Protein AF-A0AAI8V9Q9-F1 (afdb_monomer)

Mean predicted aligned error: 18.14 Å

Solvent-accessible surface area (backbone atoms only — not comparable to full-atom values): 32748 Å² total; per-residue (Å²): 109,67,73,60,38,55,76,54,50,47,62,75,68,55,73,70,56,52,53,48,53,50,51,51,47,56,62,60,46,77,50,98,56,92,76,84,88,85,71,54,75,56,72,39,58,85,81,51,96,76,71,51,88,60,67,86,38,76,94,47,50,88,40,43,49,71,67,70,98,77,80,84,91,67,97,61,94,73,89,74,77,54,67,50,55,51,52,73,67,37,94,36,67,72,51,29,24,51,54,44,38,54,53,48,46,50,49,48,16,64,76,68,73,42,65,53,91,78,63,57,55,79,45,33,44,33,51,67,28,47,44,78,68,55,27,47,50,52,26,54,49,44,26,70,51,58,69,38,85,54,59,46,64,47,51,64,56,54,36,21,46,48,56,53,28,44,58,41,41,70,80,60,87,69,84,81,84,76,82,88,78,84,86,82,91,81,88,90,82,88,84,89,88,79,90,84,87,83,90,87,83,86,82,88,87,90,85,88,84,85,83,90,84,90,83,86,88,87,83,87,90,80,91,74,80,86,70,74,80,74,73,77,74,75,81,73,48,79,47,75,45,62,40,31,73,50,45,34,55,53,52,56,56,44,74,77,39,99,68,54,66,88,50,50,54,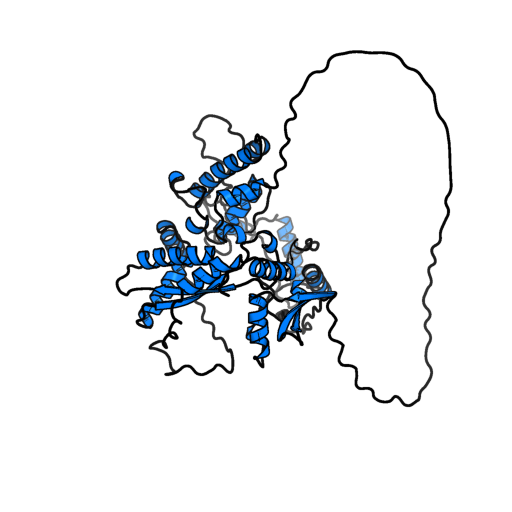76,68,77,60,82,77,87,78,94,74,56,62,71,59,50,52,52,50,52,49,51,58,43,62,59,37,54,40,75,22,50,45,77,48,68,39,90,88,78,69,43,51,28,35,26,35,38,86,64,69,89,81,72,79,69,81,87,54,94,87,59,83,60,62,69,51,66,82,35,84,73,46,56,76,83,90,72,82,86,71,93,64,80,60,73,79,54,57,94,31,47,51,64,55,52,17,54,46,53,53,50,39,51,76,71,50,73,43,52,68,25,51,50,51,51,49,71,72,46,83,59,86,80,78,80,81,76,77,54,84,86,50,94,62,96,70,92,72,86,78,88,68,87,84,81,84,88,84,88,83,85,79,55,68,70,56,52,55,50,48,47,51,54,17,40,78,63,48,27,20,58,64,38,47,53,51,30,49,51,50,54,50,51,27,67,62,60,75,41,43,75,42,80,46,77,42,80,43,71,69,38,74,55,73,68,46,62,73,38,58,46,69,50,50,40,70,40,77,42,78,44,79,50,58,96,84,59,52,68,69,55,47,32,51,50,44,46,60,53,46,56,54,49,70,72,46,48,80,73,127

InterPro domains:
  IPR001242 Condensation domain [PF00668] (349-508)
  IPR006162 Phosphopantetheine attachment site [PS00012] (127-142)
  IPR009081 Phosphopantetheine binding ACP domain [PF00550] (108-165)
  IPR009081 Phosphopantetheine binding ACP domain [PS50075] (95-172)
  IPR020806 Polyketide synthase-like, phosphopantetheine-binding domain [SM00823] (101-172)
  IPR023213 Chloramphenicol acetyltransferase-like domain superfamily [G3DSA:3.30.559.10] (239-347)
  IPR036736 ACP-like superfamily [G3DSA:1.10.1200.10] (98-177)
  IPR036736 ACP-like superfamily [SSF47336] (98-192)
  IPR050091 Polyketide and Nonribosomal Peptide Biosynthesis Enzymes [PTHR43775] (5-210)

Organism: NCBI:txid933095

Nearest PDB structures (foldseek):
  6p4u-assembly1_A  TM=7.625E-01  e=1.085E-08  Eleftheria terrae
  8rz6-assembly1_B  TM=7.380E-01  e=2.230E-08  Streptomyces regensis
  8rz6-assembly1_A  TM=7.233E-01  e=6.047E-08  Streptomyces regensis
  8qnf-assembly1_A  TM=7.150E-01  e=9.958E-08  Streptomyces regensis
  5u89-assembly1_A  TM=5.703E-01  e=1.281E-08  Geobacillus sp. Y4.1MC1

Secondary structure (DSSP, 8-state):
-HHHHHHTT---S-HHHHHHHHHHHHHHTTSSS------PPPPB-TT-SS--TTTT-GGGGGGB----S-S----SSS-PPPHHHHHHT-SSHHHHHHHHHHHHHHHHHHHHT--GGG--TTSBGGGGT--HHHHHHHHHHHHHHHS----HHHHHTT-BHHHHHHHHHHTPPP----------------------------------------------------PPPPPPPPPPPSEEEEPPHHHHHHHHHHHT-S--GGG-----B---S---HHHHHHHHHHHHTT-GGGGEEEEE-TTT--EEEEE-SS----PPP--TT--SB-----SSS--------SSSPPPPPSS-HHHHHHHHHHHHHTTTTHHHHHHHHHH-SSPPPPPPPPTT-S-SSPPPPS------------HHHHHHHHHHHHHTT--HHHHHHHHHHHHHHHHHT-SEEEEEEEE----SGGGTT--S---EEEEEEEE--TT--HHHHHHHHHHHHHHHHHH----

Foldseek 3Di:
DVVVCVVQQQAPDDPVVVVVLVVVQVVVVVDPDDDDRHHDGAQAEPPDPDTHPCCPPPVCVVSHCPDDPPDDPDPDDDDDDDLLVCLQPALDLVRNLVSQLVVLLVVLCVVLVHDSVVADQQFFLQLLQDDLVNLVVSQVVLCVRLVDGDFSLLSVLRDGNSRVSSVSSVPDDDDDDDDDDDDDDDDDDDDDDDDDYDYDDDDDDDDDDDDDDDDDDDDDDDDDDDDPPPPPPDFAFPDKAAAAPQRQVLVVVCVPAPDSCVQWDWDWDQDDDDDPVVVVQVLVLQQCQLAQQQQWDWDQDPPPRGIMIGGGNDGPWDFDDDDPPDSIRGTRGSPGNWDDDDPSDPDRHDHRQLDHSRNVRVVNVVCVVVCVQVVLQVLVCVQPVDDDDPQADFPPDPDRDDDDDNDDDDDDDDDDDDPVVVVVLSVVQSVLSHYSVLLVVLVVQVVSCVRRVDFKDWDWDKDPQCNDVSCSPYGHPRIDIDTFIGGHDPPDDSSRSSNSSVVRVVSCSVSDDDD

pLDDT: mean 70.72, std 21.48, range [21.53, 96.69]

Structure (mmCIF, N/CA/C/O backbone):
data_AF-A0AAI8V9Q9-F1
#
_entry.id   AF-A0AAI8V9Q9-F1
#
loop_
_atom_site.group_PDB
_atom_site.id
_atom_site.type_symbol
_atom_site.label_atom_id
_atom_site.label_alt_id
_atom_site.label_comp_id
_atom_site.label_asym_id
_atom_site.label_entity_id
_atom_site.label_seq_id
_atom_site.pdbx_PDB_ins_code
_atom_site.Cartn_x
_atom_site.Cartn_y
_atom_site.Cartn_z
_atom_site.occupancy
_atom_site.B_iso_or_equiv
_atom_site.auth_seq_id
_atom_site.auth_comp_id
_atom_site.auth_asym_id
_atom_site.auth_atom_id
_atom_site.pdbx_PDB_model_num
ATOM 1 N N . MET A 1 1 ? -46.979 21.326 -8.705 1.00 52.22 1 MET A N 1
ATOM 2 C CA . MET A 1 1 ? -45.651 20.685 -8.848 1.00 52.22 1 MET A CA 1
ATOM 3 C C . MET A 1 1 ? -44.920 20.644 -7.510 1.00 52.22 1 MET A C 1
ATOM 5 O O . MET A 1 1 ? -44.588 19.552 -7.065 1.00 52.22 1 MET A O 1
ATOM 9 N N . GLU A 1 2 ? -44.783 21.777 -6.812 1.00 51.56 2 GLU A N 1
ATOM 10 C CA . GLU A 1 2 ? -44.183 21.854 -5.468 1.00 51.56 2 GLU A CA 1
ATOM 11 C C . GLU A 1 2 ? -44.752 20.831 -4.473 1.00 51.56 2 GLU A C 1
ATOM 13 O O . GLU A 1 2 ? -44.003 20.071 -3.867 1.00 51.56 2 GLU A O 1
ATOM 18 N N . THR A 1 3 ? -46.079 20.731 -4.357 1.00 56.41 3 THR A N 1
ATOM 19 C CA . THR A 1 3 ? -46.737 19.782 -3.442 1.00 56.41 3 THR A CA 1
ATOM 20 C C . THR A 1 3 ? -46.379 18.321 -3.741 1.00 56.41 3 THR A C 1
ATOM 22 O O . THR A 1 3 ? -46.355 17.495 -2.835 1.00 56.41 3 THR A O 1
ATOM 25 N N . SER A 1 4 ? -46.083 17.987 -5.002 1.00 58.16 4 SER A N 1
ATOM 26 C CA . SER A 1 4 ? -45.668 16.638 -5.410 1.00 58.16 4 SER A CA 1
ATOM 27 C C . SER A 1 4 ? -44.207 16.367 -5.052 1.00 58.16 4 SER A C 1
ATOM 29 O O . SER A 1 4 ? -43.885 15.288 -4.568 1.00 58.16 4 SER A O 1
ATOM 31 N N . LEU A 1 5 ? -43.336 17.362 -5.236 1.00 59.59 5 LEU A N 1
ATOM 32 C CA . LEU A 1 5 ? -41.912 17.274 -4.909 1.00 59.59 5 LEU A CA 1
ATOM 33 C C . LEU A 1 5 ? -41.673 17.250 -3.392 1.00 59.59 5 LEU A C 1
ATOM 35 O O . LEU A 1 5 ? -40.843 16.478 -2.917 1.00 59.59 5 LEU A O 1
ATOM 39 N N . ARG A 1 6 ? -42.462 18.005 -2.613 1.00 62.66 6 ARG A N 1
ATOM 40 C CA . ARG A 1 6 ? -42.467 17.926 -1.141 1.00 62.66 6 ARG A CA 1
ATOM 41 C C . ARG A 1 6 ? -42.929 16.559 -0.642 1.00 62.66 6 ARG A C 1
ATOM 43 O O . ARG A 1 6 ? -42.303 16.007 0.250 1.00 62.66 6 ARG A O 1
ATOM 50 N N . LYS A 1 7 ? -43.966 15.969 -1.250 1.00 63.06 7 LYS A N 1
ATOM 51 C CA . LYS A 1 7 ? -44.417 14.602 -0.915 1.00 63.06 7 LYS A CA 1
ATOM 52 C C . LYS A 1 7 ? -43.353 13.529 -1.173 1.00 63.06 7 LYS A C 1
ATOM 54 O O . LYS A 1 7 ? -43.424 12.464 -0.574 1.00 63.06 7 LYS A O 1
ATOM 59 N N . GLN A 1 8 ? -42.399 13.797 -2.060 1.00 60.41 8 GLN A N 1
ATOM 60 C CA . GLN A 1 8 ? -41.300 12.892 -2.397 1.00 60.41 8 GLN A CA 1
ATOM 61 C C . GLN A 1 8 ? -39.969 13.282 -1.722 1.00 60.41 8 GLN A C 1
ATOM 63 O O . GLN A 1 8 ? -38.943 12.672 -2.011 1.00 60.41 8 GLN A O 1
ATOM 68 N N . ASN A 1 9 ? -39.986 14.255 -0.795 1.00 60.69 9 ASN A N 1
ATOM 69 C CA . ASN A 1 9 ? -38.819 14.751 -0.049 1.00 60.69 9 ASN A CA 1
ATOM 70 C C . ASN A 1 9 ? -37.660 15.246 -0.941 1.00 60.69 9 ASN A C 1
ATOM 72 O O . ASN A 1 9 ? -36.488 15.045 -0.624 1.00 60.69 9 ASN A O 1
ATOM 76 N N . TYR A 1 10 ? -37.987 15.906 -2.058 1.00 58.91 10 TYR A N 1
ATOM 77 C CA . TYR A 1 10 ? -37.018 16.430 -3.033 1.00 58.91 10 TYR A CA 1
ATOM 78 C C . TYR A 1 10 ? -36.739 17.941 -2.917 1.00 58.91 10 TYR A C 1
ATOM 80 O O . TYR A 1 10 ? -36.185 18.526 -3.844 1.00 58.91 10 TYR A O 1
ATOM 88 N N . MET A 1 11 ? -37.134 18.622 -1.834 1.00 62.50 11 MET A N 1
ATOM 89 C CA . MET A 1 11 ? -36.912 20.073 -1.727 1.00 62.50 11 MET A CA 1
ATOM 90 C C . MET A 1 11 ? -36.453 20.554 -0.344 1.00 62.50 11 MET A C 1
ATOM 92 O O . MET A 1 11 ? -37.274 20.640 0.568 1.00 62.50 11 MET A O 1
ATOM 96 N N . PRO A 1 12 ? -35.179 20.973 -0.227 1.00 59.44 12 PRO A N 1
ATOM 97 C CA . PRO A 1 12 ? -34.653 21.762 0.883 1.00 59.44 12 PRO A CA 1
ATOM 98 C C . PRO A 1 12 ? -34.489 23.258 0.531 1.00 59.44 12 PRO A C 1
ATOM 100 O O . PRO A 1 12 ? -33.753 23.962 1.213 1.00 59.44 12 PRO A O 1
ATOM 103 N N . ILE A 1 13 ? -35.127 23.754 -0.539 1.00 61.53 13 ILE A N 1
ATOM 104 C CA . ILE A 1 13 ? -35.028 25.158 -0.988 1.00 61.53 13 ILE A CA 1
ATOM 105 C C . ILE A 1 13 ? -36.369 25.888 -0.850 1.00 61.53 13 ILE A C 1
ATOM 107 O O . ILE A 1 13 ? -37.430 25.257 -0.868 1.00 61.53 13 ILE A O 1
ATOM 111 N N . SER A 1 14 ? -36.333 27.215 -0.688 1.00 66.50 14 SER A N 1
ATOM 112 C CA . SER A 1 14 ? -37.552 28.022 -0.566 1.00 66.50 14 SER A CA 1
ATOM 113 C C . SER A 1 14 ? -38.296 28.118 -1.906 1.00 66.50 14 SER A C 1
ATOM 115 O O . SER A 1 14 ? -37.691 28.019 -2.974 1.00 66.50 14 SER A O 1
ATOM 117 N N . GLU A 1 15 ? -39.613 28.345 -1.868 1.00 62.38 15 GLU A N 1
ATOM 118 C CA . GLU A 1 15 ? -40.440 28.531 -3.076 1.00 62.38 15 GLU A CA 1
ATOM 119 C C . GLU A 1 15 ? -39.893 29.657 -3.971 1.00 62.38 15 GLU A C 1
ATOM 121 O O . GLU A 1 15 ? -39.862 29.543 -5.197 1.00 62.38 15 GLU A O 1
ATOM 126 N N . ARG A 1 16 ? -39.372 30.722 -3.348 1.00 71.44 16 ARG A N 1
ATOM 127 C CA . ARG A 1 16 ? -38.745 31.851 -4.041 1.00 71.44 16 ARG A CA 1
ATOM 128 C C . ARG A 1 16 ? -37.512 31.425 -4.840 1.00 71.44 16 ARG A C 1
ATOM 130 O O . ARG A 1 16 ? -37.358 31.869 -5.976 1.00 71.44 16 ARG A O 1
ATOM 137 N N . ASP A 1 17 ? -36.664 30.575 -4.268 1.00 65.75 17 ASP A N 1
ATOM 138 C CA . ASP A 1 17 ? -35.427 30.116 -4.912 1.00 65.75 17 ASP A CA 1
ATOM 139 C C . ASP A 1 17 ? -35.724 29.106 -6.025 1.00 65.75 17 ASP A C 1
ATOM 141 O O . ASP A 1 17 ? -35.092 29.144 -7.078 1.00 65.75 17 ASP A O 1
ATOM 145 N N . LEU A 1 18 ? -36.755 28.269 -5.853 1.00 69.69 18 LEU A N 1
ATOM 146 C CA . LEU A 1 18 ? -37.253 27.392 -6.915 1.00 69.69 18 LEU A CA 1
ATOM 147 C C . LEU A 1 18 ? -37.773 28.199 -8.113 1.00 69.69 18 LEU A C 1
ATOM 149 O O . LEU A 1 18 ? -37.457 27.876 -9.258 1.00 69.69 18 LEU A O 1
ATOM 153 N N . HIS A 1 19 ? -38.553 29.256 -7.867 1.00 69.25 19 HIS A N 1
ATOM 154 C CA . HIS A 1 19 ? -39.030 30.141 -8.931 1.00 69.25 19 HIS A CA 1
ATOM 155 C C . HIS A 1 19 ? -37.880 30.873 -9.633 1.00 69.25 19 HIS A C 1
ATOM 157 O O . HIS A 1 19 ? -37.940 31.053 -10.849 1.00 69.25 19 HIS A O 1
ATOM 163 N N . HIS A 1 20 ? -36.818 31.236 -8.907 1.00 72.88 20 HIS A N 1
ATOM 164 C CA . HIS A 1 20 ? -35.614 31.815 -9.505 1.00 72.88 20 HIS A CA 1
ATOM 165 C C . HIS A 1 20 ? -34.880 30.813 -10.407 1.00 72.88 20 HIS A C 1
ATOM 167 O O . HIS A 1 20 ? -34.596 31.134 -11.557 1.00 72.88 20 HIS A O 1
ATOM 173 N N . LEU A 1 21 ? -34.665 29.580 -9.936 1.00 68.50 21 LEU A N 1
ATOM 174 C CA . LEU A 1 21 ? -34.033 28.513 -10.723 1.00 68.50 21 LEU A CA 1
ATOM 175 C C . LEU A 1 21 ? -34.832 28.173 -11.988 1.00 68.50 21 LEU A C 1
ATOM 177 O O . LEU A 1 21 ? -34.254 27.955 -13.049 1.00 68.50 21 LEU A O 1
ATOM 181 N N . LEU A 1 22 ? -36.164 28.163 -11.902 1.00 70.81 22 LEU A N 1
ATOM 182 C CA . LEU A 1 22 ? -37.035 27.960 -13.061 1.00 70.81 22 LEU A CA 1
ATOM 183 C C . LEU A 1 22 ? -36.972 29.132 -14.044 1.00 70.81 22 LEU A C 1
ATOM 185 O O . LEU A 1 22 ? -36.937 28.902 -15.249 1.00 70.81 22 LEU A O 1
ATOM 189 N N . ALA A 1 23 ? -36.933 30.374 -13.558 1.00 74.94 23 ALA A N 1
ATOM 190 C CA . ALA A 1 23 ? -36.776 31.543 -14.418 1.00 74.94 23 ALA A CA 1
ATOM 191 C C . ALA A 1 23 ? -35.423 31.521 -15.150 1.00 74.94 23 ALA A C 1
ATOM 193 O O . ALA A 1 23 ? -35.379 31.745 -16.359 1.00 74.94 23 ALA A O 1
ATOM 194 N N . GLU A 1 24 ? -34.340 31.172 -14.453 1.00 71.44 24 GLU A N 1
ATOM 195 C CA . GLU A 1 24 ? -33.012 30.998 -15.049 1.00 71.44 24 GLU A CA 1
ATOM 196 C C . GLU A 1 24 ? -32.980 29.849 -16.063 1.00 71.44 24 GLU A C 1
ATOM 198 O O . GLU A 1 24 ? -32.418 30.009 -17.145 1.00 71.44 24 GLU A O 1
ATOM 203 N N . ALA A 1 25 ? -33.644 28.727 -15.774 1.00 69.12 25 ALA A N 1
ATOM 204 C CA . ALA A 1 25 ? -33.756 27.605 -16.702 1.00 69.12 25 ALA A CA 1
ATOM 205 C C . ALA A 1 25 ? -34.585 27.945 -17.950 1.00 69.12 25 ALA A C 1
ATOM 207 O O . ALA A 1 25 ? -34.231 27.522 -19.047 1.00 69.12 25 ALA A O 1
ATOM 208 N N . ILE A 1 26 ? -35.653 28.741 -17.816 1.00 72.56 26 ILE A N 1
ATOM 209 C CA . ILE A 1 26 ? -36.447 29.235 -18.951 1.00 72.56 26 ILE A CA 1
ATOM 210 C C . ILE A 1 26 ? -35.612 30.180 -19.817 1.00 72.56 26 ILE A C 1
ATOM 212 O O . ILE A 1 26 ? -35.672 30.086 -21.038 1.00 72.56 26 ILE A O 1
ATOM 216 N N . VAL A 1 27 ? -34.820 31.068 -19.209 1.00 71.06 27 VAL A N 1
ATOM 217 C CA . VAL A 1 27 ? -33.913 31.970 -19.938 1.00 71.06 27 VAL A CA 1
ATOM 218 C C . VAL A 1 27 ? -32.798 31.181 -20.633 1.00 71.06 27 VAL A C 1
ATOM 220 O O . VAL A 1 27 ? -32.508 31.433 -21.800 1.00 71.06 27 VAL A O 1
ATOM 223 N N . ALA A 1 28 ? -32.207 30.193 -19.958 1.00 64.50 28 ALA A N 1
ATOM 224 C CA . ALA A 1 28 ? -31.157 29.340 -20.514 1.00 64.50 28 ALA A CA 1
ATOM 225 C C . ALA A 1 28 ? -31.676 28.380 -21.604 1.00 64.50 28 ALA A C 1
ATOM 227 O O . ALA A 1 28 ? -30.957 28.084 -22.555 1.00 64.50 28 ALA A O 1
ATOM 228 N N . GLY A 1 29 ? -32.931 27.934 -21.501 1.00 65.38 29 GLY A N 1
ATOM 229 C CA . GLY A 1 29 ? -33.593 27.028 -22.444 1.00 65.38 29 GLY A CA 1
ATOM 230 C C . GLY A 1 29 ? -34.097 27.684 -23.735 1.00 65.38 29 GLY A C 1
ATOM 231 O O . GLY A 1 29 ? -34.735 27.014 -24.539 1.00 65.38 29 GLY A O 1
ATOM 232 N N . GLN A 1 30 ? -33.832 28.978 -23.960 1.00 69.25 30 GLN A N 1
ATOM 233 C CA . GLN A 1 30 ? -34.126 29.650 -25.239 1.00 69.25 30 GLN A CA 1
ATOM 234 C C . GLN A 1 30 ? -33.116 29.303 -26.354 1.00 69.25 30 GLN A C 1
ATOM 236 O O . GLN A 1 30 ? -33.296 29.725 -27.496 1.00 69.25 30 GLN A O 1
ATOM 241 N N . GLY A 1 31 ? -32.062 28.538 -26.041 1.00 64.31 31 GLY A N 1
ATOM 242 C CA . GLY A 1 31 ? -31.150 27.918 -27.010 1.00 64.31 31 GLY A CA 1
ATOM 243 C C . GLY A 1 31 ? -31.451 26.430 -27.253 1.00 64.31 31 GLY A C 1
ATOM 244 O O . GLY A 1 31 ? -32.280 25.836 -26.576 1.00 64.31 31 GLY A O 1
ATOM 245 N N . ASN A 1 32 ? -30.743 25.799 -28.198 1.00 56.72 32 ASN A N 1
ATOM 246 C CA . ASN A 1 32 ? -30.881 24.362 -28.518 1.00 56.72 32 ASN A CA 1
ATOM 247 C C . ASN A 1 32 ? -30.231 23.409 -27.483 1.00 56.72 32 ASN A C 1
ATOM 249 O O . ASN A 1 32 ? -30.116 22.212 -27.749 1.00 56.72 32 ASN A O 1
ATOM 253 N N . ASP A 1 33 ? -29.790 23.911 -26.328 1.00 55.78 33 ASP A N 1
ATOM 254 C CA . ASP A 1 33 ? -29.113 23.113 -25.304 1.00 55.78 33 ASP A CA 1
ATOM 255 C C . ASP A 1 33 ? -30.110 22.506 -24.305 1.00 55.78 33 ASP A C 1
ATOM 257 O O . ASP A 1 33 ? -31.053 23.156 -23.853 1.00 55.78 33 ASP A O 1
ATOM 261 N N . SER A 1 34 ? -29.883 21.248 -23.915 1.00 52.47 34 SER A N 1
ATOM 262 C CA . SER A 1 34 ? -30.640 20.602 -22.841 1.00 52.47 34 SER A CA 1
ATOM 263 C C . SER A 1 34 ? -30.220 21.179 -21.487 1.00 52.47 34 SER A C 1
ATOM 265 O O . SER A 1 34 ? -29.084 20.968 -21.054 1.00 52.47 34 SER A O 1
ATOM 267 N N . VAL A 1 35 ? -31.127 21.879 -20.809 1.00 55.06 35 VAL A N 1
ATOM 268 C CA . VAL A 1 35 ? -30.883 22.440 -19.473 1.00 55.06 35 VAL A CA 1
ATOM 269 C C . VAL A 1 35 ? -31.524 21.541 -18.417 1.00 55.06 35 VAL A C 1
ATOM 271 O O . VAL A 1 35 ? -32.701 21.198 -18.521 1.00 55.06 35 VAL A O 1
ATOM 274 N N . GLU A 1 36 ? -30.754 21.162 -17.397 1.00 53.75 36 GLU A N 1
ATOM 275 C CA . GLU A 1 36 ? -31.226 20.379 -16.251 1.00 53.75 36 GLU A CA 1
ATOM 276 C C . GLU A 1 36 ? -31.301 21.266 -15.001 1.00 53.75 36 GLU A C 1
ATOM 278 O O . GLU A 1 36 ? -30.411 22.080 -14.749 1.00 53.75 36 GLU A O 1
ATOM 283 N N . ILE A 1 37 ? -32.374 21.111 -14.222 1.00 53.28 37 ILE A N 1
ATOM 284 C CA . ILE A 1 37 ? -32.555 21.780 -12.930 1.00 53.28 37 ILE A CA 1
ATOM 285 C C . ILE A 1 37 ? -32.322 20.741 -11.837 1.00 53.28 37 ILE A C 1
ATOM 287 O O . ILE A 1 37 ? -33.079 19.776 -11.736 1.00 53.28 37 ILE A O 1
ATOM 291 N N . SER A 1 38 ? -31.322 20.966 -10.989 1.00 52.62 38 SER A N 1
ATOM 292 C CA . SER A 1 38 ? -31.009 20.083 -9.861 1.00 52.62 38 SER A CA 1
ATOM 293 C C . SER A 1 38 ? -31.443 20.713 -8.539 1.00 52.62 38 SER A C 1
ATOM 295 O O . SER A 1 38 ? -31.156 21.880 -8.277 1.00 52.62 38 SER A O 1
ATOM 297 N N . THR A 1 39 ? -32.110 19.935 -7.684 1.00 59.56 39 THR A N 1
ATOM 298 C CA . THR A 1 39 ? -32.432 20.306 -6.296 1.00 59.56 39 THR A CA 1
ATOM 299 C C . THR A 1 39 ? -31.611 19.448 -5.328 1.00 59.56 39 THR A C 1
ATOM 301 O O . THR A 1 39 ? -31.148 18.362 -5.681 1.00 59.56 39 THR A O 1
ATOM 304 N N . GLY A 1 40 ? -31.401 19.936 -4.103 1.00 57.88 40 GLY A N 1
ATOM 305 C CA . GLY A 1 40 ? -30.750 19.154 -3.048 1.00 57.88 40 GLY A CA 1
ATOM 306 C C . GLY A 1 40 ? -31.661 18.061 -2.476 1.00 57.88 40 GLY A C 1
ATOM 307 O O . GLY A 1 40 ? -32.885 18.147 -2.559 1.00 57.88 40 GLY A O 1
ATOM 308 N N . LEU A 1 41 ? -31.065 17.049 -1.849 1.00 63.56 41 LEU A N 1
ATOM 309 C CA . LEU A 1 41 ? -31.771 16.057 -1.033 1.00 63.56 41 LEU A CA 1
ATOM 310 C C . LEU A 1 41 ? -31.682 16.473 0.444 1.00 63.56 41 LEU A C 1
ATOM 312 O O . LEU A 1 41 ? -30.650 16.980 0.877 1.00 63.56 41 LEU A O 1
ATOM 316 N N . GLN A 1 42 ? -32.760 16.293 1.208 1.00 63.53 42 GLN A N 1
ATOM 317 C CA . GLN A 1 42 ? -32.758 16.552 2.653 1.00 63.53 42 GLN A CA 1
ATOM 318 C C . GLN A 1 42 ? -32.055 15.409 3.395 1.00 63.53 42 GLN A C 1
ATOM 320 O O . GLN A 1 42 ? -32.157 14.273 2.956 1.00 63.53 42 GLN A O 1
ATOM 325 N N . GLU A 1 43 ? -31.394 15.659 4.524 1.00 65.81 43 GLU A N 1
ATOM 326 C CA . GLU A 1 43 ? -30.938 14.550 5.368 1.00 65.81 43 GLU A CA 1
ATOM 327 C C . GLU A 1 43 ? -32.121 13.749 5.947 1.00 65.81 43 GLU A C 1
ATOM 329 O O . GLU A 1 43 ? -33.175 14.309 6.266 1.00 65.81 43 GLU A O 1
ATOM 334 N N . ALA A 1 44 ? -31.966 12.430 6.068 1.00 72.19 44 ALA A N 1
ATOM 335 C CA . ALA A 1 44 ? -33.018 11.528 6.522 1.00 72.19 44 ALA A CA 1
ATOM 336 C C . ALA A 1 44 ? -32.699 10.891 7.875 1.00 72.19 44 ALA A C 1
ATOM 338 O O . ALA A 1 44 ? -31.688 10.208 8.030 1.00 72.19 44 ALA A O 1
ATOM 339 N N . ASP A 1 45 ? -33.626 11.032 8.821 1.00 74.75 45 ASP A N 1
ATOM 340 C CA . ASP A 1 45 ? -33.575 10.348 10.111 1.00 74.75 45 ASP A CA 1
ATOM 341 C C . ASP A 1 45 ? -33.968 8.859 9.949 1.00 74.75 45 ASP A C 1
ATOM 343 O O . ASP A 1 45 ? -35.070 8.556 9.468 1.00 74.75 45 ASP A O 1
ATOM 347 N N . PRO A 1 46 ? -33.112 7.902 10.364 1.00 76.44 46 PRO A N 1
ATOM 348 C CA . PRO A 1 46 ? -33.411 6.472 10.326 1.00 76.44 46 PRO A CA 1
ATOM 349 C C . PRO A 1 46 ? -34.680 6.056 11.078 1.00 76.44 46 PRO A C 1
ATOM 351 O O . PRO A 1 46 ? -35.259 5.010 10.750 1.00 76.44 46 PRO A O 1
ATOM 354 N N . SER A 1 47 ? -35.074 6.843 12.083 1.00 73.19 47 SER A N 1
ATOM 355 C CA . SER A 1 47 ? -36.192 6.597 12.994 1.00 73.19 47 SER A CA 1
ATOM 356 C C . SER A 1 47 ? -37.519 7.219 12.540 1.00 73.19 47 SER A C 1
ATOM 358 O O . SER A 1 47 ? -38.565 6.914 13.117 1.00 73.19 47 SER A O 1
ATOM 360 N N . ALA A 1 48 ? -37.515 8.031 11.476 1.00 74.31 48 ALA A N 1
ATOM 361 C CA . ALA A 1 48 ? -38.727 8.649 10.951 1.00 74.31 48 ALA A CA 1
ATOM 362 C C . ALA A 1 48 ? -39.734 7.603 10.431 1.00 74.31 48 ALA A C 1
ATOM 364 O O . ALA A 1 48 ? -39.376 6.631 9.758 1.00 74.31 48 ALA A O 1
ATOM 365 N N . SER A 1 49 ? -41.022 7.838 10.701 1.00 70.56 49 SER A N 1
ATOM 366 C CA . SER A 1 49 ? -42.130 6.964 10.282 1.00 70.56 49 SER A CA 1
ATOM 367 C C . SER A 1 49 ? -42.332 6.923 8.765 1.00 70.56 49 SER A C 1
ATOM 369 O O . SER A 1 49 ? -42.828 5.929 8.235 1.00 70.56 49 SER A O 1
ATOM 371 N N . VAL A 1 50 ? -41.919 7.977 8.055 1.00 68.50 50 VAL A N 1
ATOM 372 C CA . VAL A 1 50 ? -41.967 8.071 6.594 1.00 68.50 50 VAL A CA 1
ATOM 373 C C . VAL A 1 50 ? -40.566 8.369 6.080 1.00 68.50 50 VAL A C 1
ATOM 375 O O . VAL A 1 50 ? -40.015 9.440 6.324 1.00 68.50 50 VAL A O 1
ATOM 378 N N . LYS A 1 51 ? -39.992 7.404 5.361 1.00 74.69 51 LYS A N 1
ATOM 379 C CA . LYS A 1 51 ? -38.637 7.492 4.811 1.00 74.69 51 LYS A CA 1
ATOM 380 C C . LYS A 1 51 ? -38.678 8.019 3.376 1.00 74.69 51 LYS A C 1
ATOM 382 O O . LYS A 1 51 ? -39.580 7.637 2.626 1.00 74.69 51 LYS A O 1
ATOM 387 N N . PRO A 1 52 ? -37.725 8.874 2.966 1.00 72.44 52 PRO A N 1
ATOM 388 C CA . PRO A 1 52 ? -37.650 9.320 1.582 1.00 72.44 52 PRO A CA 1
ATOM 389 C C . PRO A 1 52 ? -37.400 8.142 0.635 1.00 72.44 52 PRO A C 1
ATOM 391 O O . PRO A 1 52 ? -36.777 7.147 0.999 1.00 72.44 52 PRO A O 1
ATOM 394 N N . ILE A 1 53 ? -37.845 8.261 -0.614 1.00 68.06 53 ILE A N 1
ATOM 395 C CA . ILE A 1 53 ? -37.751 7.164 -1.592 1.00 68.06 53 ILE A CA 1
ATOM 396 C C . ILE A 1 53 ? -36.308 6.784 -1.951 1.00 68.06 53 ILE A C 1
ATOM 398 O O . ILE A 1 53 ? -36.045 5.662 -2.376 1.00 68.06 53 ILE A O 1
ATOM 402 N N . TRP A 1 54 ? -35.362 7.695 -1.730 1.00 74.50 54 TRP A N 1
ATOM 403 C CA . TRP A 1 54 ? -33.933 7.464 -1.908 1.00 74.50 54 TRP A CA 1
ATOM 404 C C . TRP A 1 54 ? -33.240 6.895 -0.652 1.00 74.50 54 TRP A C 1
ATOM 406 O O . TRP A 1 54 ? -32.060 6.575 -0.732 1.00 74.50 54 TRP A O 1
ATOM 416 N N . PHE A 1 55 ? -33.945 6.702 0.474 1.00 77.44 55 PHE A N 1
ATOM 417 C CA . PHE A 1 55 ? -33.368 6.288 1.768 1.00 77.44 55 PHE A CA 1
ATOM 418 C C . PHE A 1 55 ? -32.560 4.982 1.702 1.00 77.44 55 PHE A C 1
ATOM 420 O O . PHE A 1 55 ? -31.530 4.855 2.349 1.00 77.44 55 PHE A O 1
ATOM 427 N N . ASN A 1 56 ? -32.998 4.002 0.907 1.00 72.94 56 ASN A N 1
ATOM 428 C CA . ASN A 1 56 ? -32.299 2.716 0.772 1.00 72.94 56 ASN A CA 1
ATOM 429 C C . ASN A 1 56 ? -31.246 2.708 -0.353 1.00 72.94 56 ASN A C 1
ATOM 431 O O . ASN A 1 56 ? -30.682 1.658 -0.652 1.00 72.94 56 ASN A O 1
ATOM 435 N N . ASN A 1 57 ? -31.001 3.840 -1.022 1.00 69.00 57 ASN A N 1
ATOM 436 C CA . ASN A 1 57 ? -30.034 3.925 -2.111 1.00 69.00 57 ASN A CA 1
ATOM 437 C C . ASN A 1 57 ? -28.621 4.163 -1.539 1.00 69.00 57 ASN A C 1
ATOM 439 O O . ASN A 1 57 ? -28.378 5.226 -0.964 1.00 69.00 57 ASN A O 1
ATOM 443 N N . PRO A 1 58 ? -27.663 3.235 -1.739 1.00 58.94 58 PRO A N 1
ATOM 444 C CA . PRO A 1 58 ? -26.328 3.325 -1.144 1.00 58.94 58 PRO A CA 1
ATOM 445 C C . PRO A 1 58 ? -25.554 4.590 -1.530 1.00 58.94 58 PRO A C 1
ATOM 447 O O . PRO A 1 58 ? -24.719 5.051 -0.762 1.00 58.94 58 PRO A O 1
ATOM 450 N N . ARG A 1 59 ? -25.848 5.189 -2.694 1.00 53.72 59 ARG A N 1
ATOM 451 C CA . ARG A 1 59 ? -25.213 6.444 -3.137 1.00 53.72 59 ARG A CA 1
ATOM 452 C C . ARG A 1 59 ? -25.501 7.622 -2.204 1.00 53.72 59 ARG A C 1
ATOM 454 O O . ARG A 1 59 ? -24.711 8.558 -2.159 1.00 53.72 59 ARG A O 1
ATOM 461 N N . PHE A 1 60 ? -26.598 7.563 -1.452 1.00 71.44 60 PHE A N 1
ATOM 462 C CA . PHE A 1 60 ? -27.049 8.624 -0.553 1.00 71.44 60 PHE A CA 1
ATOM 463 C C . PHE A 1 60 ? -26.961 8.221 0.924 1.00 71.44 60 PHE A C 1
ATOM 465 O O . PHE A 1 60 ? -27.560 8.877 1.769 1.00 71.44 60 PHE A O 1
ATOM 472 N N . SER A 1 61 ? -26.197 7.173 1.265 1.00 68.31 61 SER A N 1
ATOM 473 C CA . SER A 1 61 ? -26.046 6.727 2.659 1.00 68.31 61 SER A CA 1
ATOM 474 C C . SER A 1 61 ? -25.446 7.801 3.572 1.00 68.31 61 SER A C 1
ATOM 476 O O . SER A 1 61 ? -25.744 7.831 4.756 1.00 68.31 61 SER A O 1
ATOM 478 N N . HIS A 1 62 ? -24.639 8.708 3.015 1.00 62.59 62 HIS A N 1
ATOM 479 C CA . HIS A 1 62 ? -24.045 9.848 3.719 1.00 62.59 62 HIS A CA 1
ATOM 480 C C . HIS A 1 62 ? -25.054 10.953 4.082 1.00 62.59 62 HIS A C 1
ATOM 482 O O . HIS A 1 62 ? -24.728 11.819 4.881 1.00 62.59 62 HIS A O 1
ATOM 488 N N . LEU A 1 63 ? -26.260 10.930 3.502 1.00 65.62 63 LEU A N 1
ATOM 489 C CA . LEU A 1 63 ? -27.363 11.842 3.833 1.00 65.62 63 LEU A CA 1
ATOM 490 C C . LEU A 1 63 ? -28.331 11.230 4.851 1.00 65.62 63 LEU A C 1
ATOM 492 O O . LEU A 1 63 ? -29.366 11.816 5.153 1.00 65.62 63 LEU A O 1
ATOM 496 N N . ILE A 1 64 ? -28.047 10.033 5.361 1.00 78.81 64 ILE A N 1
ATOM 497 C CA . ILE A 1 64 ? -28.804 9.446 6.462 1.00 78.81 64 ILE A CA 1
ATOM 498 C C . ILE A 1 64 ? -28.145 9.945 7.745 1.00 78.81 64 ILE A C 1
ATOM 500 O O . ILE A 1 64 ? -27.007 9.571 8.032 1.00 78.81 64 ILE A O 1
ATOM 504 N N . SER A 1 65 ? -28.842 10.789 8.510 1.00 63.91 65 SER A N 1
ATOM 505 C CA . SER A 1 65 ? -28.347 11.276 9.796 1.00 63.91 65 SER A CA 1
ATOM 506 C C . SER A 1 65 ? -28.334 10.099 10.767 1.00 63.91 65 SER A C 1
ATOM 508 O O . SER A 1 65 ? -29.306 9.817 11.468 1.00 63.91 65 SER A O 1
ATOM 510 N N . HIS A 1 66 ? -27.230 9.361 10.799 1.00 60.69 66 HIS A N 1
ATOM 511 C CA . HIS A 1 66 ? -26.911 8.509 11.929 1.00 60.69 66 HIS A CA 1
ATOM 512 C C . HIS A 1 66 ? -26.758 9.468 13.093 1.00 60.69 66 HIS A C 1
ATOM 514 O O . HIS A 1 66 ? -25.783 10.217 13.128 1.00 60.69 66 HIS A O 1
ATOM 520 N N . GLY A 1 67 ? -27.795 9.549 13.934 1.00 41.16 67 GLY A N 1
ATOM 521 C CA . GLY A 1 67 ? -27.834 10.481 15.048 1.00 41.16 67 GLY A CA 1
ATOM 522 C C . GLY A 1 67 ? -26.461 10.526 15.694 1.00 41.16 67 GLY A C 1
ATOM 523 O O . GLY A 1 67 ? -25.880 9.468 15.952 1.00 41.16 67 GLY A O 1
ATOM 524 N N . SER A 1 68 ? -25.934 11.742 15.865 1.00 32.50 68 SER A N 1
ATOM 525 C CA . SER A 1 68 ? -24.778 11.984 16.718 1.00 32.50 68 SER A CA 1
ATOM 526 C C . SER A 1 68 ? -24.884 11.023 17.893 1.00 32.50 68 SER A C 1
ATOM 528 O O . SER A 1 68 ? -25.924 10.992 18.562 1.00 32.50 68 SER A O 1
ATOM 530 N N . VAL A 1 69 ? -23.866 10.190 18.108 1.00 35.97 69 VAL A N 1
ATOM 531 C CA . VAL A 1 69 ? -23.764 9.337 19.296 1.00 35.97 69 VAL A CA 1
ATOM 532 C C . VAL A 1 69 ? -23.450 10.255 20.485 1.00 35.97 69 VAL A C 1
ATOM 534 O O . VAL A 1 69 ? -22.416 10.185 21.127 1.00 35.97 69 VAL A O 1
ATOM 537 N N . MET A 1 70 ? -24.351 11.199 20.725 1.00 39.25 70 MET A N 1
ATOM 538 C CA . MET A 1 70 ? -24.446 12.120 21.834 1.00 39.25 70 MET A CA 1
ATOM 539 C C . MET A 1 70 ? -25.933 12.367 22.059 1.00 39.25 70 MET A C 1
ATOM 541 O O . MET A 1 70 ? -26.465 13.429 21.759 1.00 39.25 70 MET A O 1
ATOM 545 N N . GLN A 1 71 ? -26.620 11.338 22.548 1.00 37.25 71 GLN A N 1
ATOM 546 C CA . GLN A 1 71 ? -27.460 11.405 23.744 1.00 37.25 71 GLN A CA 1
ATOM 547 C C . GLN A 1 71 ? -28.207 10.080 23.930 1.00 37.25 71 GLN A C 1
ATOM 549 O O . GLN A 1 71 ? -28.764 9.510 22.997 1.00 37.25 71 GLN A O 1
ATOM 554 N N . SER A 1 72 ? -28.272 9.655 25.192 1.00 32.00 72 SER A N 1
ATOM 555 C CA . SER A 1 72 ? -29.090 8.564 25.744 1.00 32.00 72 SER A CA 1
ATOM 556 C C . SER A 1 72 ? -28.495 7.148 25.805 1.00 32.00 72 SER A C 1
ATOM 558 O O . SER A 1 72 ? -29.128 6.157 25.465 1.00 32.00 72 SER A O 1
ATOM 560 N N . THR A 1 73 ? -27.356 7.028 26.485 1.00 29.30 73 THR A N 1
ATOM 561 C CA . THR A 1 73 ? -27.205 5.961 27.492 1.00 29.30 73 THR A CA 1
ATOM 562 C C . THR A 1 73 ? -26.834 6.572 28.839 1.00 29.30 73 THR A C 1
ATOM 564 O O . THR A 1 73 ? -25.695 6.502 29.280 1.00 29.30 73 THR A O 1
ATOM 567 N N . SER A 1 74 ? -27.812 7.184 29.508 1.00 32.19 74 SER A N 1
ATOM 568 C CA . SER A 1 74 ? -27.737 7.463 30.946 1.00 32.19 74 SER A CA 1
ATOM 569 C C . SER A 1 74 ? -29.107 7.266 31.602 1.00 32.19 74 SER A C 1
ATOM 571 O O . SER A 1 74 ? -29.843 8.192 31.924 1.00 32.19 74 SER A O 1
ATOM 573 N N . LYS A 1 75 ? -29.446 6.000 31.863 1.00 30.61 75 LYS A N 1
ATOM 574 C CA . LYS A 1 75 ? -30.101 5.666 33.134 1.00 30.61 75 LYS A CA 1
ATOM 575 C C . LYS A 1 75 ? -28.988 5.353 34.131 1.00 30.61 75 LYS A C 1
ATOM 577 O O . LYS A 1 75 ? -28.677 4.200 34.392 1.00 30.61 75 LYS A O 1
ATOM 582 N N . GLY A 1 76 ? -28.353 6.418 34.601 1.00 27.80 76 GLY A N 1
ATOM 583 C CA . GLY A 1 76 ? -27.276 6.424 35.582 1.00 27.80 76 GLY A CA 1
ATOM 584 C C . GLY A 1 76 ? -27.141 7.850 36.107 1.00 27.80 76 GLY A C 1
ATOM 585 O O . GLY A 1 76 ? -27.114 8.799 35.334 1.00 27.80 76 GLY A O 1
ATOM 586 N N . THR A 1 77 ? -27.200 8.000 37.418 1.00 29.70 77 THR A N 1
ATOM 587 C CA . THR A 1 77 ? -27.297 9.250 38.178 1.00 29.70 77 THR A CA 1
ATOM 588 C C . THR A 1 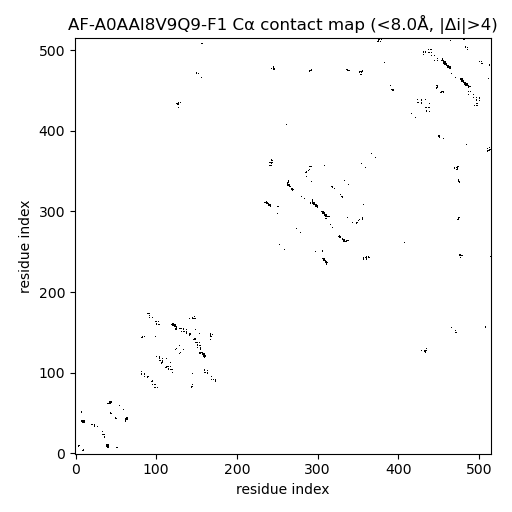77 ? -26.021 10.106 38.108 1.00 29.70 77 THR A C 1
ATOM 590 O O . THR A 1 77 ? -24.992 9.665 38.606 1.00 29.70 77 THR A O 1
ATOM 593 N N . GLY A 1 78 ? -26.115 11.344 37.592 1.00 32.00 78 GLY A N 1
ATOM 594 C CA . GLY A 1 78 ? -25.118 12.430 37.749 1.00 32.00 78 GLY A CA 1
ATOM 595 C C . GLY A 1 78 ? -24.563 13.022 36.431 1.00 32.00 78 GLY A C 1
ATOM 596 O O . GLY A 1 78 ? -24.490 12.303 35.439 1.00 32.00 78 GLY A O 1
ATOM 597 N N . PRO A 1 79 ? -24.185 14.321 36.376 1.00 39.56 79 PRO A N 1
ATOM 598 C CA . PRO A 1 79 ? -23.545 14.921 35.204 1.00 39.56 79 PRO A CA 1
ATOM 599 C C . PRO A 1 79 ? -22.045 14.589 35.191 1.00 39.56 79 PRO A C 1
ATOM 601 O O . PRO A 1 79 ? -21.254 15.242 35.869 1.00 39.56 79 PRO A O 1
ATOM 604 N N . GLU A 1 80 ? -21.635 13.571 34.436 1.00 45.31 80 GLU A N 1
ATOM 605 C CA . GLU A 1 80 ? -20.214 13.362 34.146 1.00 45.31 80 GLU A CA 1
ATOM 606 C C . GLU A 1 80 ? -19.712 14.395 33.125 1.00 45.31 80 GLU A C 1
ATOM 608 O O . GLU A 1 80 ? -20.373 14.668 32.123 1.00 45.31 80 GLU A O 1
ATOM 613 N N . ALA A 1 81 ? -18.531 14.968 33.377 1.00 58.69 81 ALA A N 1
ATOM 614 C CA . ALA A 1 81 ? -17.850 15.856 32.438 1.00 58.69 81 ALA A CA 1
ATOM 615 C C . ALA A 1 81 ? -17.574 15.145 31.099 1.00 58.69 81 ALA A C 1
ATOM 617 O O . ALA A 1 81 ? -17.274 13.948 31.073 1.00 58.69 81 ALA A O 1
ATOM 618 N N . SER A 1 82 ? -17.646 15.885 29.988 1.00 76.50 82 SER A N 1
ATOM 619 C CA . SER A 1 82 ? -17.288 15.358 28.660 1.00 76.50 82 SER A CA 1
ATOM 620 C C . SER A 1 82 ? -15.824 14.899 28.629 1.00 76.50 82 SER A C 1
ATOM 622 O O . SER A 1 82 ? -14.987 15.467 29.331 1.00 76.50 82 SER A O 1
ATOM 624 N N . LEU A 1 83 ? -15.489 13.885 27.822 1.00 82.06 83 LEU A N 1
ATOM 625 C CA . LEU A 1 83 ? -14.119 13.358 27.729 1.00 82.06 83 LEU A CA 1
ATOM 626 C C . LEU A 1 83 ? -13.110 14.467 27.403 1.00 82.06 83 LEU A C 1
ATOM 628 O O . LEU A 1 83 ? -12.095 14.587 28.076 1.00 82.06 83 LEU A O 1
ATOM 632 N N . LYS A 1 84 ? -13.449 15.356 26.471 1.00 80.44 84 LYS A N 1
ATOM 633 C CA . LYS A 1 84 ? -12.667 16.558 26.163 1.00 80.44 84 LYS A CA 1
ATOM 634 C C . LYS A 1 84 ? -12.368 17.451 27.376 1.00 80.44 84 LYS A C 1
ATOM 636 O O . LYS A 1 84 ? -11.274 17.995 27.481 1.00 80.44 84 LYS A O 1
ATOM 641 N N . GLN A 1 85 ? -13.316 17.597 28.306 1.00 79.69 85 GLN A N 1
ATOM 642 C CA . GLN A 1 85 ? -13.089 18.320 29.564 1.00 79.69 85 GLN A CA 1
ATOM 643 C C . GLN A 1 85 ? -12.187 17.529 30.512 1.00 79.69 85 GLN A C 1
ATOM 645 O O . GLN A 1 85 ? -11.303 18.130 31.110 1.00 79.69 85 GLN A O 1
ATOM 650 N N . LYS A 1 86 ? -12.373 16.204 30.608 1.00 83.31 86 LYS A N 1
ATOM 651 C CA . LYS A 1 86 ? -11.519 15.319 31.418 1.00 83.31 86 LYS A CA 1
ATOM 652 C C . LYS A 1 86 ? -10.056 15.385 30.944 1.00 83.31 86 LYS A C 1
ATOM 654 O O . LYS A 1 86 ? -9.180 15.667 31.757 1.00 83.31 86 LYS A O 1
ATOM 659 N N . LEU A 1 87 ? -9.826 15.301 29.627 1.00 83.81 87 LEU A N 1
ATOM 660 C CA . LEU A 1 87 ? -8.507 15.429 28.990 1.00 83.81 87 LEU A CA 1
ATOM 661 C C . LEU A 1 87 ? -7.868 16.808 29.210 1.00 83.81 87 LEU A C 1
ATOM 663 O O . LEU A 1 87 ? -6.669 16.892 29.457 1.00 83.81 87 LEU A O 1
ATOM 667 N N . ALA A 1 88 ? -8.657 17.887 29.166 1.00 80.06 88 ALA A N 1
ATOM 668 C CA . ALA A 1 88 ? -8.167 19.241 29.435 1.00 80.06 88 ALA A CA 1
ATOM 669 C C . ALA A 1 88 ? -7.809 19.477 30.914 1.00 80.06 88 ALA A C 1
ATOM 671 O O . ALA A 1 88 ? -6.989 20.341 31.212 1.00 80.06 88 ALA A O 1
ATOM 672 N N . SER A 1 89 ? -8.426 18.728 31.833 1.00 80.62 89 SER A N 1
ATOM 673 C CA . SER A 1 89 ? -8.167 18.786 33.278 1.00 80.62 89 SER A CA 1
ATOM 674 C C . SER A 1 89 ? -7.207 17.703 33.785 1.00 80.62 89 SER A C 1
ATOM 676 O O . SER A 1 89 ? -7.082 17.531 34.997 1.00 80.62 89 SER A O 1
ATOM 678 N N . ALA A 1 90 ? -6.582 16.936 32.889 1.00 83.00 90 ALA A N 1
ATOM 679 C CA . ALA A 1 90 ? -5.713 15.831 33.269 1.00 83.00 90 ALA A CA 1
ATOM 680 C C . ALA A 1 90 ? -4.461 16.337 34.001 1.00 83.00 90 ALA A C 1
ATOM 682 O O . ALA A 1 90 ? -3.854 17.337 33.618 1.00 83.00 90 ALA A O 1
ATOM 683 N N . SER A 1 91 ? -4.054 15.601 35.034 1.00 79.81 91 SER A N 1
ATOM 684 C CA . SER A 1 91 ? -2.928 15.934 35.923 1.00 79.81 91 SER A CA 1
ATOM 685 C C . SER A 1 91 ? -1.541 15.786 35.274 1.00 79.81 91 SER A C 1
ATOM 687 O O . SER A 1 91 ? -0.519 16.069 35.897 1.00 79.81 91 SER A O 1
ATOM 689 N N . GLY A 1 92 ? -1.498 15.347 34.013 1.00 85.44 92 GLY A N 1
ATOM 690 C CA . GLY A 1 92 ? -0.300 15.242 33.190 1.00 85.44 92 GLY A CA 1
ATOM 691 C C . GLY A 1 92 ? -0.506 14.327 31.982 1.00 85.44 92 GLY A C 1
ATOM 692 O O . GLY A 1 92 ? -1.565 13.722 31.807 1.00 85.44 92 GLY A O 1
ATOM 693 N N . HIS A 1 93 ? 0.540 14.183 31.165 1.00 82.88 93 HIS A N 1
ATOM 694 C CA . HIS A 1 93 ? 0.500 13.396 29.926 1.00 82.88 93 HIS A CA 1
ATOM 695 C C . HIS A 1 93 ? 0.079 11.933 30.153 1.00 82.88 93 HIS A C 1
ATOM 697 O O . HIS A 1 93 ? -0.756 11.415 29.420 1.00 82.88 93 HIS A O 1
ATOM 703 N N . SER A 1 94 ? 0.590 11.282 31.205 1.00 84.38 94 SER A N 1
ATOM 704 C CA . SER A 1 94 ? 0.236 9.889 31.522 1.00 84.38 94 SER A CA 1
ATOM 705 C C . SER A 1 94 ? -1.238 9.715 31.905 1.00 84.38 94 SER A C 1
ATOM 707 O O . SER A 1 94 ? -1.841 8.708 31.544 1.00 84.38 94 SER A O 1
ATOM 709 N N . ASP A 1 95 ? -1.813 10.677 32.629 1.00 86.25 95 ASP A N 1
ATOM 710 C CA . ASP A 1 95 ? -3.216 10.649 33.058 1.00 86.25 95 ASP A CA 1
ATOM 711 C C . ASP A 1 95 ? -4.148 10.893 31.859 1.00 86.25 95 ASP A C 1
ATOM 713 O O . ASP A 1 95 ? -5.115 10.162 31.655 1.00 86.25 95 ASP A O 1
ATOM 717 N N . ALA A 1 96 ? -3.791 11.835 30.978 1.00 86.88 96 ALA A N 1
ATOM 718 C CA . ALA A 1 96 ? -4.523 12.076 29.737 1.00 86.88 96 ALA A CA 1
ATOM 719 C C . ALA A 1 96 ? -4.533 10.847 28.812 1.00 86.88 96 ALA A C 1
ATOM 721 O O . ALA A 1 96 ? -5.595 10.474 28.313 1.00 86.88 96 ALA A O 1
ATOM 722 N N . CYS A 1 97 ? -3.381 10.187 28.625 1.00 87.88 97 CYS A N 1
ATOM 723 C CA . CYS A 1 97 ? -3.289 8.950 27.844 1.00 87.88 97 CYS A CA 1
ATOM 724 C C . CYS A 1 97 ? -4.190 7.859 28.429 1.00 87.88 97 CYS A C 1
ATOM 726 O O . CYS A 1 97 ? -4.975 7.267 27.697 1.00 87.88 97 CYS A O 1
ATOM 728 N N . GLN A 1 98 ? -4.147 7.640 29.746 1.00 88.56 98 GLN A N 1
ATOM 729 C CA . GLN A 1 98 ? -4.951 6.607 30.400 1.00 88.56 98 GLN A CA 1
ATOM 730 C C . GLN A 1 98 ? -6.460 6.880 30.283 1.00 88.56 98 GLN A C 1
ATOM 732 O O . GLN A 1 98 ? -7.245 5.965 30.026 1.00 88.56 98 GLN A O 1
ATOM 737 N N . GLN A 1 99 ? -6.879 8.138 30.438 1.00 88.38 99 GLN A N 1
ATOM 738 C CA . GLN A 1 99 ? -8.276 8.538 30.262 1.00 88.38 99 GLN A CA 1
ATOM 739 C C . GLN A 1 99 ? -8.736 8.373 28.809 1.00 88.38 99 GLN A C 1
ATOM 741 O O . GLN A 1 99 ? -9.847 7.889 28.564 1.00 88.38 99 GLN A O 1
ATOM 746 N N . LEU A 1 100 ? -7.883 8.737 27.845 1.00 89.50 100 LEU A N 1
ATOM 747 C CA . LEU A 1 100 ? -8.167 8.556 26.426 1.00 89.50 100 LEU A CA 1
ATOM 748 C C . LEU A 1 100 ? -8.237 7.071 26.057 1.00 89.50 100 LEU A C 1
ATOM 750 O O . LEU A 1 100 ? -9.165 6.686 25.359 1.00 89.50 100 LEU A O 1
ATOM 754 N N . GLU A 1 101 ? -7.328 6.233 26.557 1.00 90.12 101 GLU A N 1
ATOM 755 C CA . GLU A 1 101 ? -7.323 4.780 26.332 1.00 90.12 101 GLU A CA 1
ATOM 756 C C . GLU A 1 101 ? -8.596 4.117 26.857 1.00 90.12 101 GLU A C 1
ATOM 758 O O . GLU A 1 101 ? -9.225 3.332 26.145 1.00 90.12 101 GLU A O 1
ATOM 763 N N . GLN A 1 102 ? -9.026 4.458 28.076 1.00 88.88 102 GLN A N 1
ATOM 764 C CA . GLN A 1 102 ? -10.266 3.929 28.647 1.00 88.88 102 GLN A CA 1
ATOM 765 C C . GLN A 1 102 ? -11.478 4.312 27.796 1.00 88.88 102 GLN A C 1
ATOM 767 O O . GLN A 1 102 ? -12.285 3.454 27.430 1.00 88.88 102 GLN A O 1
ATOM 772 N N . ALA A 1 103 ? -11.596 5.591 27.438 1.00 89.50 103 ALA A N 1
ATOM 773 C CA . ALA A 1 103 ? -12.708 6.062 26.626 1.00 89.50 103 ALA A CA 1
ATOM 774 C C . ALA A 1 103 ? -12.669 5.497 25.200 1.00 89.50 103 ALA A C 1
ATOM 776 O O . ALA A 1 103 ? -13.710 5.131 24.653 1.00 89.50 103 ALA A O 1
ATOM 777 N N . PHE A 1 104 ? -11.476 5.368 24.618 1.00 90.31 104 PHE A N 1
ATOM 778 C CA . PHE A 1 104 ? -11.288 4.812 23.288 1.00 90.31 104 PHE A CA 1
ATOM 779 C C . PHE A 1 104 ? -11.613 3.316 23.257 1.00 90.31 104 PHE A C 1
ATOM 781 O O . PHE A 1 104 ? -12.280 2.860 22.334 1.00 90.31 104 PHE A O 1
ATOM 788 N N . THR A 1 105 ? -11.265 2.561 24.301 1.00 88.50 105 THR A N 1
ATOM 789 C CA . THR A 1 105 ? -11.637 1.142 24.440 1.00 88.50 105 THR A CA 1
ATOM 790 C C . THR A 1 105 ? -13.159 0.969 24.514 1.00 88.50 105 THR A C 1
ATOM 792 O O . THR A 1 105 ? -13.720 0.104 23.839 1.00 88.50 105 THR A O 1
ATOM 795 N N . VAL A 1 106 ? -13.856 1.826 25.271 1.00 87.00 106 VAL A N 1
ATOM 796 C CA . VAL A 1 106 ? -15.331 1.830 25.332 1.00 87.00 106 VAL A CA 1
ATOM 797 C C . VAL A 1 106 ? -15.940 2.190 23.974 1.00 87.00 106 VAL A C 1
ATOM 799 O O . VAL A 1 106 ? -16.871 1.520 23.520 1.00 87.00 106 VAL A O 1
ATOM 802 N N . TYR A 1 107 ? -15.398 3.209 23.303 1.00 87.50 107 TYR A N 1
ATOM 803 C CA . TYR A 1 107 ? -15.817 3.605 21.960 1.00 87.50 107 TYR A CA 1
ATOM 804 C C . TYR A 1 107 ? -15.640 2.462 20.951 1.00 87.50 107 TYR A C 1
ATOM 806 O O . TYR A 1 107 ? -16.585 2.130 20.235 1.00 87.50 107 TYR A O 1
ATOM 814 N N . LEU A 1 108 ? -14.482 1.796 20.945 1.00 84.31 108 LEU A N 1
ATOM 815 C CA . LEU A 1 108 ? -14.209 0.644 20.086 1.00 84.31 108 LEU A CA 1
ATOM 816 C C . LEU A 1 108 ? -15.136 -0.536 20.394 1.00 84.31 108 LEU A C 1
ATOM 818 O O . LEU A 1 108 ? -15.651 -1.157 19.465 1.00 84.31 108 LEU A O 1
ATOM 822 N N . GLY A 1 109 ? -15.413 -0.821 21.670 1.00 81.38 109 GLY A N 1
ATOM 823 C CA . GLY A 1 109 ? -16.378 -1.850 22.071 1.00 81.38 109 GLY A CA 1
ATOM 824 C C . GLY A 1 109 ? -17.776 -1.587 21.505 1.00 81.38 109 GLY A C 1
ATOM 825 O O . GLY A 1 109 ? -18.395 -2.482 20.923 1.00 81.38 109 GLY A O 1
ATOM 826 N N . ALA A 1 110 ? -18.249 -0.340 21.585 1.00 81.00 110 ALA A N 1
ATOM 827 C CA . ALA A 1 110 ? -19.532 0.068 21.017 1.00 81.00 110 ALA A CA 1
ATOM 828 C C . ALA A 1 110 ? -19.539 0.008 19.479 1.00 81.00 110 ALA A C 1
ATOM 830 O O . ALA A 1 110 ? -20.463 -0.556 18.884 1.00 81.00 110 ALA A O 1
ATOM 831 N N . LEU A 1 111 ? -18.494 0.543 18.841 1.00 78.94 111 LEU A N 1
ATOM 832 C CA . LEU A 1 111 ? -18.348 0.612 17.387 1.00 78.94 111 LEU A CA 1
ATOM 833 C C . LEU A 1 111 ? -18.278 -0.782 16.749 1.00 78.94 111 LEU A C 1
ATOM 835 O O . LEU A 1 111 ? -18.938 -1.061 15.747 1.00 78.94 111 LEU A O 1
ATOM 839 N N . LEU A 1 112 ? -17.509 -1.683 17.361 1.00 76.38 112 LEU A N 1
ATOM 840 C CA . LEU A 1 112 ? -17.262 -3.035 16.859 1.00 76.38 112 LEU A CA 1
ATOM 841 C C . LEU A 1 112 ? -18.243 -4.075 17.405 1.00 76.38 112 LEU A C 1
ATOM 843 O O . LEU A 1 112 ? -18.209 -5.228 16.976 1.00 76.38 112 LEU A O 1
ATOM 847 N N . LYS A 1 113 ? -19.137 -3.677 18.319 1.00 76.50 113 LYS A N 1
ATOM 848 C CA . LYS A 1 113 ? -20.065 -4.568 19.036 1.00 76.50 113 LYS A CA 1
ATOM 849 C C . LYS A 1 113 ? -19.334 -5.709 19.748 1.00 76.50 113 LYS A C 1
ATOM 851 O O . LYS A 1 113 ? -19.790 -6.855 19.737 1.00 76.50 113 LYS A O 1
ATOM 856 N N . LEU A 1 114 ? -18.194 -5.384 20.350 1.00 77.00 114 LEU A N 1
ATOM 857 C CA . LEU A 1 114 ? -17.373 -6.300 21.132 1.00 77.00 114 LEU A CA 1
ATOM 858 C C . LEU A 1 114 ? -17.536 -5.992 22.628 1.00 77.00 114 LEU A C 1
ATOM 860 O O . LEU A 1 114 ? -17.624 -4.819 22.995 1.00 77.00 114 LEU A O 1
ATOM 864 N N . PRO A 1 115 ? -17.562 -7.011 23.509 1.00 78.38 115 PRO A N 1
ATOM 865 C CA . PRO A 1 115 ? -17.463 -6.780 24.946 1.00 78.38 115 PRO A CA 1
ATOM 866 C C . PRO A 1 115 ? -16.140 -6.075 25.268 1.00 78.38 115 PRO A C 1
ATOM 868 O O . PRO A 1 115 ? -15.090 -6.482 24.761 1.00 78.38 115 PRO A O 1
ATOM 871 N N . VAL A 1 116 ? -16.187 -5.031 26.098 1.00 80.69 116 VAL A N 1
ATOM 872 C CA . VAL A 1 116 ? -15.021 -4.189 26.431 1.00 80.69 116 VAL A CA 1
ATOM 873 C C . VAL A 1 116 ? -13.893 -5.029 27.039 1.00 80.69 116 VAL A C 1
ATOM 875 O O . VAL A 1 116 ? -12.726 -4.782 26.767 1.00 80.69 116 VAL A O 1
ATOM 878 N N . GLU A 1 117 ? -14.227 -6.099 27.762 1.00 81.19 117 GLU A N 1
ATOM 879 C CA . GLU A 1 117 ? -13.275 -7.016 28.399 1.00 81.19 117 GLU A CA 1
ATOM 880 C C . GLU A 1 117 ? -12.449 -7.835 27.394 1.00 81.19 117 GLU A C 1
ATOM 882 O O . GLU A 1 117 ? -11.469 -8.477 27.765 1.00 81.19 117 GLU A O 1
ATOM 887 N N . THR A 1 118 ? -12.861 -7.863 26.123 1.00 77.00 118 THR A N 1
ATOM 888 C CA . THR A 1 118 ? -12.157 -8.595 25.062 1.00 77.00 118 THR A CA 1
ATOM 889 C C . THR A 1 118 ? -11.142 -7.753 24.299 1.00 77.00 118 THR A C 1
ATOM 891 O O . THR A 1 118 ? -10.458 -8.309 23.440 1.00 77.00 118 THR A O 1
ATOM 894 N N . ILE A 1 119 ? -11.065 -6.454 24.601 1.00 82.06 119 ILE A N 1
ATOM 895 C CA . ILE A 1 119 ? -10.183 -5.481 23.963 1.00 82.06 119 ILE A CA 1
ATOM 896 C C . ILE A 1 119 ? -9.077 -5.125 24.961 1.00 82.06 119 ILE A C 1
ATOM 898 O O . ILE A 1 119 ? -9.369 -4.620 26.044 1.00 82.06 119 ILE A O 1
ATOM 902 N N . THR A 1 120 ? -7.818 -5.380 24.610 1.00 83.19 120 THR A N 1
ATOM 903 C CA . THR A 1 120 ? -6.660 -4.970 25.421 1.00 83.19 120 THR A CA 1
ATOM 904 C C . THR A 1 120 ? -5.951 -3.779 24.784 1.00 83.19 120 THR A C 1
ATOM 906 O O . THR A 1 120 ? -5.971 -3.614 23.564 1.00 83.19 120 THR A O 1
ATOM 909 N N . ALA A 1 121 ? -5.326 -2.925 25.598 1.00 79.94 121 ALA A N 1
ATOM 910 C CA . ALA A 1 121 ? -4.690 -1.696 25.117 1.00 79.94 121 ALA A CA 1
ATOM 911 C C . ALA A 1 121 ? -3.496 -1.974 24.180 1.00 79.94 121 ALA A C 1
ATOM 913 O O . ALA A 1 121 ? -3.147 -1.158 23.323 1.00 79.94 121 ALA A O 1
ATOM 914 N N . GLU A 1 122 ? -2.892 -3.150 24.327 1.00 78.75 122 GLU A N 1
ATOM 915 C CA . GLU A 1 122 ? -1.740 -3.627 23.572 1.00 78.75 122 GLU A CA 1
ATOM 916 C C . GLU A 1 122 ? -2.132 -4.305 22.254 1.00 78.75 122 GLU A C 1
ATOM 918 O O . GLU A 1 122 ? -1.272 -4.488 21.390 1.00 78.75 122 GLU A O 1
ATOM 923 N N . ASP A 1 123 ? -3.406 -4.675 22.076 1.00 71.38 123 ASP A N 1
ATOM 924 C CA . ASP A 1 123 ? -3.858 -5.323 20.847 1.00 71.38 123 ASP A CA 1
ATOM 925 C C . ASP A 1 123 ? -3.753 -4.339 19.664 1.00 71.38 123 ASP A C 1
ATOM 927 O O . ASP A 1 123 ? -4.257 -3.210 19.746 1.00 71.38 123 ASP A O 1
ATOM 931 N N . PRO A 1 124 ? -3.147 -4.747 18.530 1.00 78.44 124 PRO A N 1
ATOM 932 C CA . PRO A 1 124 ? -3.222 -3.979 17.296 1.00 78.44 124 PRO A CA 1
ATOM 933 C C . PRO A 1 124 ? -4.680 -3.756 16.903 1.00 78.44 124 PRO A C 1
ATOM 935 O O . PRO A 1 124 ? -5.477 -4.687 16.821 1.00 78.44 124 PRO A O 1
ATOM 938 N N . ILE A 1 125 ? -5.046 -2.523 16.584 1.00 79.19 125 ILE A N 1
ATOM 939 C CA . ILE A 1 125 ? -6.441 -2.151 16.310 1.00 79.19 125 ILE A CA 1
ATOM 940 C C . ILE A 1 125 ? -7.022 -2.915 15.108 1.00 79.19 125 ILE A C 1
ATOM 942 O O . ILE A 1 125 ? -8.201 -3.277 15.090 1.00 79.19 125 ILE A O 1
ATOM 946 N N . ILE A 1 126 ? -6.184 -3.261 14.127 1.00 73.69 126 ILE A N 1
ATOM 947 C CA . ILE A 1 126 ? -6.579 -4.049 12.946 1.00 73.69 126 ILE A CA 1
ATOM 948 C C . ILE A 1 126 ? -7.111 -5.433 13.344 1.00 73.69 126 ILE A C 1
ATOM 950 O O . ILE A 1 126 ? -7.964 -6.010 12.666 1.00 73.69 126 ILE A O 1
ATOM 954 N N . ASP A 1 127 ? -6.627 -5.973 14.461 1.00 72.81 127 ASP A N 1
ATOM 955 C CA . ASP A 1 127 ? -6.978 -7.300 14.948 1.00 72.81 127 ASP A CA 1
ATOM 956 C C . ASP A 1 127 ? -8.375 -7.376 15.560 1.00 72.81 127 ASP A C 1
ATOM 958 O O . ASP A 1 127 ? -8.917 -8.471 15.728 1.00 72.81 127 ASP A O 1
ATOM 962 N N . LEU A 1 128 ? -8.991 -6.221 15.802 1.00 75.44 128 LEU A N 1
ATOM 963 C CA . LEU A 1 128 ? -10.394 -6.102 16.178 1.00 75.44 128 LEU A CA 1
ATOM 964 C C . LEU A 1 128 ? -11.330 -6.153 14.952 1.00 75.44 128 LEU A C 1
ATOM 966 O O . LEU A 1 128 ? -12.549 -6.056 15.085 1.00 75.44 128 LEU A O 1
ATOM 970 N N . GLY A 1 129 ? -10.777 -6.342 13.747 1.00 69.12 129 GLY A N 1
ATOM 971 C CA . GLY A 1 129 ? -11.537 -6.432 12.499 1.00 69.12 129 GLY A CA 1
ATOM 972 C C . GLY A 1 129 ? -11.881 -5.075 11.889 1.00 69.12 129 GLY A C 1
ATOM 973 O O . GLY A 1 129 ? -12.864 -4.958 11.155 1.00 69.12 129 GLY A O 1
ATOM 974 N N . ILE A 1 130 ? -11.071 -4.062 12.191 1.00 73.94 130 ILE A N 1
ATOM 975 C CA . ILE A 1 130 ? -11.214 -2.703 11.670 1.00 73.94 130 ILE A CA 1
ATOM 976 C C . ILE A 1 130 ? -10.813 -2.670 10.192 1.00 73.94 130 ILE A C 1
ATOM 978 O O . ILE A 1 130 ? -9.836 -3.289 9.772 1.00 73.94 130 ILE A O 1
ATOM 982 N N . ASP A 1 131 ? -11.614 -1.975 9.385 1.00 70.81 131 ASP A N 1
ATOM 983 C CA . ASP A 1 131 ? -11.352 -1.724 7.969 1.00 70.81 131 ASP A CA 1
ATOM 984 C C . ASP A 1 131 ? -11.079 -0.233 7.721 1.00 70.81 131 ASP A C 1
ATOM 986 O O . ASP A 1 131 ? -11.142 0.588 8.637 1.00 70.81 131 ASP A O 1
ATOM 990 N N . SER A 1 132 ? -10.768 0.137 6.477 1.00 65.94 132 SER A N 1
ATOM 991 C CA . SER A 1 132 ? -10.438 1.523 6.132 1.00 65.94 132 SER A CA 1
ATOM 992 C C . SER A 1 132 ? -11.574 2.518 6.379 1.00 65.94 132 SER A C 1
ATOM 994 O O . SER A 1 132 ? -11.293 3.690 6.596 1.00 65.94 132 SER A O 1
ATOM 996 N N . LEU A 1 133 ? -12.837 2.080 6.372 1.00 63.12 133 LEU A N 1
ATOM 997 C CA . LEU A 1 133 ? -13.973 2.952 6.673 1.00 63.12 133 LEU A CA 1
ATOM 998 C C . LEU A 1 133 ? -14.071 3.197 8.180 1.00 63.12 133 LEU A C 1
ATOM 1000 O O . LEU A 1 133 ? -14.191 4.339 8.611 1.00 63.12 133 LEU A O 1
ATOM 1004 N N . VAL A 1 134 ? -13.946 2.135 8.975 1.00 73.25 134 VAL A N 1
ATOM 1005 C CA . VAL A 1 134 ? -13.920 2.238 10.438 1.00 73.25 134 VAL A CA 1
ATOM 1006 C C . VAL A 1 134 ? -12.703 3.046 10.902 1.00 73.25 134 VAL A C 1
ATOM 1008 O O . VAL A 1 134 ? -12.807 3.839 11.829 1.00 73.25 134 VAL A O 1
ATOM 1011 N N . ALA A 1 135 ? -11.568 2.939 10.210 1.00 76.38 135 ALA A N 1
ATOM 1012 C CA . ALA A 1 135 ? -10.396 3.768 10.477 1.00 76.38 135 ALA A CA 1
ATOM 1013 C C . ALA A 1 135 ? -10.640 5.269 10.215 1.00 76.38 135 ALA A C 1
ATOM 1015 O O . ALA A 1 135 ? -10.118 6.106 10.947 1.00 76.38 135 ALA A O 1
ATOM 1016 N N . VAL A 1 136 ? -11.459 5.636 9.222 1.00 66.06 136 VAL A N 1
ATOM 1017 C CA . VAL A 1 136 ? -11.883 7.037 9.016 1.00 66.06 136 VAL A CA 1
ATOM 1018 C C . VAL A 1 136 ? -12.770 7.518 10.167 1.00 66.06 136 VAL A C 1
ATOM 1020 O O . VAL A 1 136 ? -12.633 8.659 10.606 1.00 66.06 136 VAL A O 1
ATOM 1023 N N . GLU A 1 137 ? -13.647 6.657 10.678 1.00 73.75 137 GLU A N 1
ATOM 1024 C CA . GLU A 1 137 ? -14.510 6.974 11.820 1.00 73.75 137 GLU A CA 1
ATOM 1025 C C . GLU A 1 137 ? -13.696 7.167 13.107 1.00 73.75 137 GLU A C 1
ATOM 1027 O O . GLU A 1 137 ? -13.849 8.179 13.789 1.00 73.75 137 GLU A O 1
ATOM 1032 N N . ILE A 1 138 ? -12.744 6.265 13.366 1.00 83.00 138 ILE A N 1
ATOM 1033 C CA . ILE A 1 138 ? -11.785 6.356 14.475 1.00 83.00 138 ILE A CA 1
ATOM 1034 C C . ILE A 1 138 ? -10.970 7.645 14.389 1.00 83.00 138 ILE A C 1
ATOM 1036 O O . ILE A 1 138 ? -10.831 8.346 15.389 1.00 83.00 138 ILE A O 1
ATOM 1040 N N . ARG A 1 139 ? -10.461 7.990 13.199 1.00 79.25 139 ARG A N 1
ATOM 1041 C CA . ARG A 1 139 ? -9.775 9.266 12.960 1.00 79.25 139 ARG A CA 1
ATOM 1042 C C . ARG A 1 139 ? -10.660 10.446 13.350 1.00 79.25 139 ARG A C 1
ATOM 1044 O O . ARG A 1 139 ? -10.205 11.333 14.065 1.00 79.25 139 ARG A O 1
ATOM 1051 N N . GLY A 1 140 ? -11.908 10.461 12.879 1.00 70.31 140 GLY A N 1
ATOM 1052 C CA . GLY A 1 140 ? -12.862 11.528 13.183 1.00 70.31 140 GLY A CA 1
ATOM 1053 C C . GLY A 1 140 ? -13.134 11.657 14.682 1.00 70.31 140 GLY A C 1
ATOM 1054 O O . GLY A 1 140 ? -13.149 12.768 15.208 1.00 70.31 140 GLY A O 1
ATOM 1055 N N . TRP A 1 141 ? -13.282 10.527 15.376 1.00 84.94 141 TRP A N 1
ATOM 1056 C CA . TRP A 1 141 ? -13.483 10.488 16.822 1.00 84.94 141 TRP A CA 1
ATOM 1057 C C . TRP A 1 141 ? -12.257 10.996 17.594 1.00 84.94 141 TRP A C 1
ATOM 1059 O O . TRP A 1 141 ? -12.385 11.905 18.413 1.00 84.94 141 TRP A O 1
ATOM 1069 N N . LEU A 1 142 ? -11.055 10.493 17.281 1.00 84.19 142 LEU A N 1
ATOM 1070 C CA . LEU A 1 142 ? -9.805 10.936 17.913 1.00 84.19 142 LEU A CA 1
ATOM 1071 C C . LEU A 1 142 ? -9.562 12.434 17.684 1.00 84.19 142 LEU A C 1
ATOM 1073 O O . LEU A 1 142 ? -9.217 13.149 18.623 1.00 84.19 142 LEU A O 1
ATOM 1077 N N . ALA A 1 143 ? -9.824 12.939 16.476 1.00 78.38 143 ALA A N 1
ATOM 1078 C CA . ALA A 1 143 ? -9.713 14.363 16.178 1.00 78.38 143 ALA A CA 1
ATOM 1079 C C . ALA A 1 143 ? -10.717 15.213 16.978 1.00 78.38 143 ALA A C 1
ATOM 1081 O O . ALA A 1 143 ? -10.373 16.303 17.441 1.00 78.38 143 ALA A O 1
ATOM 1082 N N . ALA A 1 144 ? -11.946 14.727 17.176 1.00 78.25 144 ALA A N 1
ATOM 1083 C CA . ALA A 1 144 ? -12.964 15.438 17.947 1.00 78.25 144 ALA A CA 1
ATOM 1084 C C . ALA A 1 144 ? -12.610 15.532 19.443 1.00 78.25 144 ALA A C 1
ATOM 1086 O O . ALA A 1 144 ? -12.755 16.610 20.042 1.00 78.25 144 ALA A O 1
ATOM 1087 N N . GLU A 1 145 ? -12.122 14.431 20.019 1.00 82.69 145 GLU A N 1
ATOM 1088 C CA . GLU A 1 145 ? -11.852 14.297 21.454 1.00 82.69 145 GLU A CA 1
ATOM 1089 C C . GLU A 1 145 ? -10.469 14.823 21.853 1.00 82.69 145 GLU A C 1
ATOM 1091 O O . GLU A 1 145 ? -10.364 15.655 22.754 1.00 82.69 145 GLU A O 1
ATOM 1096 N N . ALA A 1 146 ? -9.414 14.401 21.153 1.00 80.38 146 ALA A N 1
ATOM 1097 C CA . ALA A 1 146 ? -8.032 14.766 21.461 1.00 80.38 146 ALA A CA 1
ATOM 1098 C C . ALA A 1 146 ? -7.557 16.039 20.737 1.00 80.38 146 ALA A C 1
ATOM 1100 O O . ALA A 1 146 ? -6.508 16.584 21.072 1.00 80.38 146 ALA A O 1
ATOM 1101 N N . GLY A 1 147 ? -8.317 16.535 19.752 1.00 70.50 147 GLY A N 1
ATOM 1102 C CA . GLY A 1 147 ? -7.986 17.754 19.006 1.00 70.50 147 GLY A CA 1
ATOM 1103 C C . GLY A 1 147 ? -6.879 17.586 17.962 1.00 70.50 147 GLY A C 1
ATOM 1104 O O . GLY A 1 147 ? -6.474 18.577 17.355 1.00 70.50 147 GLY A O 1
ATOM 1105 N N . HIS A 1 148 ? -6.406 16.356 17.734 1.00 73.69 148 HIS A N 1
ATOM 1106 C CA . HIS A 1 148 ? -5.315 16.048 16.810 1.00 73.69 148 HIS A CA 1
ATOM 1107 C C . HIS A 1 148 ? -5.747 15.047 15.747 1.00 73.69 148 HIS A C 1
ATOM 1109 O O . HIS A 1 148 ? -6.377 14.034 16.042 1.00 73.69 148 HIS A O 1
ATOM 1115 N N . ASP A 1 149 ? -5.384 15.338 14.499 1.00 69.44 149 ASP A N 1
ATOM 1116 C CA . ASP A 1 149 ? -5.676 14.463 13.371 1.00 69.44 149 ASP A CA 1
ATOM 1117 C C . ASP A 1 149 ? -4.679 13.300 13.311 1.00 69.44 149 ASP A C 1
ATOM 1119 O O . ASP A 1 149 ? -3.468 13.521 13.219 1.00 69.44 149 ASP A O 1
ATOM 1123 N N . ILE A 1 150 ? -5.191 12.068 13.335 1.00 74.75 150 ILE A N 1
ATOM 1124 C CA . ILE A 1 150 ? -4.395 10.851 13.150 1.00 74.75 150 ILE A CA 1
ATOM 1125 C C . ILE A 1 150 ? -4.661 10.306 11.740 1.00 74.75 150 ILE A C 1
ATOM 1127 O O . ILE A 1 150 ? -5.810 10.000 11.408 1.00 74.75 150 ILE A O 1
ATOM 1131 N N . PRO A 1 151 ? -3.629 10.149 10.891 1.00 68.38 151 PRO A N 1
ATOM 1132 C CA . PRO A 1 151 ? -3.803 9.626 9.541 1.00 68.38 151 PRO A CA 1
ATOM 1133 C C . PRO A 1 151 ? -4.467 8.243 9.532 1.00 68.38 151 PRO A C 1
ATOM 1135 O O . PRO A 1 151 ? -4.065 7.343 10.266 1.00 68.38 151 PRO A O 1
ATOM 1138 N N . VAL A 1 152 ? -5.424 8.032 8.621 1.00 66.94 152 VAL A N 1
ATOM 1139 C CA . VAL A 1 152 ? -6.131 6.742 8.449 1.00 66.94 152 VAL A CA 1
ATOM 1140 C C . VAL A 1 152 ? -5.151 5.585 8.253 1.00 66.94 152 VAL A C 1
ATOM 1142 O O . VAL A 1 152 ? -5.337 4.504 8.801 1.00 66.94 152 VAL A O 1
ATOM 1145 N N . LEU A 1 153 ? -4.074 5.825 7.50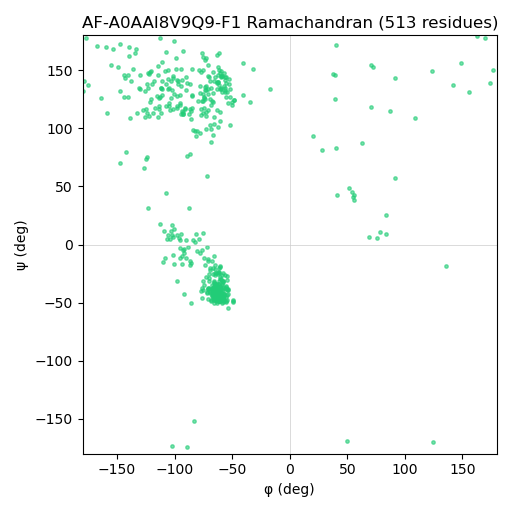2 1.00 61.12 153 LEU A N 1
ATOM 1146 C CA . LEU A 1 153 ? -3.037 4.826 7.258 1.00 61.12 153 LEU A CA 1
ATOM 1147 C C . LEU A 1 153 ? -2.345 4.375 8.547 1.00 61.12 153 LEU A C 1
ATOM 1149 O O . LEU A 1 153 ? -2.037 3.199 8.660 1.00 61.12 153 LEU A O 1
ATOM 1153 N N . LYS A 1 154 ? -2.169 5.265 9.530 1.00 68.25 154 LYS A N 1
ATOM 1154 C CA . LYS A 1 154 ? -1.555 4.935 10.823 1.00 68.25 154 LYS A CA 1
ATOM 1155 C C . LYS A 1 154 ? -2.463 4.043 11.674 1.00 68.25 154 LYS A C 1
ATOM 1157 O O . LYS A 1 154 ? -2.000 3.103 12.308 1.00 68.25 154 LYS A O 1
ATOM 1162 N N . ILE A 1 155 ? -3.772 4.292 11.624 1.00 74.12 155 ILE A N 1
ATOM 1163 C CA . ILE A 1 155 ? -4.787 3.449 12.279 1.00 74.12 155 ILE A CA 1
ATOM 1164 C C . ILE A 1 155 ? -4.794 2.041 11.663 1.00 74.12 155 ILE A C 1
ATOM 1166 O O . ILE A 1 155 ? -5.012 1.050 12.355 1.00 74.12 155 ILE A O 1
ATOM 1170 N N . LEU A 1 156 ? -4.527 1.949 10.358 1.00 68.56 156 LEU A N 1
ATOM 1171 C CA . LEU A 1 156 ? -4.463 0.687 9.623 1.00 68.56 156 LEU A CA 1
ATOM 1172 C C . LEU A 1 156 ? -3.085 0.009 9.663 1.00 68.56 156 LEU A C 1
ATOM 1174 O O . LEU A 1 156 ? -3.004 -1.167 9.325 1.00 68.56 156 LEU A O 1
ATOM 1178 N N . SER A 1 157 ? -2.018 0.697 10.082 1.00 63.81 157 SER A N 1
ATOM 1179 C CA . SER A 1 157 ? -0.636 0.190 10.046 1.00 63.81 157 SER A CA 1
ATOM 1180 C C . SER A 1 157 ? -0.247 -0.615 11.292 1.00 63.81 157 SER A C 1
ATOM 1182 O O . SER A 1 157 ? 0.899 -0.547 11.731 1.00 63.81 157 SER A O 1
ATOM 1184 N N . GLY A 1 158 ? -1.197 -1.310 11.923 1.00 65.88 158 GLY A N 1
ATOM 1185 C CA . GLY A 1 158 ? -0.905 -2.185 13.064 1.00 65.88 158 GLY A CA 1
ATOM 1186 C C . GLY A 1 158 ? -0.693 -1.489 14.414 1.00 65.88 158 GLY A C 1
ATOM 1187 O O . GLY A 1 158 ? -0.273 -2.154 15.356 1.00 65.88 158 GLY A O 1
ATOM 1188 N N . ALA A 1 159 ? -0.984 -0.189 14.543 1.00 76.38 159 ALA A N 1
ATOM 1189 C CA . ALA A 1 159 ? -0.849 0.510 15.822 1.00 76.38 159 ALA A CA 1
ATOM 1190 C C . ALA A 1 159 ? -1.788 -0.075 16.896 1.00 76.38 159 ALA A C 1
ATOM 1192 O O . ALA A 1 159 ? -2.948 -0.402 16.611 1.00 76.38 159 ALA A O 1
ATOM 1193 N N . SER A 1 160 ? -1.292 -0.195 18.129 1.00 84.88 160 SER A N 1
ATOM 1194 C CA . SER A 1 160 ? -2.125 -0.557 19.281 1.00 84.88 160 SER A CA 1
ATOM 1195 C C . SER A 1 160 ? -2.976 0.624 19.757 1.00 84.88 160 SER A C 1
ATOM 1197 O O . SER A 1 160 ? -2.718 1.782 19.410 1.00 84.88 160 SER A O 1
ATOM 1199 N N . ILE A 1 161 ? -3.988 0.340 20.580 1.00 87.06 161 ILE A N 1
ATOM 1200 C CA . ILE A 1 161 ? -4.814 1.364 21.246 1.00 87.06 161 ILE A CA 1
ATOM 1201 C C . ILE A 1 161 ? -3.920 2.324 22.031 1.00 87.06 161 ILE A C 1
ATOM 1203 O O . ILE A 1 161 ? -4.017 3.536 21.848 1.00 87.06 161 ILE A O 1
ATOM 1207 N N . GLN A 1 162 ? -2.988 1.781 22.814 1.00 86.31 162 GLN A N 1
ATOM 1208 C CA . GLN A 1 162 ? -2.026 2.555 23.593 1.00 86.31 162 GLN A CA 1
ATOM 1209 C C . GLN A 1 162 ? -1.175 3.487 22.718 1.00 86.31 162 GLN A C 1
ATOM 1211 O O . GLN A 1 162 ? -1.007 4.665 23.029 1.00 86.31 162 GLN A O 1
ATOM 1216 N N . GLN A 1 163 ? -0.653 2.986 21.593 1.00 84.19 163 GLN A N 1
ATOM 1217 C CA . GLN A 1 163 ? 0.179 3.785 20.690 1.00 84.19 163 GLN A CA 1
ATOM 1218 C C . GLN A 1 163 ? -0.606 4.939 20.059 1.00 84.19 163 GLN A C 1
ATOM 1220 O O . GLN A 1 163 ? -0.105 6.064 20.017 1.00 84.19 163 GLN A O 1
ATOM 1225 N N . LEU A 1 164 ? -1.841 4.688 19.608 1.00 85.94 164 LEU A N 1
ATOM 1226 C CA . LEU A 1 164 ? -2.683 5.743 19.043 1.00 85.94 164 LEU A CA 1
ATOM 1227 C C . LEU A 1 164 ? -3.078 6.790 20.086 1.00 85.94 164 LEU A C 1
ATOM 1229 O O . LEU A 1 164 ? -3.059 7.982 19.783 1.00 85.94 164 LEU A O 1
ATOM 1233 N N . CYS A 1 165 ? -3.420 6.370 21.305 1.00 87.94 165 CYS A N 1
ATOM 1234 C CA . CYS A 1 165 ? -3.771 7.292 22.382 1.00 87.94 165 CYS A CA 1
ATOM 1235 C C . CYS A 1 165 ? -2.569 8.129 22.828 1.00 87.94 165 CYS A C 1
ATOM 1237 O O . CYS A 1 165 ? -2.695 9.342 22.970 1.00 87.94 165 CYS A O 1
ATOM 1239 N N . SER A 1 166 ? -1.391 7.517 22.968 1.00 86.19 166 SER A N 1
ATOM 1240 C CA . SER A 1 166 ? -0.159 8.240 23.290 1.00 86.19 166 SER A CA 1
ATOM 1241 C C . SER A 1 166 ? 0.180 9.293 22.232 1.00 86.19 166 SER A C 1
ATOM 1243 O O . SER A 1 166 ? 0.505 10.428 22.579 1.00 86.19 166 SER A O 1
ATOM 1245 N N . GLU A 1 167 ? 0.037 8.966 20.945 1.00 81.75 167 GLU A N 1
ATOM 1246 C CA . GLU A 1 167 ? 0.267 9.917 19.853 1.00 81.75 167 GLU A CA 1
ATOM 1247 C C . GLU A 1 167 ? -0.780 11.040 19.829 1.00 81.75 167 GLU A C 1
ATOM 1249 O O . GLU A 1 167 ? -0.427 12.209 19.668 1.00 81.75 167 GLU A O 1
ATOM 1254 N N . ALA A 1 168 ? -2.054 10.715 20.058 1.00 83.69 168 ALA A N 1
ATOM 1255 C CA . ALA A 1 168 ? -3.111 11.713 20.199 1.00 83.69 168 ALA A CA 1
ATOM 1256 C C . ALA A 1 168 ? -2.829 12.689 21.358 1.00 83.69 168 ALA A C 1
ATOM 1258 O O . ALA A 1 168 ? -3.128 13.880 21.259 1.00 83.69 168 ALA A O 1
ATOM 1259 N N . CYS A 1 169 ? -2.219 12.203 22.441 1.00 83.56 169 CYS A N 1
ATOM 1260 C CA . CYS A 1 169 ? -1.880 12.995 23.619 1.00 83.56 169 CYS A CA 1
ATOM 1261 C C . CYS A 1 169 ? -0.518 13.705 23.536 1.00 83.56 169 CYS A C 1
ATOM 1263 O O . CYS A 1 169 ? -0.282 14.635 24.308 1.00 83.56 169 CYS A O 1
ATOM 1265 N N . SER A 1 170 ? 0.396 13.313 22.640 1.00 79.19 170 SER A N 1
ATOM 1266 C CA . SER A 1 170 ? 1.780 13.835 22.610 1.00 79.19 170 SER A CA 1
ATOM 1267 C C . SER A 1 170 ? 1.867 15.317 22.244 1.00 79.19 170 SER A C 1
ATOM 1269 O O . SER A 1 170 ? 2.842 15.992 22.565 1.00 79.19 170 SER A O 1
ATOM 1271 N N . LYS A 1 171 ? 0.817 15.841 21.608 1.00 66.69 171 LYS A N 1
ATOM 1272 C CA . LYS A 1 171 ? 0.685 17.246 21.211 1.00 66.69 171 LYS A CA 1
ATOM 1273 C C . LYS A 1 171 ? -0.239 18.050 22.134 1.00 66.69 171 LYS A C 1
ATOM 1275 O O . LYS A 1 171 ? -0.634 19.162 21.780 1.00 66.69 171 LYS A O 1
ATOM 1280 N N . MET A 1 172 ? -0.629 17.499 23.285 1.00 75.31 172 MET A N 1
ATOM 1281 C CA . MET A 1 172 ? -1.368 18.231 24.315 1.00 75.31 172 MET A CA 1
ATOM 1282 C C . MET A 1 172 ? -0.397 18.996 25.214 1.00 75.31 172 MET A C 1
ATOM 1284 O O . MET A 1 172 ? 0.553 18.430 25.751 1.00 75.31 172 MET A O 1
ATOM 1288 N N . SER A 1 173 ? -0.646 20.291 25.388 1.00 62.78 173 SER A N 1
ATOM 1289 C CA . SER A 1 173 ? 0.099 21.129 26.325 1.00 62.78 173 SER A CA 1
ATOM 1290 C C . SER A 1 173 ? -0.542 21.027 27.709 1.00 62.78 173 SER A C 1
ATOM 1292 O O . SER A 1 173 ? -1.684 21.453 27.877 1.00 62.78 173 SER A O 1
ATOM 1294 N N . PHE A 1 174 ? 0.181 20.497 28.696 1.00 65.56 174 PHE A N 1
ATOM 1295 C CA . PHE A 1 174 ? -0.256 20.478 30.096 1.00 65.56 174 PHE A CA 1
ATOM 1296 C C . PHE A 1 174 ? 0.374 21.657 30.846 1.00 65.56 174 PHE A C 1
ATOM 1298 O O . PHE A 1 174 ? 1.548 21.967 30.638 1.00 65.56 174 PHE A O 1
ATOM 1305 N N . GLN A 1 175 ? -0.398 22.338 31.696 1.00 46.97 175 GLN A N 1
ATOM 1306 C CA . GLN A 1 175 ? 0.177 23.285 32.650 1.00 46.97 175 GLN A CA 1
ATOM 1307 C C . GLN A 1 175 ? 0.837 22.476 33.770 1.00 46.97 175 GLN A C 1
ATOM 1309 O O . GLN A 1 175 ? 0.149 21.786 34.513 1.00 46.97 175 GLN A O 1
ATOM 1314 N N . GLU A 1 176 ? 2.164 22.530 33.878 1.00 37.19 176 GLU A N 1
ATOM 1315 C CA . GLU A 1 176 ? 2.853 22.032 35.069 1.00 37.19 176 GLU A CA 1
ATOM 1316 C C . GLU A 1 176 ? 2.566 22.982 36.241 1.00 37.19 176 GLU A C 1
ATOM 1318 O O . GLU A 1 176 ? 2.942 24.158 36.213 1.00 37.19 176 GLU A O 1
ATOM 1323 N N . ASP A 1 177 ? 1.883 22.478 37.271 1.00 33.62 177 ASP A N 1
ATOM 1324 C CA . ASP A 1 177 ? 1.681 23.189 38.532 1.00 33.62 177 ASP A CA 1
ATOM 1325 C C . ASP A 1 177 ? 3.029 23.364 39.251 1.00 33.62 177 ASP A C 1
ATOM 1327 O O . ASP A 1 177 ? 3.617 22.420 39.782 1.00 33.62 177 ASP A O 1
ATOM 1331 N N . VAL A 1 178 ? 3.523 24.602 39.296 1.00 31.08 178 VAL A N 1
ATOM 1332 C CA . VAL A 1 178 ? 4.652 24.980 40.155 1.00 31.08 178 VAL A CA 1
ATOM 1333 C C . VAL A 1 178 ? 4.153 25.047 41.607 1.00 31.08 178 VAL A C 1
ATOM 1335 O O . VAL A 1 178 ? 3.210 25.795 41.881 1.00 31.08 178 VAL A O 1
ATOM 1338 N N . PRO A 1 179 ? 4.770 24.346 42.582 1.00 30.73 179 PRO A N 1
ATOM 1339 C CA . PRO A 1 179 ? 4.343 24.439 43.972 1.00 30.73 179 PRO A CA 1
ATOM 1340 C C . PRO A 1 179 ? 4.631 25.834 44.532 1.00 30.73 179 PRO A C 1
ATOM 1342 O O . PRO A 1 179 ? 5.770 26.304 44.549 1.00 30.73 179 PRO A O 1
ATOM 1345 N N . SER A 1 180 ? 3.579 26.487 45.022 1.00 32.34 180 SER A N 1
ATOM 1346 C CA . SER A 1 180 ? 3.638 27.755 45.744 1.00 32.34 180 SER A CA 1
ATOM 1347 C C . SER A 1 180 ? 4.479 27.613 47.020 1.00 32.34 180 SER A C 1
ATOM 1349 O O . SER A 1 180 ? 4.090 26.908 47.950 1.00 32.34 180 SER A O 1
ATOM 1351 N N . ALA A 1 181 ? 5.623 28.301 47.075 1.00 29.38 181 ALA A N 1
ATOM 1352 C CA . ALA A 1 181 ? 6.401 28.487 48.294 1.00 29.38 181 ALA A CA 1
ATOM 1353 C C . ALA A 1 181 ? 6.385 29.967 48.706 1.00 29.38 181 ALA A C 1
ATOM 1355 O O . ALA A 1 181 ? 6.809 30.864 47.978 1.00 29.38 181 ALA A O 1
ATOM 1356 N N . SER A 1 182 ? 5.850 30.184 49.902 1.00 27.53 182 SER A N 1
ATOM 1357 C CA . SER A 1 182 ? 5.691 31.431 50.646 1.00 27.53 182 SER A CA 1
ATOM 1358 C C . SER A 1 182 ? 6.986 32.226 50.870 1.00 27.53 182 SER A C 1
ATOM 1360 O O . SER A 1 182 ? 7.998 31.664 51.287 1.00 27.53 182 SER A O 1
ATOM 1362 N N . ALA A 1 183 ? 6.907 33.552 50.722 1.00 27.86 183 ALA A N 1
ATOM 1363 C CA . ALA A 1 183 ? 7.880 34.518 51.247 1.00 27.86 183 ALA A CA 1
ATOM 1364 C C . ALA A 1 183 ? 7.787 34.663 52.784 1.00 27.86 183 ALA A C 1
ATOM 1366 O O . ALA A 1 183 ? 6.730 34.387 53.362 1.00 27.86 183 ALA A O 1
ATOM 1367 N N . PRO A 1 184 ? 8.843 35.188 53.443 1.00 31.78 184 PRO A N 1
ATOM 1368 C CA . PRO A 1 184 ? 8.657 36.482 54.120 1.00 31.78 184 PRO A CA 1
ATOM 1369 C C . PRO A 1 184 ? 9.863 37.461 54.091 1.00 31.78 184 PRO A C 1
ATOM 1371 O O . PRO A 1 184 ? 11.011 37.049 54.200 1.00 31.78 184 PRO A O 1
ATOM 1374 N N . ALA A 1 185 ? 9.508 38.760 53.976 1.00 25.38 185 ALA A N 1
ATOM 1375 C CA . ALA A 1 185 ? 9.967 40.005 54.655 1.00 25.38 185 ALA A CA 1
ATOM 1376 C C . ALA A 1 185 ? 11.469 40.249 55.004 1.00 25.38 185 ALA A C 1
ATOM 1378 O O . ALA A 1 185 ? 12.137 39.349 55.480 1.00 25.38 185 ALA A O 1
ATOM 1379 N N . ALA A 1 186 ? 12.069 41.458 54.986 1.00 25.98 186 ALA A N 1
ATOM 1380 C CA . ALA A 1 186 ? 11.695 42.842 54.639 1.00 25.98 186 ALA A CA 1
ATOM 1381 C C . ALA A 1 186 ? 12.946 43.785 54.742 1.00 25.98 186 ALA A C 1
ATOM 1383 O O . ALA A 1 186 ? 13.686 43.660 55.710 1.00 25.98 186 ALA A O 1
ATOM 1384 N N . THR A 1 187 ? 13.117 44.692 53.751 1.00 23.91 187 THR A N 1
ATOM 1385 C CA . THR A 1 187 ? 13.582 46.131 53.711 1.00 23.91 187 THR A CA 1
ATOM 1386 C C . THR A 1 187 ? 14.756 46.696 54.571 1.00 23.91 187 THR A C 1
ATOM 1388 O O . THR A 1 187 ? 15.150 46.060 55.539 1.00 23.91 187 THR A O 1
ATOM 1391 N N . PRO A 1 188 ? 15.243 47.967 54.381 1.00 40.25 188 PRO A N 1
ATOM 1392 C CA . PRO A 1 188 ? 15.177 48.944 53.253 1.00 40.25 188 PRO A CA 1
ATOM 1393 C C . PRO A 1 188 ? 16.488 49.750 52.953 1.00 40.25 188 PRO A C 1
ATOM 1395 O O . PRO A 1 188 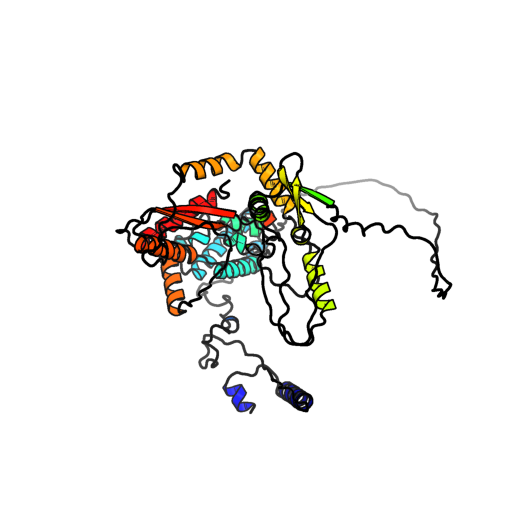? 17.393 49.799 53.777 1.00 40.25 188 PRO A O 1
ATOM 1398 N N . ALA A 1 189 ? 16.523 50.482 51.817 1.00 24.72 189 ALA A N 1
ATOM 1399 C CA . ALA A 1 189 ? 16.808 51.941 51.678 1.00 24.72 189 ALA A CA 1
ATOM 1400 C C . ALA A 1 189 ? 17.351 52.320 50.270 1.00 24.72 189 ALA A C 1
ATOM 1402 O O . ALA A 1 189 ? 18.258 51.672 49.762 1.00 24.72 189 ALA A O 1
ATOM 1403 N N . GLY A 1 190 ? 16.781 53.366 49.642 1.00 21.53 190 GLY A N 1
ATOM 1404 C CA . GLY A 1 190 ? 17.195 53.947 48.339 1.00 21.53 190 GLY A CA 1
ATOM 1405 C C . GLY A 1 190 ? 18.370 54.950 48.447 1.00 21.53 190 GLY A C 1
ATOM 1406 O O . GLY A 1 190 ? 19.102 54.843 49.429 1.00 21.53 190 GLY A O 1
ATOM 1407 N N . PRO A 1 191 ? 18.534 55.977 47.561 1.00 35.06 191 PRO A N 1
ATOM 1408 C CA . PRO A 1 191 ? 17.586 56.438 46.524 1.00 35.06 191 PRO A CA 1
ATOM 1409 C C . PRO A 1 191 ? 18.174 57.026 45.185 1.00 35.06 191 PRO A C 1
ATOM 1411 O O . PRO A 1 191 ? 19.344 57.367 45.088 1.00 35.06 191 PRO A O 1
ATOM 1414 N N . THR A 1 192 ? 17.270 57.278 44.217 1.00 25.23 192 THR A N 1
ATOM 1415 C CA . THR A 1 192 ? 17.183 58.393 43.211 1.00 25.23 192 THR A CA 1
ATOM 1416 C C . THR A 1 192 ? 18.100 58.575 41.973 1.00 25.23 192 THR A C 1
ATOM 1418 O O . THR A 1 192 ? 19.298 58.331 42.005 1.00 25.23 192 THR A O 1
ATOM 1421 N N . VAL A 1 193 ? 17.473 59.250 40.974 1.00 27.08 193 VAL A N 1
ATOM 1422 C CA . VAL A 1 193 ? 17.974 60.041 39.805 1.00 27.08 193 VAL A CA 1
ATOM 1423 C C . VAL A 1 193 ? 18.165 59.253 38.492 1.00 27.08 193 VAL A C 1
ATOM 1425 O O . VAL A 1 193 ? 18.664 58.142 38.535 1.00 27.08 193 VAL A O 1
ATOM 1428 N N . ALA A 1 194 ? 17.915 59.740 37.267 1.00 24.56 194 ALA A N 1
ATOM 1429 C CA . ALA A 1 194 ? 16.966 60.669 36.627 1.00 24.56 194 ALA A CA 1
ATOM 1430 C C . ALA A 1 194 ? 17.111 60.488 35.086 1.00 24.56 194 ALA A C 1
ATOM 1432 O O . ALA A 1 194 ? 18.022 59.810 34.616 1.00 24.56 194 ALA A O 1
ATOM 1433 N N . THR A 1 195 ? 16.202 61.110 34.330 1.00 25.39 195 THR A N 1
ATOM 1434 C CA . THR A 1 195 ? 16.189 61.393 32.871 1.00 25.39 195 THR A CA 1
ATOM 1435 C C . THR A 1 195 ? 17.557 61.840 32.307 1.00 25.39 195 THR A C 1
ATOM 1437 O O . THR A 1 195 ? 18.369 62.387 33.046 1.00 25.39 195 THR A O 1
ATOM 1440 N N . THR A 1 196 ? 17.914 61.710 31.019 1.00 25.58 196 THR A N 1
ATOM 1441 C CA . THR A 1 196 ? 17.368 62.430 29.839 1.00 25.58 196 THR A CA 1
ATOM 1442 C C . THR A 1 196 ? 18.139 62.022 28.551 1.00 25.58 196 THR A C 1
ATOM 1444 O O . THR A 1 196 ? 19.333 61.756 28.625 1.00 25.58 196 THR A O 1
ATOM 1447 N N . ASP A 1 197 ? 17.444 62.070 27.406 1.00 23.34 197 ASP A N 1
ATOM 1448 C CA . ASP A 1 197 ? 17.841 62.541 26.057 1.00 23.34 197 ASP A CA 1
ATOM 1449 C C . ASP A 1 197 ? 18.839 61.850 25.078 1.00 23.34 197 ASP A C 1
ATOM 1451 O O . ASP A 1 197 ? 20.051 61.832 25.252 1.00 23.34 197 ASP A O 1
ATOM 1455 N N . SER A 1 198 ? 18.239 61.492 23.924 1.00 29.14 198 SER A N 1
ATOM 1456 C CA . SER A 1 198 ? 18.474 62.006 22.549 1.00 29.14 198 SER A CA 1
ATOM 1457 C C . SER A 1 198 ? 19.553 61.449 21.595 1.00 29.14 198 SER A C 1
ATOM 1459 O O . SER A 1 198 ? 20.722 61.800 21.681 1.00 29.14 198 SER A O 1
ATOM 1461 N N . SER A 1 199 ? 19.031 60.857 20.495 1.00 28.31 199 SER A N 1
ATOM 1462 C CA . SER A 1 199 ? 19.344 61.107 19.055 1.00 28.31 199 SER A CA 1
ATOM 1463 C C . SER A 1 199 ? 20.715 60.650 18.515 1.00 28.31 199 SER A C 1
ATOM 1465 O O . SER A 1 199 ? 21.674 60.581 19.259 1.00 28.31 199 SER A O 1
ATOM 1467 N N . SER A 1 200 ? 20.978 60.351 17.238 1.00 27.02 200 SER A N 1
ATOM 1468 C CA . SER A 1 200 ? 20.312 60.270 15.915 1.00 27.02 200 SER A CA 1
ATOM 1469 C C . SER A 1 200 ? 21.234 59.339 15.062 1.00 27.02 200 SER A C 1
ATOM 1471 O O . SER A 1 200 ? 22.276 58.936 15.568 1.00 27.02 200 SER A O 1
ATOM 1473 N N . THR A 1 201 ? 20.945 58.818 13.861 1.00 24.19 201 THR A N 1
ATOM 1474 C CA . THR A 1 201 ? 20.753 59.505 12.566 1.00 24.19 201 THR A CA 1
ATOM 1475 C C . THR A 1 201 ? 20.400 58.463 11.481 1.00 24.19 201 THR A C 1
ATOM 1477 O O . THR A 1 201 ? 21.004 57.393 11.429 1.00 24.19 201 THR A O 1
ATOM 1480 N N . SER A 1 202 ? 19.471 58.802 10.580 1.00 28.67 202 SER A N 1
ATOM 1481 C CA . SER A 1 202 ? 19.274 58.198 9.235 1.00 28.67 202 SER A CA 1
ATOM 1482 C C . SER A 1 202 ? 20.147 58.962 8.190 1.00 28.67 202 SER A C 1
ATOM 1484 O O . SER A 1 202 ? 20.869 59.851 8.653 1.00 28.67 202 SER A O 1
ATOM 1486 N N . PRO A 1 203 ? 20.131 58.749 6.835 1.00 39.53 203 PRO A N 1
ATOM 1487 C CA . PRO A 1 203 ? 18.923 58.747 5.970 1.00 39.53 203 PRO A CA 1
ATOM 1488 C C . PRO A 1 203 ? 18.926 57.915 4.646 1.00 39.53 203 PRO A C 1
ATOM 1490 O O . PRO A 1 203 ? 19.957 57.456 4.175 1.00 39.53 203 PRO A O 1
ATOM 1493 N N . SER A 1 204 ? 17.705 57.785 4.083 1.00 25.56 204 SER A N 1
ATOM 1494 C CA . SER A 1 204 ? 17.215 57.891 2.674 1.00 25.56 204 SER A CA 1
ATOM 1495 C C . SER A 1 204 ? 18.052 57.373 1.484 1.00 25.56 204 SER A C 1
ATOM 1497 O O . SER A 1 204 ? 19.251 57.571 1.434 1.00 25.56 204 SER A O 1
ATOM 1499 N N . GLY A 1 205 ? 17.517 56.840 0.377 1.00 24.81 205 GLY A N 1
ATOM 1500 C CA . GLY A 1 205 ? 16.160 56.724 -0.177 1.00 24.81 205 GLY A CA 1
ATOM 1501 C C . GLY A 1 205 ? 16.227 56.726 -1.726 1.00 24.81 205 GLY A C 1
ATOM 1502 O O . GLY A 1 205 ? 17.189 57.248 -2.283 1.00 24.81 205 GLY A O 1
ATOM 1503 N N . SER A 1 206 ? 15.217 56.165 -2.411 1.00 24.41 206 SER A N 1
ATOM 1504 C CA . SER A 1 206 ? 14.608 56.622 -3.691 1.00 24.41 206 SER A CA 1
ATOM 1505 C C . SER A 1 206 ? 14.206 55.510 -4.680 1.00 24.41 206 SER A C 1
ATOM 1507 O O . SER A 1 206 ? 14.904 54.529 -4.910 1.00 24.41 206 SER A O 1
ATOM 1509 N N . ILE A 1 207 ? 13.019 55.724 -5.253 1.00 30.19 207 ILE A N 1
ATOM 1510 C CA . ILE A 1 207 ? 12.287 54.934 -6.247 1.00 30.19 207 ILE A CA 1
ATOM 1511 C C . ILE A 1 207 ? 12.448 55.631 -7.604 1.00 30.19 207 ILE A C 1
ATOM 1513 O O . ILE A 1 207 ? 12.316 56.853 -7.664 1.00 30.19 207 ILE A O 1
ATOM 1517 N N . THR A 1 208 ? 12.616 54.886 -8.702 1.00 26.00 208 THR A N 1
ATOM 1518 C CA . THR A 1 208 ? 12.314 55.394 -10.054 1.00 26.00 208 THR A CA 1
ATOM 1519 C C . THR A 1 208 ? 11.593 54.355 -10.915 1.00 26.00 208 THR A C 1
ATOM 1521 O O . THR A 1 208 ? 11.876 53.163 -10.879 1.00 26.00 208 THR A O 1
ATOM 1524 N N . SER A 1 209 ? 10.625 54.857 -11.683 1.00 29.52 209 SER A N 1
ATOM 1525 C CA . SER A 1 209 ? 9.821 54.174 -12.700 1.00 29.52 209 SER A CA 1
ATOM 1526 C C . SER A 1 209 ? 10.366 54.523 -14.091 1.00 29.52 209 SER A C 1
ATOM 1528 O O . SER A 1 209 ? 10.763 55.673 -14.301 1.00 29.52 209 SER A O 1
ATOM 1530 N N . ARG A 1 210 ? 10.350 53.599 -15.068 1.00 25.16 210 ARG A N 1
ATOM 1531 C CA . ARG A 1 210 ? 10.507 53.965 -16.490 1.00 25.16 210 ARG A CA 1
ATOM 1532 C C . ARG A 1 210 ? 9.732 53.061 -17.458 1.00 25.16 210 ARG A C 1
ATOM 1534 O O . ARG A 1 210 ? 9.776 51.840 -17.379 1.00 25.16 210 ARG A O 1
ATOM 1541 N N . ARG A 1 211 ? 9.029 53.742 -18.371 1.00 24.67 211 ARG A N 1
ATOM 1542 C CA . ARG A 1 211 ? 8.186 53.284 -19.490 1.00 24.67 211 ARG A CA 1
ATOM 1543 C C . ARG A 1 211 ? 8.976 52.771 -20.710 1.00 24.67 211 ARG A C 1
ATOM 1545 O O . ARG A 1 211 ? 10.124 53.144 -20.915 1.00 24.67 211 ARG A O 1
ATOM 1552 N N . GLN A 1 212 ? 8.233 52.015 -21.526 1.00 30.75 212 GLN A N 1
ATOM 1553 C CA . GLN A 1 212 ? 8.431 51.501 -22.894 1.00 30.75 212 GLN A CA 1
ATOM 1554 C C . GLN A 1 212 ? 9.247 52.361 -23.883 1.00 30.75 212 GLN A C 1
ATOM 1556 O O . GLN A 1 212 ? 9.102 53.582 -23.914 1.00 30.75 212 GLN A O 1
ATOM 1561 N N . SER A 1 213 ? 9.915 51.688 -24.831 1.00 25.34 213 SER A N 1
ATOM 1562 C CA . SER A 1 213 ? 10.132 52.199 -26.195 1.00 25.34 213 SER A CA 1
ATOM 1563 C C . SER A 1 213 ? 10.081 51.074 -27.237 1.00 25.34 213 SER A C 1
ATOM 1565 O O . SER A 1 213 ? 10.790 50.077 -27.122 1.00 25.34 213 SER A O 1
ATOM 1567 N N . VAL A 1 214 ? 9.241 51.277 -28.252 1.00 27.61 214 VAL A N 1
ATOM 1568 C CA . VAL A 1 214 ? 9.117 50.496 -29.491 1.00 27.61 214 VAL A CA 1
ATOM 1569 C C . VAL A 1 214 ? 10.120 51.050 -30.505 1.00 27.61 214 VAL A C 1
ATOM 1571 O O . VAL A 1 214 ? 10.237 52.268 -30.629 1.00 27.61 214 VAL A O 1
ATOM 1574 N N . GLY A 1 215 ? 10.799 50.177 -31.248 1.00 26.16 215 GLY A N 1
ATOM 1575 C CA . GLY A 1 215 ? 11.586 50.523 -32.432 1.00 26.16 215 GLY A CA 1
ATOM 1576 C C . GLY A 1 215 ? 11.397 49.452 -33.509 1.00 26.16 215 GLY A C 1
ATOM 1577 O O . GLY A 1 215 ? 11.540 48.267 -33.217 1.00 26.16 215 GLY A O 1
ATOM 1578 N N . SER A 1 216 ? 11.028 49.878 -34.718 1.00 24.97 216 SER A N 1
ATOM 1579 C CA . SER A 1 216 ? 10.861 49.046 -35.922 1.00 24.97 216 SER A CA 1
ATOM 1580 C C . SER A 1 216 ? 12.077 49.207 -36.871 1.00 24.97 216 SER A C 1
ATOM 1582 O O . SER A 1 216 ? 13.058 49.831 -36.475 1.00 24.97 216 SER A O 1
ATOM 1584 N N . PRO A 1 217 ? 12.045 48.632 -38.089 1.00 44.75 217 PRO A N 1
ATOM 1585 C CA . PRO A 1 217 ? 12.881 47.519 -38.541 1.00 44.75 217 PRO A CA 1
ATOM 1586 C C . PRO A 1 217 ? 14.089 47.968 -39.383 1.00 44.75 217 PRO A C 1
ATOM 1588 O O . PRO A 1 217 ? 14.029 49.023 -39.992 1.00 44.75 217 PRO A O 1
ATOM 1591 N N . ASP A 1 218 ? 15.124 47.133 -39.514 1.00 26.58 218 ASP A N 1
ATOM 1592 C CA . ASP A 1 218 ? 16.007 47.195 -40.685 1.00 26.58 218 ASP A CA 1
ATOM 1593 C C . ASP A 1 218 ? 16.717 45.863 -40.988 1.00 26.58 218 ASP A C 1
ATOM 1595 O O . ASP A 1 218 ? 16.876 44.970 -40.159 1.00 26.58 218 ASP A O 1
ATOM 1599 N N . THR A 1 219 ? 17.049 45.765 -42.266 1.00 26.92 219 THR A N 1
ATOM 1600 C CA . THR A 1 219 ? 17.377 44.662 -43.177 1.00 26.92 219 THR A CA 1
ATOM 1601 C C . THR A 1 219 ? 18.622 43.789 -42.920 1.00 26.92 219 THR A C 1
ATOM 1603 O O . THR A 1 219 ? 19.713 44.288 -42.684 1.00 26.92 219 THR A O 1
ATOM 1606 N N . LEU A 1 220 ? 18.426 42.478 -43.145 1.00 28.38 220 LEU A N 1
ATOM 1607 C CA . LEU A 1 220 ? 19.230 41.475 -43.885 1.00 28.38 220 LEU A CA 1
ATOM 1608 C C . LEU A 1 220 ? 20.781 41.440 -43.827 1.00 28.38 220 LEU A C 1
ATOM 1610 O O . LEU A 1 220 ? 21.470 42.282 -44.391 1.00 28.38 220 LEU A O 1
ATOM 1614 N N . SER A 1 221 ? 21.245 40.238 -43.441 1.00 26.23 221 SER A N 1
ATOM 1615 C CA . SER A 1 221 ? 22.327 39.426 -44.044 1.00 26.23 221 SER A CA 1
ATOM 1616 C C . SER A 1 221 ? 23.642 39.302 -43.260 1.00 26.23 221 SER A C 1
ATOM 1618 O O . SER A 1 221 ? 24.453 40.219 -43.218 1.00 26.23 221 SER A O 1
ATOM 1620 N N . SER A 1 222 ? 23.908 38.107 -42.717 1.00 26.73 222 SER A N 1
ATOM 1621 C CA . SER A 1 222 ? 25.121 37.330 -43.041 1.00 26.73 222 SER A CA 1
ATOM 1622 C C . SER A 1 222 ? 25.165 35.988 -42.290 1.00 26.73 222 SER A C 1
ATOM 1624 O O . SER A 1 222 ? 24.916 35.906 -41.093 1.00 26.73 222 SER A O 1
ATOM 1626 N N . SER A 1 223 ? 25.457 34.932 -43.053 1.00 37.06 223 SER A N 1
ATOM 1627 C CA . SER A 1 223 ? 26.175 33.703 -42.688 1.00 37.06 223 SER A CA 1
ATOM 1628 C C . SER A 1 223 ? 26.116 33.226 -41.228 1.00 37.06 223 SER A C 1
ATOM 1630 O O . SER A 1 223 ? 27.077 33.377 -40.478 1.00 37.06 223 SER A O 1
ATOM 1632 N N . GLY A 1 224 ? 25.029 32.549 -40.856 1.00 28.53 224 GLY A N 1
ATOM 1633 C CA . GLY A 1 224 ? 24.984 31.716 -39.654 1.00 28.53 224 GLY A CA 1
ATOM 1634 C C . GLY A 1 224 ? 25.339 30.270 -39.989 1.00 28.53 224 GLY A C 1
ATOM 1635 O O . GLY A 1 224 ? 24.585 29.591 -40.684 1.00 28.53 224 GLY A O 1
ATOM 1636 N N . THR A 1 225 ? 26.479 29.789 -39.499 1.00 30.61 225 THR A N 1
ATOM 1637 C CA . THR A 1 225 ? 26.745 28.354 -39.330 1.00 30.61 225 THR A CA 1
ATOM 1638 C C . THR A 1 225 ? 25.563 27.702 -38.617 1.00 30.61 225 THR A C 1
ATOM 1640 O O . THR A 1 225 ? 25.196 28.130 -37.526 1.00 30.61 225 THR A O 1
ATOM 1643 N N . TYR A 1 226 ? 24.970 26.673 -39.225 1.00 34.81 226 TYR A N 1
ATOM 1644 C CA . TYR A 1 226 ? 23.970 25.832 -38.572 1.00 34.81 226 TYR A CA 1
ATOM 1645 C C . TYR A 1 226 ? 24.650 25.050 -37.442 1.00 34.81 226 TYR A C 1
ATOM 1647 O O . TYR A 1 226 ? 25.255 24.003 -37.669 1.00 34.81 226 TYR A O 1
ATOM 1655 N N . THR A 1 227 ? 24.590 25.580 -36.224 1.00 33.41 227 THR A N 1
ATOM 1656 C CA . THR A 1 227 ? 24.699 24.778 -35.008 1.00 33.41 227 THR A CA 1
ATOM 1657 C C . THR A 1 227 ? 23.377 24.025 -34.855 1.00 33.41 227 THR A C 1
ATOM 1659 O O . THR A 1 227 ? 22.316 24.658 -34.877 1.00 33.41 227 THR A O 1
ATOM 1662 N N . PRO A 1 228 ? 23.389 22.684 -34.735 1.00 32.50 228 PRO A N 1
ATOM 1663 C CA . PRO A 1 228 ? 22.191 21.954 -34.346 1.00 32.50 228 PRO A CA 1
ATOM 1664 C C . PRO A 1 228 ? 21.656 22.579 -33.052 1.00 32.50 228 PRO A C 1
ATOM 1666 O O . PRO A 1 228 ? 22.476 22.912 -32.192 1.00 32.50 228 PRO A O 1
ATOM 1669 N N . PRO A 1 229 ? 20.334 22.767 -32.891 1.00 36.81 229 PRO A N 1
ATOM 1670 C CA . PRO A 1 229 ? 19.800 23.236 -31.621 1.00 36.81 229 PRO A CA 1
ATOM 1671 C C . PRO A 1 229 ? 20.312 22.300 -30.526 1.00 36.81 229 PRO A C 1
ATOM 1673 O O . PRO A 1 229 ? 20.128 21.081 -30.622 1.00 36.81 229 PRO A O 1
ATOM 1676 N N . GLU A 1 230 ? 21.011 22.862 -29.536 1.00 37.47 230 GLU A N 1
ATOM 1677 C CA . GLU A 1 230 ? 21.421 22.126 -28.346 1.00 37.47 230 GLU A CA 1
ATOM 1678 C C . GLU A 1 230 ? 20.195 21.381 -27.825 1.00 37.47 230 GLU A C 1
ATOM 1680 O O . GLU A 1 230 ? 19.123 21.959 -27.617 1.00 37.47 230 GLU A O 1
ATOM 1685 N N . ARG A 1 231 ? 20.335 20.058 -27.689 1.00 36.16 231 ARG A N 1
ATOM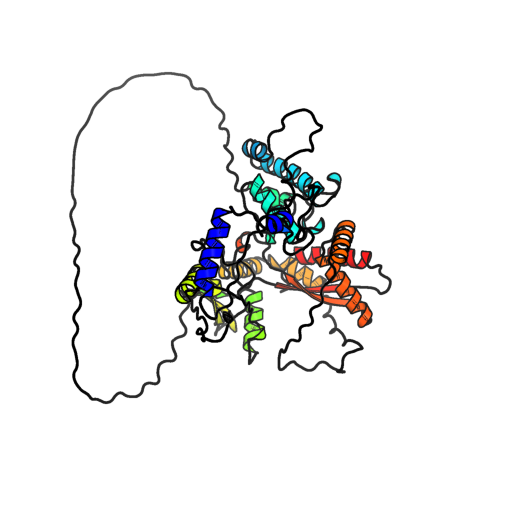 1686 C CA . ARG A 1 231 ? 19.358 19.233 -26.981 1.00 36.16 231 ARG A CA 1
ATOM 1687 C C . ARG A 1 231 ? 19.131 19.947 -25.642 1.00 36.16 231 ARG A C 1
ATOM 1689 O O . ARG A 1 231 ? 20.138 20.157 -24.970 1.00 36.16 231 ARG A O 1
ATOM 1696 N N . PRO A 1 232 ? 17.893 20.342 -25.277 1.00 45.72 232 PRO A N 1
ATOM 1697 C CA . PRO A 1 232 ? 17.666 21.105 -24.056 1.00 45.72 232 PRO A CA 1
ATOM 1698 C C . PRO A 1 232 ? 18.363 20.368 -22.920 1.00 45.72 232 PRO A C 1
ATOM 1700 O O . PRO A 1 232 ? 18.119 19.168 -22.734 1.00 45.72 232 PRO A O 1
ATOM 1703 N N . GLU A 1 233 ? 19.318 21.041 -22.273 1.00 56.00 233 GLU A N 1
ATOM 1704 C CA . GLU A 1 233 ? 20.071 20.448 -21.178 1.00 56.00 233 GLU A CA 1
ATOM 1705 C C . GLU A 1 233 ? 19.053 19.899 -20.185 1.00 56.00 233 GLU A C 1
ATOM 1707 O O . GLU A 1 233 ? 18.096 20.583 -19.808 1.00 56.00 233 GLU A O 1
ATOM 1712 N N . LYS A 1 234 ? 19.193 18.616 -19.827 1.00 63.88 234 LYS A N 1
ATOM 1713 C CA . LYS A 1 234 ? 18.348 18.057 -18.774 1.00 63.88 234 LYS A CA 1
ATOM 1714 C C . LYS A 1 234 ? 18.553 18.948 -17.547 1.00 63.88 234 LYS A C 1
ATOM 1716 O O . LYS A 1 234 ? 19.712 19.164 -17.189 1.00 63.88 234 LYS A O 1
ATOM 1721 N N . PRO A 1 235 ? 17.476 19.468 -16.936 1.00 77.00 235 PRO A N 1
ATOM 1722 C CA . PRO A 1 235 ? 17.613 20.391 -15.825 1.00 77.00 235 PRO A CA 1
ATOM 1723 C C . PRO A 1 235 ? 18.446 19.729 -14.727 1.00 77.00 235 PRO A C 1
ATOM 1725 O O . PRO A 1 235 ? 18.242 18.556 -14.401 1.00 77.00 235 PRO A O 1
ATOM 1728 N N . LEU A 1 236 ? 19.428 20.466 -14.212 1.00 83.81 236 LEU A N 1
ATOM 1729 C CA . LEU A 1 236 ? 20.280 19.974 -13.140 1.00 83.81 236 LEU A CA 1
ATOM 1730 C C . LEU A 1 236 ? 19.478 19.962 -11.831 1.00 83.81 236 LEU A C 1
ATOM 1732 O O . LEU A 1 236 ? 18.810 20.950 -11.516 1.00 83.81 236 LEU A O 1
ATOM 1736 N N . PRO A 1 237 ? 19.522 18.864 -11.060 1.00 89.38 237 PRO A N 1
ATOM 1737 C CA . PRO A 1 237 ? 18.839 18.806 -9.778 1.00 89.38 237 PRO A CA 1
ATOM 1738 C C . PRO A 1 237 ? 19.530 19.705 -8.744 1.00 89.38 237 PRO A C 1
ATOM 1740 O O . PRO A 1 237 ? 20.756 19.782 -8.694 1.00 89.38 237 PRO A O 1
ATOM 1743 N N . LEU A 1 238 ? 18.738 20.326 -7.867 1.00 91.06 238 LEU A N 1
ATOM 1744 C CA . LEU A 1 238 ? 19.214 21.102 -6.715 1.00 91.06 238 LEU A CA 1
ATOM 1745 C C . LEU A 1 238 ? 19.965 20.225 -5.712 1.00 91.06 238 LEU A C 1
ATOM 1747 O O . LEU A 1 238 ? 20.958 20.636 -5.116 1.00 91.06 238 LEU A O 1
ATOM 1751 N N . ARG A 1 239 ? 19.455 19.010 -5.507 1.00 92.12 239 ARG A N 1
ATOM 1752 C CA . ARG A 1 239 ? 20.023 18.001 -4.616 1.00 92.12 239 ARG A CA 1
ATOM 1753 C C . ARG A 1 239 ? 19.827 16.618 -5.205 1.00 92.12 239 ARG A C 1
ATOM 1755 O O . ARG A 1 239 ? 18.817 16.365 -5.859 1.00 92.12 239 ARG A O 1
ATOM 1762 N N . THR A 1 240 ? 20.796 15.741 -4.971 1.00 92.19 240 THR A N 1
ATOM 1763 C CA . THR A 1 240 ? 20.773 14.354 -5.444 1.00 92.19 240 THR A CA 1
ATOM 1764 C C . THR A 1 240 ? 21.083 13.415 -4.289 1.00 92.19 240 THR A C 1
ATOM 1766 O O . THR A 1 240 ? 22.039 13.638 -3.550 1.00 92.19 240 THR A O 1
ATOM 1769 N N . HIS A 1 241 ? 20.288 12.357 -4.164 1.00 92.19 241 HIS A N 1
ATOM 1770 C CA . HIS A 1 241 ? 20.401 11.335 -3.126 1.00 92.19 241 HIS A CA 1
ATOM 1771 C C . HIS A 1 241 ? 20.295 9.934 -3.738 1.00 92.19 241 HIS A C 1
ATOM 1773 O O . HIS A 1 241 ? 19.912 9.777 -4.903 1.00 92.19 241 HIS A O 1
ATOM 1779 N N . ALA A 1 242 ? 20.623 8.905 -2.957 1.00 92.44 242 ALA A N 1
ATOM 1780 C CA . ALA A 1 242 ? 20.262 7.538 -3.311 1.00 92.44 242 ALA A CA 1
ATOM 1781 C C . ALA A 1 242 ? 18.732 7.412 -3.432 1.00 92.44 242 ALA A C 1
ATOM 1783 O O . ALA A 1 242 ? 17.978 8.085 -2.722 1.00 92.44 242 ALA A O 1
ATOM 1784 N N . ALA A 1 243 ? 18.265 6.582 -4.363 1.00 91.62 243 ALA A N 1
ATOM 1785 C CA . ALA A 1 243 ? 16.857 6.210 -4.430 1.00 91.62 243 ALA A CA 1
ATOM 1786 C C . ALA A 1 243 ? 16.522 5.191 -3.323 1.00 91.62 243 ALA A C 1
ATOM 1788 O O . ALA A 1 243 ? 17.371 4.389 -2.939 1.00 91.62 243 ALA A O 1
ATOM 1789 N N . SER A 1 244 ? 15.279 5.192 -2.836 1.00 91.56 244 SER A N 1
ATOM 1790 C CA . SER A 1 244 ? 14.783 4.172 -1.900 1.00 91.56 244 SER A CA 1
ATOM 1791 C C . SER A 1 244 ? 14.821 2.772 -2.533 1.00 91.56 244 SER A C 1
ATOM 1793 O O . SER A 1 244 ? 14.919 2.640 -3.759 1.00 91.56 244 SER A O 1
ATOM 1795 N N . PHE A 1 245 ? 14.699 1.702 -1.741 1.00 90.62 245 PHE A N 1
ATOM 1796 C CA . PHE A 1 245 ? 14.699 0.334 -2.288 1.00 90.62 245 PHE A CA 1
ATOM 1797 C C . PHE A 1 245 ? 13.554 0.108 -3.289 1.00 90.62 245 PHE A C 1
ATOM 1799 O O . PHE A 1 245 ? 13.761 -0.433 -4.379 1.00 90.62 245 PHE A O 1
ATOM 1806 N N . GLY A 1 246 ? 12.352 0.596 -2.963 1.00 87.12 246 GLY A N 1
ATOM 1807 C CA . GLY A 1 246 ? 11.191 0.546 -3.852 1.00 87.12 246 GLY A CA 1
ATOM 1808 C C . GLY A 1 246 ? 11.393 1.363 -5.134 1.00 87.12 246 GLY A C 1
ATOM 1809 O O . GLY A 1 246 ? 11.138 0.866 -6.233 1.00 87.12 246 GLY A O 1
ATOM 1810 N N . GLN A 1 247 ? 11.917 2.589 -5.018 1.00 90.00 247 GLN A N 1
ATOM 1811 C CA . GLN A 1 247 ? 12.239 3.430 -6.177 1.00 90.00 247 GLN A CA 1
ATOM 1812 C C . GLN A 1 247 ? 13.301 2.777 -7.073 1.00 90.00 247 GLN A C 1
ATOM 1814 O O . GLN A 1 247 ? 13.151 2.773 -8.293 1.00 90.00 247 GLN A O 1
ATOM 1819 N N . THR A 1 248 ? 14.343 2.187 -6.482 1.00 90.50 248 THR A N 1
ATOM 1820 C CA . THR A 1 248 ? 15.420 1.493 -7.203 1.00 90.50 248 THR A CA 1
ATOM 1821 C C . THR A 1 248 ? 14.875 0.318 -8.008 1.00 90.50 248 THR A C 1
ATOM 1823 O O . THR A 1 248 ? 15.207 0.182 -9.183 1.00 90.50 248 THR A O 1
ATOM 1826 N N . ARG A 1 249 ? 13.981 -0.490 -7.422 1.00 88.06 249 ARG A N 1
ATOM 1827 C CA . ARG A 1 249 ? 13.333 -1.628 -8.097 1.00 88.06 249 ARG A CA 1
ATOM 1828 C C . ARG A 1 249 ? 12.514 -1.193 -9.309 1.00 88.06 249 ARG A C 1
ATOM 1830 O O . ARG A 1 249 ? 12.639 -1.781 -10.383 1.00 88.06 249 ARG A O 1
ATOM 1837 N N . LEU A 1 250 ? 11.702 -0.149 -9.143 1.00 85.94 250 LEU A N 1
ATOM 1838 C CA . LEU A 1 250 ? 10.864 0.383 -10.216 1.00 85.94 250 LEU A CA 1
ATOM 1839 C C . LEU A 1 250 ? 11.710 1.023 -11.325 1.00 85.94 250 LEU A C 1
ATOM 1841 O O . LEU A 1 250 ? 11.484 0.770 -12.508 1.00 85.94 250 LEU A O 1
ATOM 1845 N N . TYR A 1 251 ? 12.715 1.816 -10.943 1.00 87.19 251 TYR A N 1
ATOM 1846 C CA . TYR A 1 251 ? 13.628 2.453 -11.884 1.00 87.19 251 TYR A CA 1
ATOM 1847 C C . TYR A 1 251 ? 14.414 1.412 -12.678 1.00 87.19 251 TYR A C 1
ATOM 1849 O O . TYR A 1 251 ? 14.426 1.491 -13.904 1.00 87.19 251 TYR A O 1
ATOM 1857 N N . PHE A 1 252 ? 14.977 0.400 -12.010 1.00 87.50 252 PHE A N 1
ATOM 1858 C CA . PHE A 1 252 ? 15.664 -0.710 -12.664 1.00 87.50 252 PHE A CA 1
ATOM 1859 C C . PHE A 1 252 ? 14.767 -1.363 -13.715 1.00 87.50 252 PHE A C 1
ATOM 1861 O O . PHE A 1 252 ? 15.146 -1.401 -14.880 1.00 87.50 252 PHE A O 1
ATOM 1868 N N . ALA A 1 253 ? 13.553 -1.789 -13.344 1.00 84.25 253 ALA A N 1
ATOM 1869 C CA . ALA A 1 253 ? 12.629 -2.418 -14.286 1.00 84.25 253 ALA A CA 1
ATOM 1870 C C . ALA A 1 253 ? 12.304 -1.502 -15.480 1.00 84.25 253 ALA A C 1
ATOM 1872 O O . ALA A 1 253 ? 12.279 -1.964 -16.616 1.00 84.25 253 ALA A O 1
ATOM 1873 N N . SER A 1 254 ? 12.135 -0.195 -15.246 1.00 83.06 254 SER A N 1
ATOM 1874 C CA . SER A 1 254 ? 11.855 0.776 -16.312 1.00 83.06 254 SER A CA 1
ATOM 1875 C C . SER A 1 254 ? 12.986 0.937 -17.335 1.00 83.06 254 SER A C 1
ATOM 1877 O O . SER A 1 254 ? 12.707 1.323 -18.465 1.00 83.06 254 SER A O 1
ATOM 1879 N N . GLN A 1 255 ? 14.243 0.633 -16.979 1.00 83.50 255 GLN A N 1
ATOM 1880 C CA . GLN A 1 255 ? 15.374 0.730 -17.914 1.00 83.50 255 GLN A CA 1
ATOM 1881 C C . GLN A 1 255 ? 15.389 -0.397 -18.960 1.00 83.50 255 GLN A C 1
ATOM 1883 O O . GLN A 1 255 ? 16.067 -0.264 -19.975 1.00 83.50 255 GLN A O 1
ATOM 1888 N N . TYR A 1 256 ? 14.655 -1.490 -18.727 1.00 83.44 256 TYR A N 1
ATOM 1889 C CA . TYR A 1 256 ? 14.607 -2.660 -19.616 1.00 83.44 256 TYR A CA 1
ATOM 1890 C C . TYR A 1 256 ? 13.295 -2.773 -20.399 1.00 83.44 256 TYR A C 1
ATOM 1892 O O . TYR A 1 256 ? 13.078 -3.764 -21.096 1.00 83.44 256 TYR A O 1
ATOM 1900 N N . LEU A 1 257 ? 12.411 -1.783 -20.275 1.00 79.88 257 LEU A N 1
ATOM 1901 C CA . LEU A 1 257 ? 11.162 -1.726 -21.021 1.00 79.88 257 LEU A CA 1
ATOM 1902 C C . LEU A 1 257 ? 11.290 -0.726 -22.167 1.00 79.88 257 LEU A C 1
ATOM 1904 O O . LEU A 1 257 ? 11.579 0.446 -21.934 1.00 79.88 257 LEU A O 1
ATOM 1908 N N . ASP A 1 258 ? 10.991 -1.172 -23.387 1.00 82.38 258 ASP A N 1
ATOM 1909 C CA . ASP A 1 258 ? 10.843 -0.267 -24.535 1.00 82.38 258 ASP A CA 1
ATOM 1910 C C . ASP A 1 258 ? 9.682 0.719 -24.314 1.00 82.38 258 ASP A C 1
ATOM 1912 O O . ASP A 1 258 ? 9.752 1.883 -24.711 1.00 82.38 258 ASP A O 1
ATOM 1916 N N . ASP A 1 259 ? 8.627 0.259 -23.631 1.00 79.50 259 ASP A N 1
ATOM 1917 C CA . ASP A 1 259 ? 7.498 1.065 -23.175 1.00 79.50 259 ASP A CA 1
ATOM 1918 C C . ASP A 1 259 ? 7.333 0.970 -21.651 1.00 79.50 259 ASP A C 1
ATOM 1920 O O . ASP A 1 259 ? 6.930 -0.059 -21.107 1.00 79.50 259 ASP A O 1
ATOM 1924 N N . ALA A 1 260 ? 7.613 2.074 -20.958 1.00 74.88 260 ALA A N 1
ATOM 1925 C CA . ALA A 1 260 ? 7.465 2.188 -19.509 1.00 74.88 260 ALA A CA 1
ATOM 1926 C C . ALA A 1 260 ? 6.030 2.540 -19.056 1.00 74.88 260 ALA A C 1
ATOM 1928 O O . ALA A 1 260 ? 5.798 2.723 -17.858 1.00 74.88 260 ALA A O 1
ATOM 1929 N N . SER A 1 261 ? 5.059 2.621 -19.977 1.00 78.19 261 SER A N 1
ATOM 1930 C CA . SER A 1 261 ? 3.652 2.899 -19.661 1.00 78.19 261 SER A CA 1
ATOM 1931 C C . SER A 1 261 ? 2.995 1.963 -18.630 1.00 78.19 261 SER A C 1
ATOM 1933 O O . SER A 1 261 ? 2.120 2.456 -17.912 1.00 78.19 261 SER A O 1
ATOM 1935 N N . PRO A 1 262 ? 3.415 0.689 -18.437 1.00 78.44 262 PRO A N 1
ATOM 1936 C CA . PRO A 1 262 ? 2.866 -0.166 -17.380 1.00 78.44 262 PRO A CA 1
ATOM 1937 C C . PRO A 1 262 ? 3.067 0.369 -15.955 1.00 78.44 262 PRO A C 1
ATOM 1939 O O . PRO A 1 262 ? 2.369 -0.059 -15.039 1.00 78.44 262 PRO A O 1
ATOM 1942 N N . PHE A 1 263 ? 3.998 1.307 -15.752 1.00 76.12 263 PHE A N 1
ATOM 1943 C CA . PHE A 1 263 ? 4.233 1.957 -14.459 1.00 76.12 263 PHE A CA 1
ATOM 1944 C C . PHE A 1 263 ? 3.507 3.303 -14.303 1.00 76.12 263 PHE A C 1
ATOM 1946 O O . PHE A 1 263 ? 3.706 4.002 -13.305 1.00 76.12 263 PHE A O 1
ATOM 1953 N N . ASN A 1 264 ? 2.667 3.690 -15.268 1.00 76.44 264 ASN A N 1
ATOM 1954 C CA . ASN A 1 264 ? 1.869 4.906 -15.172 1.00 76.44 264 ASN A CA 1
ATOM 1955 C C . ASN A 1 264 ? 0.654 4.686 -14.262 1.00 76.44 264 ASN A C 1
ATOM 1957 O O . ASN A 1 264 ? -0.152 3.782 -14.475 1.00 76.44 264 ASN A O 1
ATOM 1961 N N . CYS A 1 265 ? 0.454 5.590 -13.304 1.00 68.69 265 CYS A N 1
ATOM 1962 C CA . CYS A 1 265 ? -0.804 5.705 -12.572 1.00 68.69 265 CYS A CA 1
ATOM 1963 C C . CYS A 1 265 ? -1.671 6.761 -13.263 1.00 68.69 265 CYS A C 1
ATOM 1965 O O . CYS A 1 265 ? -1.322 7.940 -13.260 1.00 68.69 265 CYS A O 1
ATOM 1967 N N . THR A 1 266 ? -2.785 6.344 -13.867 1.00 68.75 266 THR A N 1
ATOM 1968 C CA . THR A 1 266 ? -3.688 7.243 -14.597 1.00 68.75 266 THR A CA 1
ATOM 1969 C C . THR A 1 266 ? -5.042 7.319 -13.908 1.00 68.75 266 THR A C 1
ATOM 1971 O O . THR A 1 266 ? -5.680 6.295 -13.683 1.00 68.75 266 THR A O 1
ATOM 1974 N N . THR A 1 267 ? -5.501 8.540 -13.639 1.00 62.66 267 THR A N 1
ATOM 1975 C CA . THR A 1 267 ? -6.854 8.818 -13.143 1.00 62.66 267 THR A CA 1
ATOM 1976 C C . THR A 1 267 ? -7.537 9.799 -14.085 1.00 62.66 267 THR A C 1
ATOM 1978 O O . THR A 1 267 ? -6.913 10.768 -14.522 1.00 62.66 267 THR A O 1
ATOM 1981 N N . SER A 1 268 ? -8.816 9.568 -14.382 1.00 67.38 268 SER A N 1
ATOM 1982 C CA . SER A 1 268 ? -9.648 10.472 -15.176 1.00 67.38 268 SER A CA 1
ATOM 1983 C C . SER A 1 268 ? -10.777 11.060 -14.331 1.00 67.38 268 SER A C 1
ATOM 1985 O O . SER A 1 268 ? -11.318 10.416 -13.432 1.00 67.38 268 SER A O 1
ATOM 1987 N N . TYR A 1 269 ? -11.132 12.308 -14.632 1.00 63.72 269 TYR A N 1
ATOM 1988 C CA . TYR A 1 269 ? -12.261 12.999 -14.019 1.00 63.72 269 TYR A CA 1
ATOM 1989 C C . TYR A 1 269 ? -13.119 13.623 -15.115 1.00 63.72 269 TYR A C 1
ATOM 1991 O O . TYR A 1 269 ? -12.603 14.274 -16.024 1.00 63.72 269 TYR A O 1
ATOM 1999 N N . THR A 1 270 ? -14.438 13.460 -15.006 1.00 71.06 270 THR A N 1
ATOM 2000 C CA . THR A 1 270 ? -15.393 14.215 -15.826 1.00 71.06 270 THR A CA 1
ATOM 2001 C C . THR A 1 270 ? -15.827 15.447 -15.049 1.00 71.06 270 THR A C 1
ATOM 2003 O O . THR A 1 270 ? -16.460 15.338 -14.000 1.00 71.06 270 THR A O 1
ATOM 2006 N N . LEU A 1 271 ? -15.483 16.624 -15.564 1.00 68.12 271 LEU A N 1
ATOM 2007 C CA . LEU A 1 271 ? -15.844 17.906 -14.969 1.00 68.12 271 LEU A CA 1
ATOM 2008 C C . LEU A 1 271 ? -16.861 18.608 -15.874 1.00 68.12 271 LEU A C 1
ATOM 2010 O O . LEU A 1 271 ? -16.631 18.758 -17.072 1.00 68.12 271 LEU A O 1
ATOM 2014 N N . SER A 1 272 ? -17.983 19.044 -15.301 1.00 75.81 272 SER A N 1
ATOM 2015 C CA . SER A 1 272 ? -19.048 19.750 -16.027 1.00 75.81 272 SER A CA 1
ATOM 2016 C C . SER A 1 272 ? -19.119 21.212 -15.589 1.00 75.81 272 SER A C 1
ATOM 2018 O O . SER A 1 272 ? -19.089 21.503 -14.396 1.00 75.81 272 SER A O 1
ATOM 2020 N N . GLY A 1 273 ? -19.212 22.135 -16.551 1.00 78.88 273 GLY A N 1
ATOM 2021 C CA . GLY A 1 273 ? -19.312 23.579 -16.308 1.00 78.88 273 GLY A CA 1
ATOM 2022 C C . GLY A 1 273 ? -18.229 24.405 -17.010 1.00 78.88 273 GLY A C 1
ATOM 2023 O O . GLY A 1 273 ? -17.486 23.913 -17.858 1.00 78.88 273 GLY A O 1
ATOM 2024 N N . ARG A 1 274 ? -18.139 25.697 -16.666 1.00 76.88 274 ARG A N 1
ATOM 2025 C CA . ARG A 1 274 ? -17.127 26.615 -17.219 1.00 76.88 274 ARG A CA 1
ATOM 2026 C C . ARG A 1 274 ? -15.794 26.439 -16.492 1.00 76.88 274 ARG A C 1
ATOM 2028 O O . ARG A 1 274 ? -15.549 27.075 -15.469 1.00 76.88 274 ARG A O 1
ATOM 2035 N N . ILE A 1 275 ? -14.919 25.600 -17.037 1.00 73.31 275 ILE A N 1
ATOM 2036 C CA . ILE A 1 275 ? -13.577 25.369 -16.492 1.00 73.31 275 ILE A CA 1
ATOM 2037 C C . ILE A 1 275 ? -12.601 26.344 -17.147 1.00 73.31 275 ILE A C 1
ATOM 2039 O O . ILE A 1 275 ? -12.370 26.306 -18.353 1.00 73.31 275 ILE A O 1
ATOM 2043 N N . GLY A 1 276 ? -12.001 27.227 -16.349 1.00 78.38 276 GLY A N 1
ATOM 2044 C CA . GLY A 1 276 ? -10.878 28.033 -16.821 1.00 78.38 276 GLY A CA 1
ATOM 2045 C C . GLY A 1 276 ? -9.610 27.188 -16.822 1.00 78.38 276 GLY A C 1
ATOM 2046 O O . GLY A 1 276 ? -8.975 27.105 -15.776 1.00 78.38 276 GLY A O 1
ATOM 2047 N N . VAL A 1 277 ? -9.246 26.592 -17.964 1.00 78.06 277 VAL A N 1
ATOM 2048 C CA . VAL A 1 277 ? -8.110 25.652 -18.093 1.00 78.06 277 VAL A CA 1
ATOM 2049 C C . VAL A 1 277 ? -6.830 26.203 -17.458 1.00 78.06 277 VAL A C 1
ATOM 2051 O O . VAL A 1 277 ? -6.251 25.539 -16.609 1.00 78.06 277 VAL A O 1
ATOM 2054 N N . ALA A 1 278 ? -6.462 27.454 -17.747 1.00 76.69 278 ALA A N 1
ATOM 2055 C CA . ALA A 1 278 ? -5.272 28.083 -17.164 1.00 76.69 278 ALA A CA 1
ATOM 2056 C C . ALA A 1 278 ? -5.336 28.223 -15.628 1.00 76.69 278 ALA A C 1
ATOM 2058 O O . ALA A 1 278 ? -4.334 28.051 -14.940 1.00 76.69 278 ALA A O 1
ATOM 2059 N N . ARG A 1 279 ? -6.519 28.512 -15.059 1.00 76.75 279 ARG A N 1
ATOM 2060 C CA . ARG A 1 279 ? -6.700 28.567 -13.595 1.00 76.75 279 ARG A CA 1
ATOM 2061 C C . ARG A 1 279 ? -6.633 27.176 -12.975 1.00 76.75 279 ARG A C 1
ATOM 2063 O O . ARG A 1 279 ? -6.087 27.024 -11.890 1.00 76.75 279 ARG A O 1
ATOM 2070 N N . PHE A 1 280 ? -7.186 26.179 -13.662 1.00 76.56 280 PHE A N 1
ATOM 2071 C CA . PHE A 1 280 ? -7.131 24.788 -13.234 1.00 76.56 280 PHE A CA 1
ATOM 2072 C C . PHE A 1 280 ? -5.687 24.270 -13.235 1.00 76.56 280 PHE A C 1
ATOM 2074 O O . PHE A 1 280 ? -5.223 23.763 -12.218 1.00 76.56 280 PHE A O 1
ATOM 2081 N N . GLU A 1 281 ? -4.939 24.510 -14.310 1.00 75.69 281 GLU A N 1
ATOM 2082 C CA . GLU A 1 281 ? -3.510 24.202 -14.407 1.00 75.69 281 GLU A CA 1
ATOM 2083 C C . GLU A 1 281 ? -2.697 24.884 -13.300 1.00 75.69 281 GLU A C 1
ATOM 2085 O O . GLU A 1 281 ? -1.951 24.220 -12.582 1.00 75.69 281 GLU A O 1
ATOM 2090 N N . ALA A 1 282 ? -2.910 26.187 -13.082 1.00 78.38 282 ALA A N 1
ATOM 2091 C CA . ALA A 1 282 ? -2.251 26.923 -12.006 1.00 78.38 282 ALA A CA 1
ATOM 2092 C C . ALA A 1 282 ? -2.590 26.360 -10.614 1.00 78.38 282 ALA A C 1
ATOM 2094 O O . ALA A 1 282 ? -1.713 26.294 -9.750 1.00 78.38 282 ALA A O 1
ATOM 2095 N N . SER A 1 283 ? -3.837 25.925 -10.397 1.00 77.44 283 SER A N 1
ATOM 2096 C CA . SER A 1 283 ? -4.251 25.309 -9.132 1.00 77.44 283 SER A CA 1
ATOM 2097 C C . SER A 1 283 ? -3.551 23.970 -8.894 1.00 77.44 283 SER A C 1
ATOM 2099 O O . SER A 1 283 ? -2.975 23.774 -7.825 1.00 77.44 283 SER A O 1
ATOM 2101 N N . ILE A 1 284 ? -3.484 23.104 -9.911 1.00 79.31 284 ILE A N 1
ATOM 2102 C CA . ILE A 1 284 ? -2.755 21.832 -9.841 1.00 79.31 284 ILE A CA 1
ATOM 2103 C C . ILE A 1 284 ? -1.273 22.094 -9.559 1.00 79.31 284 ILE A C 1
ATOM 2105 O O . ILE A 1 284 ? -0.717 21.530 -8.618 1.00 79.31 284 ILE A O 1
ATOM 2109 N N . ALA A 1 285 ? -0.646 23.006 -10.305 1.00 80.44 285 ALA A N 1
ATOM 2110 C CA . ALA A 1 285 ? 0.755 23.358 -10.105 1.00 80.44 285 ALA A CA 1
ATOM 2111 C C . ALA A 1 285 ? 1.022 23.898 -8.690 1.00 80.44 285 ALA A C 1
ATOM 2113 O O . ALA A 1 285 ? 2.056 23.591 -8.100 1.00 80.44 285 ALA A O 1
ATOM 2114 N N . SER A 1 286 ? 0.098 24.682 -8.120 1.00 79.69 286 SER A N 1
ATOM 2115 C CA . SER A 1 286 ? 0.230 25.205 -6.754 1.00 79.69 286 SER A CA 1
ATOM 2116 C C . SER A 1 286 ? 0.181 24.117 -5.683 1.00 79.69 286 SER A C 1
ATOM 2118 O O . SER A 1 286 ? 0.924 24.213 -4.711 1.00 79.69 286 SER A O 1
ATOM 2120 N N . VAL A 1 287 ? -0.631 23.073 -5.886 1.00 79.62 287 VAL A N 1
ATOM 2121 C CA . VAL A 1 287 ? -0.702 21.912 -4.988 1.00 79.62 287 VAL A CA 1
ATOM 2122 C C . VAL A 1 287 ? 0.512 21.010 -5.168 1.00 79.62 287 VAL A C 1
ATOM 2124 O O . VAL A 1 287 ? 1.032 20.518 -4.183 1.00 79.62 287 VAL A O 1
ATOM 2127 N N . MET A 1 288 ? 0.999 20.805 -6.395 1.00 82.88 288 MET A N 1
ATOM 2128 C CA . MET A 1 288 ? 2.119 19.895 -6.669 1.00 82.88 288 MET A CA 1
ATOM 2129 C C . MET A 1 288 ? 3.484 20.473 -6.277 1.00 82.88 288 MET A C 1
ATOM 2131 O O . MET A 1 288 ? 4.335 19.739 -5.785 1.00 82.88 288 MET A O 1
ATOM 2135 N N . ARG A 1 289 ? 3.712 21.778 -6.477 1.00 83.44 289 ARG A N 1
ATOM 2136 C CA . ARG A 1 289 ? 5.028 22.423 -6.287 1.00 83.44 289 ARG A CA 1
ATOM 2137 C C . ARG A 1 289 ? 5.663 22.174 -4.901 1.00 83.44 289 ARG A C 1
ATOM 2139 O O . ARG A 1 289 ? 6.863 21.882 -4.875 1.00 83.44 289 ARG A O 1
ATOM 2146 N N . PRO A 1 290 ? 4.923 22.232 -3.772 1.00 83.56 290 PRO A N 1
ATOM 2147 C CA . PRO A 1 290 ? 5.472 21.945 -2.444 1.00 83.56 290 PRO A CA 1
ATOM 2148 C C . PRO A 1 290 ? 5.944 20.498 -2.241 1.00 83.56 290 PRO A C 1
ATOM 2150 O O . PRO A 1 290 ? 6.707 20.244 -1.313 1.00 83.56 290 PRO A O 1
ATOM 2153 N N . HIS A 1 291 ? 5.521 19.547 -3.079 1.00 84.19 291 HIS A N 1
ATOM 2154 C CA . HIS A 1 291 ? 5.903 18.142 -2.944 1.00 84.19 291 HIS A CA 1
ATOM 2155 C C . HIS A 1 291 ? 7.053 17.806 -3.886 1.00 84.19 291 HIS A C 1
ATOM 2157 O O . HIS A 1 291 ? 6.931 17.880 -5.109 1.00 84.19 291 HIS A O 1
ATOM 2163 N N . GLU A 1 292 ? 8.176 17.387 -3.315 1.00 88.31 292 GLU A N 1
ATOM 2164 C CA . GLU A 1 292 ? 9.366 17.039 -4.091 1.00 88.31 292 GLU A CA 1
ATOM 2165 C C . GLU A 1 292 ? 9.166 15.831 -4.987 1.00 88.31 292 GLU A C 1
ATOM 2167 O O . GLU A 1 292 ? 9.811 15.736 -6.029 1.00 88.31 292 GLU A O 1
ATOM 2172 N N . GLY A 1 293 ? 8.243 14.940 -4.622 1.00 85.19 293 GLY A N 1
ATOM 2173 C CA . GLY A 1 293 ? 7.893 13.795 -5.442 1.00 85.19 293 GLY A CA 1
ATOM 2174 C C . GLY A 1 293 ? 7.621 14.186 -6.902 1.00 85.19 293 GLY A C 1
ATOM 2175 O O . GLY A 1 293 ? 8.239 13.641 -7.818 1.00 85.19 293 GLY A O 1
ATOM 2176 N N . PHE A 1 294 ? 6.796 15.212 -7.129 1.00 84.88 294 PHE A N 1
ATOM 2177 C CA . PHE A 1 294 ? 6.448 15.674 -8.477 1.00 84.88 294 PHE A CA 1
ATOM 2178 C C . PHE A 1 294 ? 7.587 16.380 -9.222 1.00 84.88 294 PHE A C 1
ATOM 2180 O O . PHE A 1 294 ? 7.488 16.603 -10.425 1.00 84.88 294 PHE A O 1
ATOM 2187 N N . ARG A 1 295 ? 8.659 16.738 -8.514 1.00 87.56 295 ARG A N 1
ATOM 2188 C CA . ARG A 1 295 ? 9.874 17.358 -9.057 1.00 87.56 295 ARG A CA 1
ATOM 2189 C C . ARG A 1 295 ? 11.065 16.400 -9.032 1.00 87.56 295 ARG A C 1
ATOM 2191 O O . ARG A 1 295 ? 12.202 16.821 -9.224 1.00 87.56 295 ARG A O 1
ATOM 2198 N N . THR A 1 296 ? 10.827 15.117 -8.770 1.00 88.00 296 THR A N 1
ATOM 2199 C CA . THR A 1 296 ? 11.886 14.114 -8.698 1.00 88.00 296 THR A CA 1
ATOM 2200 C C . THR A 1 296 ? 12.201 13.581 -10.089 1.00 88.00 296 THR A C 1
ATOM 2202 O O . THR A 1 296 ? 11.322 13.103 -10.804 1.00 88.00 296 THR A O 1
ATOM 2205 N N . MET A 1 297 ? 13.478 13.605 -10.453 1.00 87.25 297 MET A N 1
ATOM 2206 C CA . MET A 1 297 ? 14.020 12.886 -11.599 1.00 87.25 297 MET A CA 1
ATOM 2207 C C . MET A 1 297 ? 14.873 11.708 -11.132 1.00 87.25 297 MET A C 1
ATOM 2209 O O . MET A 1 297 ? 15.523 11.779 -10.092 1.00 87.25 297 MET A O 1
ATOM 2213 N N . PHE A 1 298 ? 14.918 10.644 -11.930 1.00 89.00 298 PHE A N 1
ATOM 2214 C CA . PHE A 1 298 ? 15.766 9.487 -11.656 1.00 89.00 298 PHE A CA 1
ATOM 2215 C C . PHE A 1 298 ? 16.896 9.385 -12.672 1.00 89.00 298 PHE A C 1
ATOM 2217 O O . PHE A 1 298 ? 16.708 9.623 -13.871 1.00 89.00 298 PHE A O 1
ATOM 2224 N N . SER A 1 299 ? 18.074 9.021 -12.187 1.00 88.75 299 SER A N 1
ATOM 2225 C CA . SER A 1 299 ? 19.263 8.795 -12.999 1.00 88.75 299 SER A CA 1
ATOM 2226 C C . SER A 1 299 ? 20.035 7.582 -12.494 1.00 88.75 299 SER A C 1
ATOM 2228 O O . SER A 1 299 ? 19.847 7.118 -11.371 1.00 88.75 299 SER A O 1
ATOM 2230 N N . THR A 1 300 ? 20.905 7.057 -13.352 1.00 90.38 300 THR A N 1
ATOM 2231 C CA . THR A 1 300 ? 21.891 6.050 -12.962 1.00 90.38 300 THR A CA 1
ATOM 2232 C C . THR A 1 300 ? 23.194 6.769 -12.654 1.00 90.38 300 THR A C 1
ATOM 2234 O O . THR A 1 300 ? 23.668 7.566 -13.466 1.00 90.38 300 THR A O 1
ATOM 2237 N N . ASP A 1 301 ? 23.769 6.498 -11.489 1.00 88.12 301 ASP A N 1
ATOM 2238 C CA . ASP A 1 301 ? 25.111 6.949 -11.147 1.00 88.12 301 ASP A CA 1
ATOM 2239 C C . ASP A 1 301 ? 26.134 6.244 -12.051 1.00 88.12 301 ASP A C 1
ATOM 2241 O O . ASP A 1 301 ? 26.195 5.016 -12.099 1.00 88.12 301 ASP A O 1
ATOM 2245 N N . SER A 1 302 ? 26.938 7.012 -12.787 1.00 85.50 302 SER A N 1
ATOM 2246 C CA . SER A 1 302 ? 27.877 6.459 -13.768 1.00 85.50 302 SER A CA 1
ATOM 2247 C C . SER A 1 302 ? 29.047 5.690 -13.152 1.00 85.50 302 SER A C 1
ATOM 2249 O O . SER A 1 302 ? 29.697 4.926 -13.859 1.00 85.50 302 SER A O 1
ATOM 2251 N N . LEU A 1 303 ? 29.353 5.912 -11.870 1.00 87.12 303 LEU A N 1
ATOM 2252 C CA . LEU A 1 303 ? 30.461 5.259 -11.170 1.00 87.12 303 LEU A CA 1
ATOM 2253 C C . LEU A 1 303 ? 30.000 3.979 -10.474 1.00 87.12 303 LEU A C 1
ATOM 2255 O O . LEU A 1 303 ? 30.694 2.968 -10.521 1.00 87.12 303 LEU A O 1
ATOM 2259 N N . THR A 1 304 ? 28.837 4.022 -9.826 1.00 86.50 304 THR A N 1
ATOM 2260 C CA . THR A 1 304 ? 28.330 2.912 -9.000 1.00 86.50 304 THR A CA 1
ATOM 2261 C C . THR A 1 304 ? 27.277 2.060 -9.703 1.00 86.50 304 THR A C 1
ATOM 2263 O O . THR A 1 304 ? 26.976 0.964 -9.240 1.00 86.50 304 THR A O 1
ATOM 2266 N N . GLY A 1 305 ? 26.679 2.552 -10.793 1.00 86.06 305 GLY A N 1
ATOM 2267 C CA . GLY A 1 305 ? 25.544 1.910 -11.460 1.00 86.06 305 GLY A CA 1
ATOM 2268 C C . GLY A 1 305 ? 24.246 1.946 -10.646 1.00 86.06 305 GLY A C 1
ATOM 2269 O O . GLY A 1 305 ? 23.259 1.328 -11.040 1.00 86.06 305 GLY A O 1
ATOM 2270 N N . THR A 1 306 ? 24.227 2.646 -9.508 1.00 88.50 306 THR A N 1
ATOM 2271 C CA . THR A 1 306 ? 23.066 2.683 -8.611 1.00 88.50 306 THR A CA 1
ATOM 2272 C C . THR A 1 306 ? 22.047 3.733 -9.041 1.00 88.50 306 THR A C 1
ATOM 2274 O O . THR A 1 306 ? 22.390 4.761 -9.631 1.00 88.50 306 THR A O 1
ATOM 2277 N N . ALA A 1 307 ? 20.774 3.486 -8.726 1.00 90.31 307 ALA A N 1
ATOM 2278 C CA . ALA A 1 307 ? 19.712 4.457 -8.949 1.00 90.31 307 ALA A CA 1
ATOM 2279 C C . ALA A 1 307 ? 19.873 5.661 -8.003 1.00 90.31 307 ALA A C 1
ATOM 2281 O O . ALA A 1 307 ? 20.108 5.519 -6.799 1.00 90.31 307 ALA A O 1
ATOM 2282 N N . ARG A 1 308 ? 19.731 6.861 -8.559 1.00 91.12 308 ARG A N 1
ATOM 2283 C CA . ARG A 1 308 ? 19.768 8.141 -7.849 1.00 91.12 308 ARG A CA 1
ATOM 2284 C C . ARG A 1 308 ? 18.457 8.877 -8.082 1.00 91.12 308 ARG A C 1
ATOM 2286 O O . ARG A 1 308 ? 17.865 8.771 -9.158 1.00 91.12 308 ARG A O 1
ATOM 2293 N N . GLN A 1 309 ? 18.040 9.653 -7.091 1.00 91.31 309 GLN A N 1
ATOM 2294 C CA . GLN A 1 309 ? 16.940 10.601 -7.213 1.00 91.31 309 GLN A CA 1
ATOM 2295 C C . GLN A 1 309 ? 17.482 12.028 -7.105 1.00 91.31 309 GLN A C 1
ATOM 2297 O O . GLN A 1 309 ? 18.213 12.355 -6.170 1.00 91.31 309 GLN A O 1
ATOM 2302 N N . GLY A 1 310 ? 17.154 12.863 -8.085 1.00 90.12 310 GLY A N 1
ATOM 2303 C CA . GLY A 1 310 ? 17.487 14.281 -8.127 1.00 90.12 310 GLY A CA 1
ATOM 2304 C C . GLY A 1 310 ? 16.225 15.122 -7.986 1.00 90.12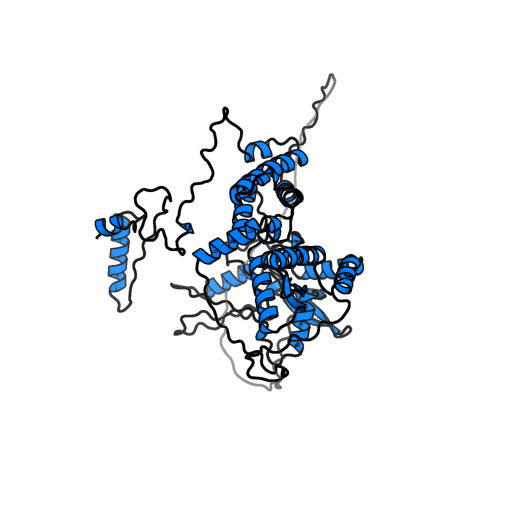 310 GLY A C 1
ATOM 2305 O O . GLY A 1 310 ? 15.228 14.839 -8.644 1.00 90.12 310 GLY A O 1
ATOM 2306 N N . ILE A 1 311 ? 16.256 16.154 -7.147 1.00 91.19 311 ILE A N 1
ATOM 2307 C CA . ILE A 1 311 ? 15.118 17.057 -6.950 1.00 91.19 311 ILE A CA 1
ATOM 2308 C C . ILE A 1 311 ? 15.319 18.312 -7.797 1.00 91.19 311 ILE A C 1
ATOM 2310 O O . ILE A 1 311 ? 16.281 19.050 -7.593 1.00 91.19 311 ILE A O 1
ATOM 2314 N N . LEU A 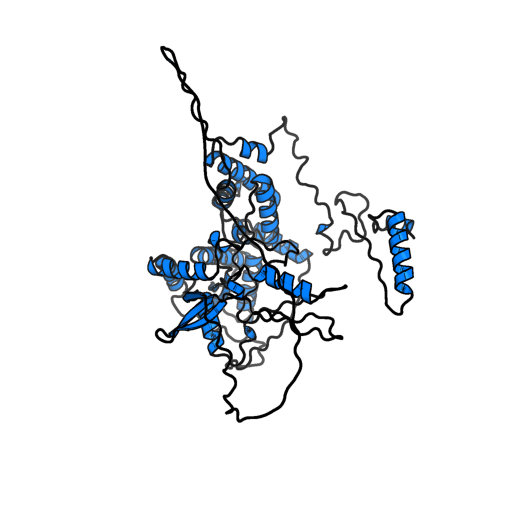1 312 ? 14.417 18.550 -8.744 1.00 89.12 312 LEU A N 1
ATOM 2315 C CA . LEU A 1 312 ? 14.416 19.730 -9.608 1.00 89.12 312 LEU A CA 1
ATOM 2316 C C . LEU A 1 312 ? 13.842 20.947 -8.880 1.00 89.12 312 LEU A C 1
ATOM 2318 O O . LEU A 1 312 ? 12.965 20.805 -8.030 1.00 89.12 312 LEU A O 1
ATOM 2322 N N . ASP A 1 313 ? 14.302 22.145 -9.235 1.00 87.94 313 ASP A N 1
ATOM 2323 C CA . ASP A 1 313 ? 13.738 23.396 -8.710 1.00 87.94 313 ASP A CA 1
ATOM 2324 C C . ASP A 1 313 ? 12.312 23.627 -9.238 1.00 87.94 313 ASP A C 1
ATOM 2326 O O . ASP A 1 313 ? 11.360 23.838 -8.483 1.00 87.94 313 ASP A O 1
ATOM 2330 N N . GLU A 1 314 ? 12.142 23.477 -10.552 1.00 84.62 314 GLU A N 1
ATOM 2331 C CA . GLU A 1 314 ? 10.873 23.710 -11.231 1.00 84.62 314 GLU A CA 1
ATOM 2332 C C . GLU A 1 314 ? 10.032 22.438 -11.408 1.00 84.62 314 GLU A C 1
ATOM 2334 O O . GLU A 1 314 ? 10.534 21.318 -11.521 1.00 84.62 314 GLU A O 1
ATOM 2339 N N . LEU A 1 315 ? 8.711 22.633 -11.449 1.00 82.12 315 LEU A N 1
ATOM 2340 C CA . LEU A 1 315 ? 7.730 21.600 -11.772 1.00 82.12 315 LEU A CA 1
ATOM 2341 C C . LEU A 1 315 ? 7.462 21.593 -13.284 1.00 82.12 315 LEU A C 1
ATOM 2343 O O . LEU A 1 315 ? 6.900 22.555 -13.802 1.00 82.12 315 LEU A O 1
ATOM 2347 N N . ASP A 1 316 ? 7.772 20.489 -13.966 1.00 72.88 316 ASP A N 1
ATOM 2348 C CA . ASP A 1 316 ? 7.397 20.269 -15.374 1.00 72.88 316 ASP A CA 1
ATOM 2349 C C . ASP A 1 316 ? 5.987 19.657 -15.456 1.00 72.88 316 ASP A C 1
ATOM 2351 O O . ASP A 1 316 ? 5.809 18.449 -15.617 1.00 72.88 316 ASP A O 1
ATOM 2355 N N . LEU A 1 317 ? 4.962 20.497 -15.281 1.00 72.50 317 LEU A N 1
ATOM 2356 C CA . LEU A 1 317 ? 3.563 20.119 -15.492 1.00 72.50 317 LEU A CA 1
ATOM 2357 C C . LEU A 1 317 ? 3.138 20.514 -16.908 1.00 72.50 317 LEU A C 1
ATOM 2359 O O . LEU A 1 317 ? 3.162 21.690 -17.258 1.00 72.50 317 LEU A O 1
ATOM 2363 N N . ARG A 1 318 ? 2.693 19.537 -17.705 1.00 61.31 318 ARG A N 1
ATOM 2364 C CA . ARG A 1 318 ? 2.088 19.780 -19.022 1.00 61.31 318 ARG A CA 1
ATOM 2365 C C . ARG A 1 318 ? 0.726 19.110 -19.094 1.00 61.31 318 ARG A C 1
ATOM 2367 O O . ARG A 1 318 ? 0.650 17.883 -19.155 1.00 61.31 318 ARG A O 1
ATOM 2374 N N . LEU A 1 319 ? -0.346 19.901 -19.103 1.00 63.75 319 LEU A N 1
ATOM 2375 C CA . LEU A 1 319 ? -1.672 19.374 -19.422 1.00 63.75 319 LEU A CA 1
ATOM 2376 C C . LEU A 1 319 ? -1.799 19.188 -20.944 1.00 63.75 319 LEU A C 1
ATOM 2378 O O . LEU A 1 319 ? -1.374 20.066 -21.702 1.00 63.75 319 LEU A O 1
ATOM 2382 N N . PRO A 1 320 ? -2.364 18.067 -21.426 1.00 56.28 320 PRO A N 1
ATOM 2383 C CA . PRO A 1 320 ? -2.618 17.897 -22.850 1.00 56.28 320 PRO A CA 1
ATOM 2384 C C . PRO A 1 320 ? -3.561 19.003 -23.365 1.00 56.28 320 PRO A C 1
ATOM 2386 O O . PRO A 1 320 ? -4.458 19.438 -22.634 1.00 56.28 320 PRO A O 1
ATOM 2389 N N . PRO A 1 321 ? -3.373 19.484 -24.609 1.00 52.69 321 PRO A N 1
ATOM 2390 C CA . PRO A 1 321 ? -4.174 20.570 -25.156 1.00 52.69 321 PRO A CA 1
ATOM 2391 C C . PRO A 1 321 ? -5.662 20.201 -25.188 1.00 52.69 321 PRO A C 1
ATOM 2393 O O . PRO A 1 321 ? -6.050 19.116 -25.623 1.00 52.69 321 PRO A O 1
ATOM 2396 N N . TYR A 1 322 ? -6.504 21.136 -24.742 1.00 47.22 322 TYR A N 1
ATOM 2397 C CA . TYR A 1 322 ? -7.959 21.018 -24.786 1.00 47.22 322 TYR A CA 1
ATOM 2398 C C . TYR A 1 322 ? -8.434 20.998 -26.247 1.00 47.22 322 TYR A C 1
ATOM 2400 O O . TYR A 1 322 ? -8.469 22.035 -26.911 1.00 47.22 322 TYR A O 1
ATOM 2408 N N . HIS A 1 323 ? -8.803 19.829 -26.771 1.00 40.69 323 HIS A N 1
ATOM 2409 C CA . HIS A 1 323 ? -9.453 19.734 -28.076 1.00 40.69 323 HIS A CA 1
ATOM 2410 C C . HIS A 1 323 ? -10.966 19.918 -27.915 1.00 40.69 323 HIS A C 1
ATOM 2412 O O . HIS A 1 323 ? -11.641 19.076 -27.323 1.00 40.69 323 HIS A O 1
ATOM 2418 N N . HIS A 1 324 ? -11.507 21.006 -28.478 1.00 38.09 324 HIS A N 1
ATOM 2419 C CA . HIS A 1 324 ? -12.950 21.217 -28.627 1.00 38.09 324 HIS A CA 1
ATOM 2420 C C . HIS A 1 324 ? -13.583 19.996 -29.316 1.00 38.09 324 HIS A C 1
ATOM 2422 O O . HIS A 1 324 ? -13.433 19.810 -30.520 1.00 38.09 324 HIS A O 1
ATOM 2428 N N . GLY A 1 325 ? -14.244 19.139 -28.535 1.00 35.31 325 GLY A N 1
ATOM 2429 C CA . GLY A 1 325 ? -14.840 17.883 -29.005 1.00 35.31 325 GLY A CA 1
ATOM 2430 C C . GLY A 1 325 ? -14.581 16.686 -28.089 1.00 35.31 325 GLY A C 1
ATOM 2431 O O . GLY A 1 325 ? -15.337 15.721 -28.137 1.00 35.31 325 GLY A O 1
ATOM 2432 N N . TRP A 1 326 ? -13.583 16.767 -27.205 1.00 30.02 326 TRP A N 1
ATOM 2433 C CA . TRP A 1 326 ? -13.303 15.743 -26.198 1.00 30.02 326 TRP A CA 1
ATOM 2434 C C . TRP A 1 326 ? -13.849 16.215 -24.844 1.00 30.02 326 TRP A C 1
ATOM 2436 O O . TRP A 1 326 ? -13.432 17.244 -24.318 1.00 30.02 326 TRP A O 1
ATOM 2446 N N . ARG A 1 327 ? -14.831 15.491 -24.287 1.00 30.64 327 ARG A N 1
ATOM 2447 C CA . ARG A 1 327 ? -15.435 15.764 -22.963 1.00 30.64 327 ARG A CA 1
ATOM 2448 C C . ARG A 1 327 ? -14.610 15.212 -21.786 1.00 30.64 327 ARG A C 1
ATOM 2450 O O . ARG A 1 327 ? -15.072 15.248 -20.651 1.00 30.64 327 ARG A O 1
ATOM 2457 N N . GLU A 1 328 ? -13.394 14.737 -22.038 1.00 32.00 328 GLU A N 1
ATOM 2458 C CA . GLU A 1 328 ? -12.514 14.124 -21.042 1.00 32.00 328 GLU A CA 1
ATOM 2459 C C . GLU A 1 328 ? -11.197 14.903 -20.963 1.00 32.00 328 GLU A C 1
ATOM 2461 O O . GLU A 1 328 ? -10.499 15.070 -21.964 1.00 32.00 328 GLU A O 1
ATOM 2466 N N . LEU A 1 329 ? -10.850 15.398 -19.771 1.00 34.56 329 LEU A N 1
ATOM 2467 C CA . LEU A 1 329 ? -9.498 15.883 -19.499 1.00 34.56 329 LEU A CA 1
ATOM 2468 C C . LEU A 1 329 ? -8.590 14.657 -19.392 1.00 34.56 329 LEU A C 1
ATOM 2470 O O . LEU A 1 329 ? -8.714 13.861 -18.460 1.00 34.56 329 LEU A O 1
ATOM 2474 N N . ALA A 1 330 ? -7.716 14.488 -20.383 1.00 32.94 330 ALA A N 1
ATOM 2475 C CA . ALA A 1 330 ? -6.778 13.382 -20.423 1.00 32.94 330 ALA A CA 1
ATOM 2476 C C . ALA A 1 330 ? -5.707 13.521 -19.328 1.00 32.94 330 ALA A C 1
ATOM 2478 O O . ALA A 1 330 ? -5.221 14.614 -19.033 1.00 32.94 330 ALA A O 1
ATOM 2479 N N . ALA A 1 331 ? -5.398 12.361 -18.752 1.00 35.84 331 ALA A N 1
ATOM 2480 C CA . ALA A 1 331 ? -4.350 12.018 -17.801 1.00 35.84 331 ALA A CA 1
ATOM 2481 C C . ALA A 1 331 ? -3.185 13.013 -17.675 1.00 35.84 331 ALA A C 1
ATOM 2483 O O . ALA A 1 331 ? -2.557 13.371 -18.669 1.00 35.84 331 ALA A O 1
ATOM 2484 N N . VAL A 1 332 ? -2.805 13.338 -16.436 1.00 36.19 332 VAL A N 1
ATOM 2485 C CA . VAL A 1 332 ? -1.435 13.775 -16.136 1.00 36.19 332 VAL A CA 1
ATOM 2486 C C . VAL A 1 332 ? -0.571 12.509 -16.133 1.00 36.19 332 VAL A C 1
ATOM 2488 O O . VAL A 1 332 ? -0.755 11.678 -15.241 1.00 36.19 332 VAL A O 1
ATOM 2491 N N . PRO A 1 333 ? 0.344 12.301 -17.098 1.00 34.03 333 PRO A N 1
ATOM 2492 C CA . PRO A 1 333 ? 1.263 11.177 -17.039 1.00 34.03 333 PRO A CA 1
ATOM 2493 C C . PRO A 1 333 ? 2.286 11.493 -15.948 1.00 34.03 333 PRO A C 1
ATOM 2495 O O . PRO A 1 333 ? 3.230 12.250 -16.171 1.00 34.03 333 PRO A O 1
ATOM 2498 N N . ALA A 1 334 ? 2.106 10.938 -14.752 1.00 38.41 334 ALA A N 1
ATOM 2499 C CA . ALA A 1 334 ? 3.183 10.905 -13.774 1.00 38.41 334 ALA A CA 1
ATOM 2500 C C . ALA A 1 334 ? 4.257 9.947 -14.316 1.00 38.41 334 ALA A C 1
ATOM 2502 O O . ALA A 1 334 ? 4.103 8.728 -14.232 1.00 38.41 334 ALA A O 1
ATOM 2503 N N . ARG A 1 335 ? 5.324 10.481 -14.930 1.00 38.69 335 ARG A N 1
ATOM 2504 C CA . ARG A 1 335 ? 6.504 9.673 -15.270 1.00 38.69 335 ARG A CA 1
ATOM 2505 C C . ARG A 1 335 ? 7.101 9.165 -13.953 1.00 38.69 335 ARG A C 1
ATOM 2507 O O . ARG A 1 335 ? 7.527 9.964 -13.129 1.00 38.69 335 ARG A O 1
ATOM 2514 N N . LEU A 1 336 ? 7.082 7.840 -13.788 1.00 37.50 336 LEU A N 1
ATOM 2515 C CA . LEU A 1 336 ? 7.237 7.088 -12.535 1.00 37.50 336 LEU A CA 1
ATOM 2516 C C . LEU A 1 336 ? 6.133 7.369 -11.497 1.00 37.50 336 LEU A C 1
ATOM 2518 O O . LEU A 1 336 ? 6.306 8.191 -10.609 1.00 37.50 336 LEU A O 1
ATOM 2522 N N . GLY A 1 337 ? 5.022 6.625 -11.588 1.00 38.75 337 GLY A N 1
ATOM 2523 C CA . GLY A 1 337 ? 4.278 6.065 -10.445 1.00 38.75 337 GLY A CA 1
ATOM 2524 C C . GLY A 1 337 ? 4.082 6.923 -9.190 1.00 38.75 337 GLY A C 1
ATOM 2525 O O . GLY A 1 337 ? 4.227 6.415 -8.079 1.00 38.75 337 GLY A O 1
ATOM 2526 N N . GLN A 1 338 ? 3.762 8.207 -9.333 1.00 42.62 338 GLN A N 1
ATOM 2527 C CA . GLN A 1 338 ? 3.604 9.114 -8.200 1.00 42.62 338 GLN A CA 1
ATOM 2528 C C . GLN A 1 338 ? 2.243 9.793 -8.195 1.00 42.62 338 GLN A C 1
ATOM 2530 O O . GLN A 1 338 ? 2.155 10.979 -8.458 1.00 42.62 338 GLN A O 1
ATOM 2535 N N . VAL A 1 339 ? 1.188 9.054 -7.858 1.00 37.38 339 VAL A N 1
ATOM 2536 C CA . VAL A 1 339 ? 0.034 9.580 -7.113 1.00 37.38 339 VAL A CA 1
ATOM 2537 C C . VAL A 1 339 ? -0.660 8.376 -6.480 1.00 37.38 339 VAL A C 1
ATOM 2539 O O . VAL A 1 339 ? -1.267 7.578 -7.188 1.00 37.38 339 VAL A O 1
ATOM 2542 N N . LEU A 1 340 ? -0.645 8.263 -5.152 1.00 33.53 340 LEU A N 1
ATOM 2543 C CA . LEU A 1 340 ? -1.722 7.566 -4.455 1.00 33.53 340 LEU A CA 1
ATOM 2544 C C . LEU A 1 340 ? -2.478 8.567 -3.586 1.00 33.53 340 LEU A C 1
ATOM 2546 O O . LEU A 1 340 ? -1.964 9.084 -2.602 1.00 33.53 340 LEU A O 1
ATOM 2550 N N . GLN A 1 341 ? -3.701 8.826 -4.052 1.00 30.95 341 GLN A N 1
ATOM 2551 C CA . GLN A 1 341 ? -4.891 9.260 -3.327 1.00 30.95 341 GLN A CA 1
ATOM 2552 C C . GLN A 1 341 ? -4.681 10.298 -2.215 1.00 30.95 341 GLN A C 1
ATOM 2554 O O . GLN A 1 341 ? -4.737 9.984 -1.030 1.00 30.95 341 GLN A O 1
ATOM 2559 N N . GLN A 1 342 ? -4.619 11.569 -2.609 1.00 31.34 342 GLN A N 1
ATOM 2560 C CA . GLN A 1 342 ? -5.298 12.611 -1.842 1.00 31.34 342 GLN A CA 1
ATOM 2561 C C . GLN A 1 342 ? -6.223 13.390 -2.786 1.00 31.34 342 GLN A C 1
ATOM 2563 O O . GLN A 1 342 ? -5.800 13.729 -3.896 1.00 31.34 342 GLN A O 1
ATOM 2568 N N . PRO A 1 343 ? -7.495 13.626 -2.412 1.00 28.17 343 PRO A N 1
ATOM 2569 C CA . PRO A 1 343 ? -8.372 14.476 -3.201 1.00 28.17 343 PRO A CA 1
ATOM 2570 C C . PRO A 1 343 ? -7.759 15.875 -3.282 1.00 28.17 343 PRO A C 1
ATOM 2572 O O . PRO A 1 343 ? -7.314 16.422 -2.274 1.00 28.17 343 PRO A O 1
ATOM 2575 N N . ALA A 1 344 ? -7.734 16.452 -4.483 1.00 32.72 344 ALA A N 1
ATOM 2576 C CA . ALA A 1 344 ? -7.343 17.841 -4.667 1.00 32.72 344 ALA A CA 1
ATOM 2577 C C . ALA A 1 344 ? -8.316 18.727 -3.875 1.00 32.72 344 ALA A C 1
ATOM 2579 O O . ALA A 1 344 ? -9.482 18.876 -4.242 1.00 32.72 344 ALA A O 1
ATOM 2580 N N . VAL A 1 345 ? -7.850 19.279 -2.757 1.00 30.41 345 VAL A N 1
ATOM 2581 C CA . VAL A 1 345 ? -8.607 20.265 -1.991 1.00 30.41 345 VAL A CA 1
ATOM 2582 C C . VAL A 1 345 ? -8.493 21.591 -2.737 1.00 30.41 345 VAL A C 1
ATOM 2584 O O . VAL A 1 345 ? -7.402 22.138 -2.884 1.00 30.41 345 VAL A O 1
ATOM 2587 N N . PHE A 1 346 ? -9.619 22.113 -3.225 1.00 32.06 346 PHE A N 1
ATOM 2588 C CA . PHE A 1 346 ? -9.683 23.487 -3.716 1.00 32.06 346 PHE A CA 1
ATOM 2589 C C . PHE A 1 346 ? -9.536 24.434 -2.516 1.00 32.06 346 PHE A C 1
ATOM 2591 O O . PHE A 1 346 ? -10.466 24.606 -1.732 1.00 32.06 346 PHE A O 1
ATOM 2598 N N . GLY A 1 347 ? -8.350 25.016 -2.356 1.00 39.09 347 GLY A N 1
ATOM 2599 C CA . GLY A 1 347 ? -7.991 25.905 -1.252 1.00 39.09 347 GLY A CA 1
ATOM 2600 C C . GLY A 1 347 ? -6.571 26.459 -1.417 1.00 39.09 347 GLY A C 1
ATOM 2601 O O . GLY A 1 347 ? -5.899 26.117 -2.393 1.00 39.09 347 GLY A O 1
ATOM 2602 N N . PRO A 1 348 ? -6.103 27.340 -0.512 1.00 45.84 348 PRO A N 1
ATOM 2603 C CA . PRO A 1 348 ? -4.697 27.739 -0.481 1.00 45.84 348 PRO A CA 1
ATOM 2604 C C . PRO A 1 348 ? -3.796 26.495 -0.370 1.00 45.84 348 PRO A C 1
ATOM 2606 O O . PRO A 1 348 ? -4.191 25.531 0.291 1.00 45.84 348 PRO A O 1
ATOM 2609 N N . PRO A 1 349 ? -2.616 26.487 -1.023 1.00 52.53 349 PRO A N 1
ATOM 2610 C CA . PRO A 1 349 ? -1.762 25.309 -1.058 1.00 52.53 349 PRO A CA 1
ATOM 2611 C C . PRO A 1 349 ? -1.385 24.906 0.374 1.00 52.53 349 PRO A C 1
ATOM 2613 O O . PRO A 1 349 ? -0.986 25.776 1.157 1.00 52.53 349 PRO A O 1
ATOM 2616 N N . PRO A 1 350 ? -1.529 23.620 0.741 1.00 57.81 350 PRO A N 1
ATOM 2617 C CA . PRO A 1 350 ? -1.114 23.162 2.055 1.00 57.81 350 PRO A CA 1
ATOM 2618 C C . PRO A 1 350 ? 0.399 23.385 2.225 1.00 57.81 350 PRO A C 1
ATOM 2620 O O . PRO A 1 350 ? 1.141 23.358 1.235 1.00 57.81 350 PRO A O 1
ATOM 2623 N N . PRO A 1 351 ? 0.884 23.612 3.459 1.00 61.78 351 PRO A N 1
ATOM 2624 C CA . PRO A 1 351 ? 2.318 23.611 3.710 1.00 61.78 351 PRO A CA 1
ATOM 2625 C C . PRO A 1 351 ? 2.919 22.264 3.267 1.00 61.78 351 PRO A C 1
ATOM 2627 O O . PRO A 1 351 ? 2.234 21.237 3.352 1.00 61.78 351 PRO A O 1
ATOM 2630 N N . PRO A 1 352 ? 4.175 22.243 2.784 1.00 62.00 352 PRO A N 1
ATOM 2631 C CA . PRO A 1 352 ? 4.823 20.995 2.401 1.00 62.00 352 PRO A CA 1
ATOM 2632 C C . PRO A 1 352 ? 4.824 20.016 3.586 1.00 62.00 352 PRO A C 1
ATOM 2634 O O . PRO A 1 352 ? 4.967 20.453 4.734 1.00 62.00 352 PRO A O 1
ATOM 2637 N N . PRO A 1 353 ? 4.665 18.701 3.342 1.00 67.69 353 PRO A N 1
ATOM 2638 C CA . PRO A 1 353 ? 4.739 17.726 4.415 1.00 67.69 353 PRO A CA 1
ATOM 2639 C C . PRO A 1 353 ? 6.127 17.788 5.074 1.00 67.69 353 PRO A C 1
ATOM 2641 O O . PRO A 1 353 ? 7.112 18.056 4.375 1.00 67.69 353 PRO A O 1
ATOM 2644 N N . PRO A 1 354 ? 6.218 17.526 6.393 1.00 72.38 354 PRO A N 1
ATOM 2645 C CA . PRO A 1 354 ? 7.471 17.643 7.138 1.00 72.38 354 PRO A CA 1
ATOM 2646 C C . PRO A 1 354 ? 8.596 16.770 6.574 1.00 72.38 354 PRO A C 1
ATOM 2648 O O . PRO A 1 354 ? 9.752 17.171 6.636 1.00 72.38 354 PRO A O 1
ATOM 2651 N N . ALA A 1 355 ? 8.248 15.608 6.012 1.00 86.62 355 ALA A N 1
ATOM 2652 C CA . ALA A 1 355 ? 9.181 14.694 5.369 1.00 86.62 355 ALA A CA 1
ATOM 2653 C C . ALA A 1 355 ? 8.823 14.470 3.893 1.00 86.62 355 ALA A C 1
ATOM 2655 O O . ALA A 1 355 ? 7.654 14.290 3.520 1.00 86.62 355 ALA A O 1
ATOM 2656 N N . GLN A 1 356 ? 9.850 14.450 3.052 1.00 88.81 356 GLN A N 1
ATOM 2657 C CA . GLN A 1 356 ? 9.778 14.252 1.609 1.00 88.81 356 GLN A CA 1
ATOM 2658 C C . GLN A 1 356 ? 10.299 12.855 1.218 1.00 88.81 356 GLN A C 1
ATOM 2660 O O . GLN A 1 356 ? 10.944 12.177 2.021 1.00 88.81 356 GLN A O 1
ATOM 2665 N N . PRO A 1 357 ? 10.050 12.383 -0.019 1.00 87.75 357 PRO A N 1
ATOM 2666 C CA . PRO A 1 357 ? 10.496 11.054 -0.452 1.00 87.75 357 PRO A CA 1
ATOM 2667 C C . PRO A 1 357 ? 12.017 10.845 -0.383 1.00 87.75 357 PRO A C 1
ATOM 2669 O O . PRO A 1 357 ? 12.470 9.731 -0.128 1.00 87.75 357 PRO A O 1
ATOM 2672 N N . ALA A 1 358 ? 12.806 11.906 -0.577 1.00 91.75 358 ALA A N 1
ATOM 2673 C CA . ALA A 1 358 ? 14.259 11.844 -0.439 1.00 91.75 358 ALA A CA 1
ATOM 2674 C C . ALA A 1 358 ? 14.689 11.548 1.008 1.00 91.75 358 ALA A C 1
ATOM 2676 O O . ALA A 1 358 ? 15.596 10.745 1.224 1.00 91.75 358 ALA A O 1
ATOM 2677 N N . ASP A 1 359 ? 13.993 12.121 1.994 1.00 93.25 359 ASP A N 1
ATOM 2678 C CA . ASP A 1 359 ? 14.269 11.890 3.416 1.00 93.25 359 ASP A CA 1
ATOM 2679 C C . ASP A 1 359 ? 13.984 10.429 3.802 1.00 93.25 359 ASP A C 1
ATOM 2681 O O . ASP A 1 359 ? 14.700 9.843 4.612 1.00 93.25 359 ASP A O 1
ATOM 2685 N N . PHE A 1 360 ? 12.988 9.805 3.162 1.00 90.06 360 PHE A N 1
ATOM 2686 C CA . PHE A 1 360 ? 12.683 8.386 3.351 1.00 90.06 360 PHE A CA 1
ATOM 2687 C C . PHE A 1 360 ? 13.826 7.486 2.868 1.00 90.06 360 PHE A C 1
ATOM 2689 O O . PHE A 1 360 ? 14.216 6.553 3.565 1.00 90.06 360 PHE A O 1
ATOM 2696 N N . ALA A 1 361 ? 14.396 7.778 1.696 1.00 91.94 361 ALA A N 1
ATOM 2697 C CA . ALA A 1 361 ? 15.526 7.016 1.165 1.00 91.94 361 ALA A CA 1
ATOM 2698 C C . ALA A 1 361 ? 16.786 7.168 2.030 1.00 91.94 361 ALA A C 1
ATOM 2700 O O . ALA A 1 361 ? 17.451 6.176 2.317 1.00 91.94 361 ALA A O 1
ATOM 2701 N N . LEU A 1 362 ? 17.071 8.388 2.498 1.00 93.50 362 LEU A N 1
ATOM 2702 C CA . LEU A 1 362 ? 18.184 8.648 3.417 1.00 93.50 362 LEU A CA 1
ATOM 2703 C C . LEU A 1 362 ? 18.022 7.878 4.730 1.00 93.50 362 LEU A C 1
ATOM 2705 O O . LEU A 1 362 ? 18.982 7.288 5.222 1.00 93.50 362 LEU A O 1
ATOM 2709 N N . LYS A 1 363 ? 16.800 7.839 5.275 1.00 91.88 363 LYS A N 1
ATOM 2710 C CA . LYS A 1 363 ? 16.504 7.034 6.459 1.00 91.88 363 LYS A CA 1
ATOM 2711 C C . LYS A 1 363 ? 16.707 5.542 6.189 1.00 91.88 363 LYS A C 1
ATOM 2713 O O . LYS A 1 363 ? 17.344 4.881 6.997 1.00 91.88 363 LYS A O 1
ATOM 2718 N N . GLN A 1 364 ? 16.218 5.012 5.063 1.00 90.69 364 GLN A N 1
ATOM 2719 C CA . GLN A 1 364 ? 16.413 3.598 4.713 1.00 90.69 364 GLN A CA 1
ATOM 2720 C C . GLN A 1 364 ? 17.895 3.210 4.646 1.00 90.69 364 GLN A C 1
ATOM 2722 O O . GLN A 1 364 ? 18.269 2.152 5.145 1.00 90.69 364 GLN A O 1
ATOM 2727 N N . GLU A 1 365 ? 18.733 4.063 4.058 1.00 91.19 365 GLU A N 1
ATOM 2728 C CA . GLU A 1 365 ? 20.181 3.847 3.974 1.00 91.19 365 GLU A CA 1
ATOM 2729 C C . GLU A 1 365 ? 20.855 3.907 5.355 1.00 91.19 365 GLU A C 1
ATOM 2731 O O . GLU A 1 365 ? 21.698 3.064 5.674 1.00 91.19 365 GLU A O 1
ATOM 2736 N N . ALA A 1 366 ? 20.453 4.864 6.197 1.00 92.88 366 ALA A N 1
ATOM 2737 C CA . ALA A 1 366 ? 20.954 4.989 7.563 1.00 92.88 366 ALA A CA 1
ATOM 2738 C C . ALA A 1 366 ? 20.565 3.782 8.433 1.00 92.88 366 ALA A C 1
ATOM 2740 O O . ALA A 1 366 ? 21.432 3.194 9.076 1.00 92.88 366 ALA A O 1
ATOM 2741 N N . ASP A 1 367 ? 19.293 3.379 8.399 1.00 90.19 367 ASP A N 1
ATOM 2742 C CA . ASP A 1 367 ? 18.768 2.205 9.103 1.00 90.19 367 ASP A CA 1
ATOM 2743 C C . ASP A 1 367 ? 19.498 0.923 8.652 1.00 90.19 367 ASP A C 1
ATOM 2745 O O . ASP A 1 367 ? 19.880 0.094 9.477 1.00 90.19 367 ASP A O 1
ATOM 2749 N N . LEU A 1 368 ? 19.743 0.763 7.342 1.00 90.00 368 LEU A N 1
ATOM 2750 C CA . LEU A 1 368 ? 20.502 -0.372 6.804 1.00 90.00 368 LEU A CA 1
ATOM 2751 C C . LEU A 1 368 ? 21.942 -0.382 7.326 1.00 90.00 368 LEU A C 1
ATOM 2753 O O . LEU A 1 368 ? 22.430 -1.418 7.766 1.00 90.00 368 LEU A O 1
ATOM 2757 N N . THR A 1 369 ? 22.610 0.771 7.310 1.00 91.88 369 THR A N 1
ATOM 2758 C CA . THR A 1 369 ? 23.998 0.901 7.783 1.00 91.88 369 THR A CA 1
ATOM 2759 C C . THR A 1 369 ? 24.116 0.660 9.289 1.00 91.88 369 THR A C 1
ATOM 2761 O O . THR A 1 369 ? 25.130 0.145 9.756 1.00 91.88 369 THR A O 1
ATOM 2764 N N . ALA A 1 370 ? 23.079 1.011 10.051 1.00 93.19 370 ALA A N 1
ATOM 2765 C CA . ALA A 1 370 ? 23.007 0.801 11.492 1.00 93.19 370 ALA A CA 1
ATOM 2766 C C . ALA A 1 370 ? 22.679 -0.652 11.896 1.00 93.19 370 ALA A C 1
ATOM 2768 O O . ALA A 1 370 ? 22.758 -0.969 13.080 1.00 93.19 370 ALA A O 1
ATOM 2769 N N . GLY A 1 371 ? 22.341 -1.534 10.945 1.00 91.00 371 GLY A N 1
ATOM 2770 C CA . GLY A 1 371 ? 21.978 -2.931 11.219 1.00 91.00 371 GLY A CA 1
ATOM 2771 C C . GLY A 1 371 ? 20.509 -3.143 11.611 1.00 91.00 371 GLY A C 1
ATOM 2772 O O . GLY A 1 371 ? 20.117 -4.256 11.947 1.00 91.00 371 GLY A O 1
ATOM 2773 N N . GLU A 1 372 ? 19.651 -2.121 11.501 1.00 85.75 372 GLU A N 1
ATOM 2774 C CA . GLU A 1 372 ? 18.215 -2.196 11.851 1.00 85.75 372 GLU A CA 1
ATOM 2775 C C . GLU A 1 372 ? 17.415 -3.149 10.934 1.00 85.75 372 GLU A C 1
ATOM 2777 O O . GLU A 1 372 ? 16.251 -3.469 11.187 1.00 85.75 372 GLU A O 1
ATOM 2782 N N . TYR A 1 373 ? 18.034 -3.614 9.844 1.00 87.44 373 TYR A N 1
ATOM 2783 C CA . TYR A 1 373 ? 17.467 -4.600 8.926 1.00 87.44 373 TYR A CA 1
ATOM 2784 C C . TYR A 1 373 ? 17.863 -6.043 9.244 1.00 87.44 373 TYR A C 1
ATOM 2786 O O . TYR A 1 373 ? 17.257 -6.946 8.672 1.00 87.44 373 TYR A O 1
ATOM 2794 N N . ASP A 1 374 ? 18.813 -6.297 10.146 1.00 90.00 374 ASP A N 1
ATOM 2795 C CA . ASP A 1 374 ? 19.357 -7.644 10.362 1.00 90.00 374 ASP A CA 1
ATOM 2796 C C . ASP A 1 374 ? 18.285 -8.633 10.840 1.00 90.00 374 ASP A C 1
ATOM 2798 O O . ASP A 1 374 ? 18.164 -9.739 10.308 1.00 90.00 374 ASP A O 1
ATOM 2802 N N . GLU A 1 375 ? 17.435 -8.222 11.786 1.00 86.06 375 GLU A N 1
ATOM 2803 C CA . GLU A 1 375 ? 16.321 -9.055 12.256 1.00 86.06 375 GLU A CA 1
ATOM 2804 C C . GLU A 1 375 ? 15.271 -9.296 11.162 1.00 86.06 375 GLU A C 1
ATOM 2806 O O . GLU A 1 375 ? 14.721 -10.395 11.054 1.00 86.06 375 GLU A O 1
ATOM 2811 N N . ARG A 1 376 ? 15.020 -8.291 10.314 1.00 85.75 376 ARG A N 1
ATOM 2812 C CA . ARG A 1 376 ? 14.061 -8.369 9.199 1.00 85.75 376 ARG A CA 1
ATOM 2813 C C . ARG A 1 376 ? 14.561 -9.322 8.122 1.00 85.75 376 ARG A C 1
ATOM 2815 O O . ARG A 1 376 ? 13.834 -10.210 7.684 1.00 85.75 376 ARG A O 1
ATOM 2822 N N . LEU A 1 377 ? 15.827 -9.175 7.741 1.00 89.44 377 LEU A N 1
ATOM 2823 C CA . LEU A 1 377 ? 16.520 -10.054 6.804 1.00 89.44 377 LEU A CA 1
ATOM 2824 C C . LEU A 1 377 ? 16.505 -11.492 7.307 1.00 89.44 377 LEU A C 1
ATOM 2826 O O . LEU A 1 377 ? 16.140 -12.399 6.558 1.00 89.44 377 LEU A O 1
ATOM 2830 N N . LYS A 1 378 ? 16.828 -11.698 8.587 1.00 91.50 378 LYS A N 1
ATOM 2831 C CA . LYS A 1 378 ? 16.764 -13.015 9.214 1.00 91.50 378 LYS A CA 1
ATOM 2832 C C . LYS A 1 378 ? 15.356 -13.605 9.142 1.00 91.50 378 LYS A C 1
ATOM 2834 O O . LYS A 1 378 ? 15.207 -14.757 8.741 1.00 91.50 378 LYS A O 1
ATOM 2839 N N . TYR A 1 379 ? 14.327 -12.826 9.479 1.00 89.69 379 TYR A N 1
ATOM 2840 C CA . TYR A 1 379 ? 12.939 -13.272 9.375 1.00 89.69 379 TYR A CA 1
ATOM 2841 C C . TYR A 1 379 ? 12.604 -13.755 7.959 1.00 89.69 379 TYR A C 1
ATOM 2843 O O . TYR A 1 379 ? 12.069 -14.855 7.807 1.00 89.69 379 TYR A O 1
ATOM 2851 N N . TRP A 1 380 ? 12.942 -12.980 6.923 1.00 90.19 380 TRP A N 1
ATOM 2852 C CA . TRP A 1 380 ? 12.644 -13.337 5.532 1.00 90.19 380 TRP A CA 1
ATOM 2853 C C . TRP A 1 380 ? 13.434 -14.544 5.032 1.00 90.19 380 TRP A C 1
ATOM 2855 O O . TRP A 1 380 ? 12.862 -15.394 4.348 1.00 90.19 380 TRP A O 1
ATOM 2865 N N . GLN A 1 381 ? 14.704 -14.669 5.420 1.00 91.38 381 GLN A N 1
ATOM 2866 C CA . GLN A 1 381 ? 15.503 -15.868 5.154 1.00 91.38 381 GLN A CA 1
ATOM 2867 C C . GLN A 1 381 ? 14.857 -17.110 5.783 1.00 91.38 381 GLN A C 1
ATOM 2869 O O . GLN A 1 381 ? 14.729 -18.142 5.125 1.00 91.38 381 GLN A O 1
ATOM 2874 N N . ASP A 1 382 ? 14.364 -16.989 7.019 1.00 92.44 382 ASP A N 1
ATOM 2875 C CA . ASP A 1 382 ? 13.673 -18.071 7.723 1.00 92.44 382 ASP A CA 1
ATOM 2876 C C . ASP A 1 382 ? 12.283 -18.373 7.101 1.00 92.44 382 ASP A C 1
ATOM 2878 O O . ASP A 1 382 ? 11.822 -19.517 7.142 1.00 92.44 382 ASP A O 1
ATOM 2882 N N . GLN A 1 383 ? 11.608 -17.389 6.479 1.00 90.25 383 GLN A N 1
ATOM 2883 C CA . GLN A 1 383 ? 10.340 -17.601 5.752 1.00 90.25 383 GLN A CA 1
ATOM 2884 C C . GLN A 1 383 ? 10.519 -18.332 4.414 1.00 90.25 383 GLN A C 1
ATOM 2886 O O . GLN A 1 383 ? 9.584 -19.005 3.965 1.00 90.25 383 GLN A O 1
ATOM 2891 N N . PHE A 1 384 ? 11.687 -18.199 3.784 1.00 91.25 384 PHE A N 1
ATOM 2892 C CA . PHE A 1 384 ? 11.996 -18.745 2.463 1.00 91.25 384 PHE A CA 1
ATOM 2893 C C . PHE A 1 384 ? 13.276 -19.592 2.493 1.00 91.25 384 PHE A C 1
ATOM 2895 O O . PHE A 1 384 ? 14.253 -19.260 1.820 1.00 91.25 384 PHE A O 1
ATOM 2902 N N . PRO A 1 385 ? 13.280 -20.735 3.211 1.00 85.69 385 PRO A N 1
ATOM 2903 C CA . PRO A 1 385 ? 14.446 -21.622 3.238 1.00 85.69 385 PRO A CA 1
ATOM 2904 C C . PRO A 1 385 ? 14.780 -22.175 1.842 1.00 85.69 385 PRO A C 1
ATOM 2906 O O . PRO A 1 385 ? 15.921 -22.550 1.568 1.00 85.69 385 PRO A O 1
ATOM 2909 N N . HIS A 1 386 ? 13.781 -22.224 0.956 1.00 86.75 386 HIS A N 1
ATOM 2910 C CA . HIS A 1 386 ? 13.898 -22.597 -0.447 1.00 86.75 386 HIS A CA 1
ATOM 2911 C C . HIS A 1 386 ? 13.087 -21.619 -1.303 1.00 86.75 386 HIS A C 1
ATOM 2913 O O . HIS A 1 386 ? 12.068 -21.086 -0.854 1.00 86.75 386 HIS A O 1
ATOM 2919 N N . VAL A 1 387 ? 13.516 -21.415 -2.549 1.00 85.25 387 VAL A N 1
ATOM 2920 C CA . VAL A 1 387 ? 12.765 -20.613 -3.521 1.00 85.25 387 VAL A CA 1
ATOM 2921 C C . VAL A 1 387 ? 11.483 -21.371 -3.896 1.00 85.25 387 VAL A C 1
ATOM 2923 O O . VAL A 1 387 ? 11.583 -22.528 -4.304 1.00 85.25 387 VAL A O 1
ATOM 2926 N N . PRO A 1 388 ? 10.285 -20.769 -3.759 1.00 87.88 388 PRO A N 1
ATOM 2927 C CA . PRO A 1 388 ? 9.042 -21.425 -4.147 1.00 87.88 388 PRO A CA 1
ATOM 2928 C C . PRO A 1 388 ? 9.015 -21.735 -5.645 1.00 87.88 388 PRO A C 1
ATOM 2930 O O . PRO A 1 388 ? 9.399 -20.898 -6.465 1.00 87.88 388 PRO A O 1
ATOM 2933 N N . GLU A 1 389 ? 8.499 -22.910 -6.002 1.00 88.44 389 GLU A N 1
ATOM 2934 C CA . GLU A 1 389 ? 8.272 -23.261 -7.403 1.00 88.44 389 GLU A CA 1
ATOM 2935 C C . GLU A 1 389 ? 7.262 -22.300 -8.055 1.00 88.44 389 GLU A C 1
ATOM 2937 O O . GLU A 1 389 ? 6.310 -21.849 -7.400 1.00 88.44 389 GLU A O 1
ATOM 2942 N N . PRO A 1 390 ? 7.418 -21.984 -9.354 1.00 90.19 390 PRO A N 1
ATOM 2943 C CA . PRO A 1 390 ? 6.447 -21.178 -10.070 1.00 90.19 390 PRO A CA 1
ATOM 2944 C C . PRO A 1 390 ? 5.054 -21.801 -9.995 1.00 90.19 390 PRO A C 1
ATOM 2946 O O . PRO A 1 390 ? 4.866 -22.987 -10.261 1.00 90.19 390 PRO A O 1
ATOM 2949 N N . MET A 1 391 ? 4.052 -20.970 -9.708 1.00 91.56 391 MET A N 1
ATOM 2950 C CA . MET A 1 391 ? 2.661 -21.411 -9.674 1.00 91.56 391 MET A CA 1
ATOM 2951 C C . MET A 1 391 ? 2.281 -22.098 -11.003 1.00 91.56 391 MET A C 1
ATOM 2953 O O . MET A 1 391 ? 2.538 -21.518 -12.075 1.00 91.56 391 MET A O 1
ATOM 2957 N N . PRO A 1 392 ? 1.663 -23.294 -10.973 1.00 92.94 392 PRO A N 1
ATOM 2958 C CA . PRO A 1 392 ? 1.266 -23.999 -12.184 1.00 92.94 392 PRO A CA 1
ATOM 2959 C C . PRO A 1 392 ? 0.220 -23.204 -12.972 1.00 92.94 392 PRO A C 1
ATOM 2961 O O . PRO A 1 392 ? -0.403 -22.259 -12.480 1.00 92.94 392 PRO A O 1
ATOM 2964 N N . LEU A 1 393 ? 0.046 -23.564 -14.241 1.00 93.38 393 LEU A N 1
ATOM 2965 C CA . LEU A 1 393 ? -1.017 -22.992 -15.060 1.00 93.38 393 LEU A CA 1
ATOM 2966 C C . LEU A 1 393 ? -2.374 -23.517 -14.587 1.00 93.38 393 LEU A C 1
ATOM 2968 O O . LEU A 1 393 ? -2.499 -24.679 -14.209 1.00 93.38 393 LEU A O 1
ATOM 2972 N N . PHE A 1 394 ? -3.400 -22.670 -14.658 1.00 93.81 394 PHE A N 1
ATOM 2973 C CA . PHE A 1 394 ? -4.764 -23.103 -14.371 1.00 93.81 394 PHE A CA 1
ATOM 2974 C C . PHE A 1 394 ? -5.194 -24.238 -15.315 1.00 93.81 394 PHE A C 1
ATOM 2976 O O . PHE A 1 394 ? -4.865 -24.175 -16.502 1.00 93.81 394 PHE A O 1
ATOM 2983 N N . PRO A 1 395 ? -6.000 -25.217 -14.856 1.00 92.19 395 PRO A N 1
ATOM 2984 C CA . PRO A 1 395 ? -6.478 -26.317 -15.703 1.00 92.19 395 PRO A CA 1
ATOM 2985 C C . PRO A 1 395 ? -7.259 -25.862 -16.944 1.00 92.19 395 PRO A C 1
ATOM 2987 O O . PRO A 1 395 ? -7.318 -26.568 -17.944 1.00 92.19 395 PRO A O 1
ATOM 2990 N N . PHE A 1 396 ? -7.852 -24.668 -16.889 1.00 93.19 396 PHE A N 1
ATOM 2991 C CA . PHE A 1 396 ? -8.582 -24.031 -17.989 1.00 93.19 396 PHE A CA 1
ATOM 2992 C C . PHE A 1 396 ? -7.715 -2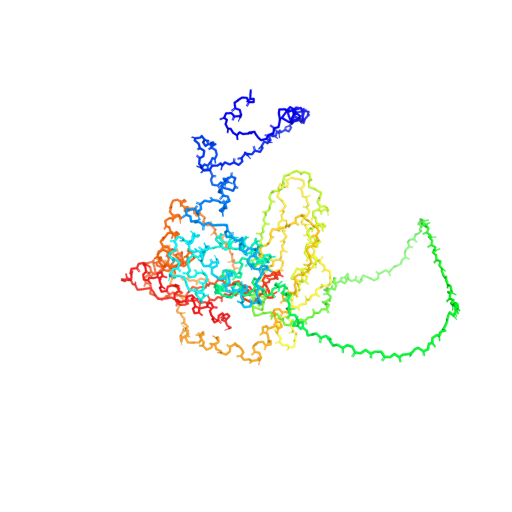3.063 -18.822 1.00 93.19 396 PHE A C 1
ATOM 2994 O O . PHE A 1 396 ? -8.237 -22.311 -19.649 1.00 93.19 396 PHE A O 1
ATOM 3001 N N . SER A 1 397 ? -6.396 -23.043 -18.604 1.00 92.50 397 SER A N 1
ATOM 3002 C CA . SER A 1 397 ? -5.453 -22.267 -19.410 1.00 92.50 397 SER A CA 1
ATOM 3003 C C . SER A 1 397 ? -5.476 -22.735 -20.866 1.00 92.50 397 SER A C 1
ATOM 3005 O O . SER A 1 397 ? -5.446 -23.928 -21.157 1.00 92.50 397 SER A O 1
ATOM 3007 N N . LYS A 1 398 ? -5.466 -21.783 -21.804 1.00 91.19 398 LYS A N 1
ATOM 3008 C CA . LYS A 1 398 ? -5.372 -22.070 -23.249 1.00 91.19 398 LYS A CA 1
ATOM 3009 C C . LYS A 1 398 ? -3.942 -22.355 -23.722 1.00 91.19 398 LYS A C 1
ATOM 3011 O O . LYS A 1 398 ? -3.740 -22.664 -24.892 1.00 91.19 398 LYS A O 1
ATOM 3016 N N . VAL A 1 399 ? -2.953 -22.198 -22.844 1.00 90.81 399 VAL A N 1
ATOM 3017 C CA . VAL A 1 399 ? -1.532 -22.436 -23.129 1.00 90.81 399 VAL A CA 1
ATOM 3018 C C . VAL A 1 399 ? -0.979 -23.503 -22.192 1.00 90.81 399 VAL A C 1
ATOM 3020 O O . VAL A 1 399 ? -1.424 -23.606 -21.051 1.00 90.81 399 VAL A O 1
ATOM 3023 N N . SER A 1 400 ? 0.006 -24.263 -22.670 1.00 89.94 400 SER A N 1
ATOM 3024 C CA . SER A 1 400 ? 0.682 -25.334 -21.924 1.00 89.94 400 SER A CA 1
ATOM 3025 C C . SER A 1 400 ? 1.987 -24.899 -21.247 1.00 89.94 400 SER A C 1
ATOM 3027 O O . SER A 1 400 ? 2.511 -25.632 -20.416 1.00 89.94 400 SER A O 1
ATOM 3029 N N . ALA A 1 401 ? 2.513 -23.715 -21.577 1.00 91.31 401 ALA A N 1
ATOM 3030 C CA . ALA A 1 401 ? 3.718 -23.149 -20.971 1.00 91.31 401 ALA A CA 1
ATOM 3031 C C . ALA A 1 401 ? 3.660 -21.614 -20.949 1.00 91.31 401 ALA A C 1
ATOM 3033 O O . ALA A 1 401 ? 3.021 -20.991 -21.806 1.00 91.31 401 ALA A O 1
ATOM 3034 N N . ARG A 1 402 ? 4.346 -21.000 -19.976 1.00 89.56 402 ARG A N 1
ATOM 3035 C CA . ARG A 1 402 ? 4.514 -19.541 -19.896 1.00 89.56 402 ARG A CA 1
ATOM 3036 C C . ARG A 1 402 ? 5.498 -19.089 -20.975 1.00 89.56 402 ARG A C 1
ATOM 3038 O O . ARG A 1 402 ? 6.564 -19.677 -21.125 1.00 89.56 402 ARG A O 1
ATOM 3045 N N . LYS A 1 403 ? 5.143 -18.041 -21.715 1.00 87.31 403 LYS A N 1
ATOM 3046 C CA . LYS A 1 403 ? 6.051 -17.354 -22.642 1.00 87.31 403 LYS A CA 1
ATOM 3047 C C . LYS A 1 403 ? 6.539 -16.064 -21.978 1.00 87.31 403 LYS A C 1
ATOM 3049 O O . LYS A 1 403 ? 5.730 -15.441 -21.286 1.00 87.31 403 LYS A O 1
ATOM 3054 N N . PRO A 1 404 ? 7.807 -15.656 -22.171 1.00 86.38 404 PRO A N 1
ATOM 3055 C CA . PRO A 1 404 ? 8.258 -14.332 -21.762 1.00 86.38 404 PRO A CA 1
ATOM 3056 C C . PRO A 1 404 ? 7.328 -13.257 -22.330 1.00 86.38 404 PRO A C 1
ATOM 3058 O O . PRO A 1 404 ? 6.944 -13.323 -23.500 1.00 86.38 404 PRO A O 1
ATOM 3061 N N . LEU A 1 405 ? 6.930 -12.305 -21.488 1.00 82.44 405 LEU A N 1
ATOM 3062 C CA . LEU A 1 405 ? 6.097 -11.190 -21.917 1.00 82.44 405 LEU A CA 1
ATOM 3063 C C . LEU A 1 405 ? 6.955 -10.211 -22.719 1.00 82.44 405 LEU A C 1
ATOM 3065 O O . LEU A 1 405 ? 8.000 -9.776 -22.249 1.00 82.44 405 LEU A O 1
ATOM 3069 N N . THR A 1 406 ? 6.500 -9.870 -23.921 1.00 78.25 406 THR A N 1
ATOM 3070 C CA . THR A 1 406 ? 7.059 -8.784 -24.747 1.00 78.25 406 THR A CA 1
ATOM 3071 C C . THR A 1 406 ? 6.115 -7.583 -24.818 1.00 78.25 406 THR A C 1
ATOM 3073 O O . THR A 1 406 ? 6.497 -6.522 -25.293 1.00 78.25 406 THR A O 1
ATOM 3076 N N . SER A 1 407 ? 4.873 -7.752 -24.354 1.00 78.75 407 SER A N 1
ATOM 3077 C CA . SER A 1 407 ? 3.882 -6.700 -24.145 1.00 78.75 407 SER A CA 1
ATOM 3078 C C . SER A 1 407 ? 3.119 -6.977 -22.847 1.00 78.75 407 SER A C 1
ATOM 3080 O O . SER A 1 407 ? 2.891 -8.132 -22.477 1.00 78.75 407 SER A O 1
ATOM 3082 N N . TYR A 1 408 ? 2.740 -5.911 -22.144 1.00 81.69 408 TYR A N 1
ATOM 3083 C CA . TYR A 1 408 ? 2.086 -5.963 -20.831 1.00 81.69 408 TYR A CA 1
ATOM 3084 C C . TYR A 1 408 ? 0.602 -5.583 -20.935 1.00 81.69 408 TYR A C 1
ATOM 3086 O O . TYR A 1 408 ? 0.089 -4.790 -20.150 1.00 81.69 408 TYR A O 1
ATOM 3094 N N . GLU A 1 409 ? -0.095 -6.121 -21.939 1.00 81.06 409 GLU A N 1
ATOM 3095 C CA . GLU A 1 409 ? -1.530 -5.880 -22.107 1.00 81.06 409 GLU A CA 1
ATOM 3096 C C . GLU A 1 409 ? -2.326 -6.438 -20.922 1.00 81.06 409 GLU A C 1
ATOM 3098 O O . GLU A 1 409 ? -2.149 -7.587 -20.510 1.00 81.06 409 GLU A O 1
ATOM 3103 N N . MET A 1 410 ? -3.253 -5.634 -20.406 1.00 81.31 410 MET A N 1
ATOM 3104 C CA . MET A 1 410 ? -4.125 -6.010 -19.301 1.00 81.31 410 MET A CA 1
ATOM 3105 C C . MET A 1 410 ? -5.566 -6.144 -19.795 1.00 81.31 410 MET A C 1
ATOM 3107 O O . MET A 1 410 ? -6.070 -5.308 -20.544 1.00 81.31 410 MET A O 1
ATOM 3111 N N . ARG A 1 411 ? -6.234 -7.225 -19.383 1.00 85.31 411 A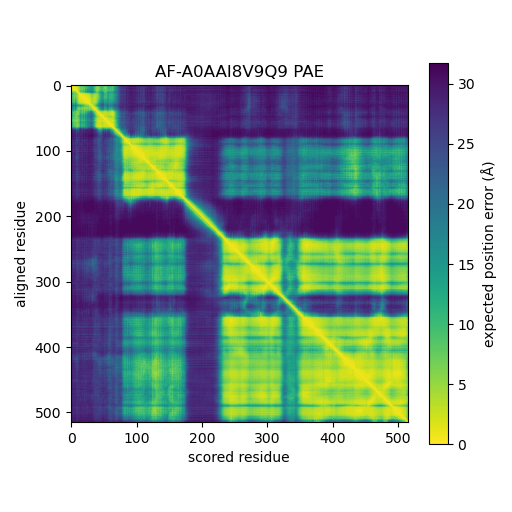RG A N 1
ATOM 3112 C CA . ARG A 1 411 ? -7.679 -7.394 -19.551 1.00 85.31 411 ARG A CA 1
ATOM 3113 C C . ARG A 1 411 ? -8.321 -7.399 -18.180 1.00 85.31 411 ARG A C 1
ATOM 3115 O O . ARG A 1 411 ? -8.067 -8.306 -17.391 1.00 85.31 411 ARG A O 1
ATOM 3122 N N . GLU A 1 412 ? -9.168 -6.414 -17.934 1.00 86.69 412 GLU A N 1
ATOM 3123 C CA . GLU A 1 412 ? -9.908 -6.303 -16.686 1.00 86.69 412 GLU A CA 1
ATOM 3124 C C . GLU A 1 412 ? -11.292 -6.940 -16.822 1.00 86.69 412 GLU A C 1
ATOM 3126 O O . GLU A 1 412 ? -11.997 -6.744 -17.814 1.00 86.69 412 GLU A O 1
ATOM 3131 N N . VAL A 1 413 ? -11.687 -7.705 -15.806 1.00 88.81 413 VAL A N 1
ATOM 3132 C CA . VAL A 1 413 ? -13.059 -8.184 -15.637 1.00 88.81 413 VAL A CA 1
ATOM 3133 C C . VAL A 1 413 ? -13.490 -7.810 -14.229 1.00 88.81 413 VAL A C 1
ATOM 3135 O O . VAL A 1 413 ? -12.933 -8.311 -13.254 1.00 88.81 413 VAL A O 1
ATOM 3138 N N . VAL A 1 414 ? -14.488 -6.937 -14.131 1.00 89.00 414 VAL A N 1
ATOM 3139 C CA . VAL A 1 414 ? -15.029 -6.467 -12.853 1.00 89.00 414 VAL A CA 1
ATOM 3140 C C . VAL A 1 414 ? -16.339 -7.189 -12.566 1.00 89.00 414 VAL A C 1
ATOM 3142 O O . VAL A 1 414 ? -17.214 -7.286 -13.426 1.00 89.00 414 VAL A O 1
ATOM 3145 N N . SER A 1 415 ? -16.478 -7.684 -11.340 1.00 88.81 415 SER A N 1
ATOM 3146 C CA . SER A 1 415 ? -17.726 -8.236 -10.821 1.00 88.81 415 SER A CA 1
ATOM 3147 C C . SER A 1 415 ? -18.031 -7.609 -9.468 1.00 88.81 415 SER A C 1
ATOM 3149 O O . SER A 1 415 ? -17.121 -7.311 -8.694 1.00 88.81 415 SER A O 1
ATOM 3151 N N . TYR A 1 416 ? -19.316 -7.410 -9.188 1.00 90.62 416 TYR A N 1
ATOM 3152 C CA . TYR A 1 416 ? -19.777 -6.785 -7.956 1.00 90.62 416 TYR A CA 1
ATOM 3153 C C . TYR A 1 416 ? -20.359 -7.830 -7.015 1.00 90.62 416 TYR A C 1
ATOM 3155 O O . TYR A 1 416 ? -21.148 -8.688 -7.410 1.00 90.62 416 TYR A O 1
ATOM 3163 N N . VAL A 1 417 ? -19.975 -7.728 -5.748 1.00 89.25 417 VAL A N 1
ATOM 3164 C CA . VAL A 1 417 ? -20.517 -8.550 -4.671 1.00 89.25 417 VAL A CA 1
ATOM 3165 C C . VAL A 1 417 ? -21.732 -7.842 -4.083 1.00 89.25 417 VAL A C 1
ATOM 3167 O O . VAL A 1 417 ? -21.671 -6.649 -3.790 1.00 89.25 417 VAL A O 1
ATOM 3170 N N . ASP A 1 418 ? -22.829 -8.578 -3.904 1.00 94.19 418 ASP A N 1
ATOM 3171 C CA . ASP A 1 418 ? -24.051 -8.042 -3.304 1.00 94.19 418 ASP A CA 1
ATOM 3172 C C . ASP A 1 418 ? -23.793 -7.446 -1.908 1.00 94.19 418 ASP A C 1
ATOM 3174 O O . ASP A 1 418 ? -23.040 -7.999 -1.099 1.00 94.19 418 ASP A O 1
ATOM 3178 N N . ALA A 1 419 ? -24.456 -6.329 -1.600 1.00 88.38 419 ALA A N 1
ATOM 3179 C CA . ALA A 1 419 ? -24.270 -5.615 -0.339 1.00 88.38 419 ALA A CA 1
ATOM 3180 C C . ALA A 1 419 ? -24.627 -6.476 0.885 1.00 88.38 419 ALA A C 1
ATOM 3182 O O . ALA A 1 419 ? -23.948 -6.409 1.914 1.00 88.38 419 ALA A O 1
ATOM 3183 N N . GLY A 1 420 ? -25.652 -7.326 0.777 1.00 92.88 420 GLY A N 1
ATOM 3184 C CA . GLY A 1 420 ? -26.022 -8.276 1.820 1.00 92.88 420 GLY A CA 1
ATOM 3185 C C . GLY A 1 420 ? -24.917 -9.295 2.086 1.00 92.88 420 GLY A C 1
ATOM 3186 O O . GLY A 1 420 ? -24.643 -9.609 3.248 1.00 92.88 420 GLY A O 1
ATOM 3187 N N . LEU A 1 421 ? -24.228 -9.761 1.038 1.00 91.88 421 LEU A N 1
ATOM 3188 C CA . LEU A 1 421 ? -23.070 -10.644 1.187 1.00 91.88 421 LEU A CA 1
ATOM 3189 C C . LEU A 1 421 ? -21.873 -9.912 1.807 1.00 91.88 421 LEU A C 1
ATOM 3191 O O . LEU A 1 421 ? -21.237 -10.458 2.705 1.00 91.88 421 LEU A O 1
ATOM 3195 N N . VAL A 1 422 ? -21.603 -8.660 1.420 1.00 88.81 422 VAL A N 1
ATOM 3196 C CA . VAL A 1 422 ? -20.543 -7.843 2.043 1.00 88.81 422 VAL A CA 1
ATOM 3197 C C . VAL A 1 422 ? -20.767 -7.702 3.552 1.00 88.81 422 VAL A C 1
ATOM 3199 O O . VAL A 1 422 ? -19.835 -7.892 4.334 1.00 88.81 422 VAL A O 1
ATOM 3202 N N . VAL A 1 423 ? -22.002 -7.436 3.990 1.00 86.56 423 VAL A N 1
ATOM 3203 C CA . VAL A 1 423 ? -22.341 -7.359 5.423 1.00 86.56 423 VAL A CA 1
ATOM 3204 C C . VAL A 1 423 ? -22.088 -8.692 6.131 1.00 86.56 423 VAL A C 1
ATOM 3206 O O . VAL A 1 423 ? -21.579 -8.705 7.253 1.00 86.56 423 VAL A O 1
ATOM 3209 N N . GLN A 1 424 ? -22.415 -9.819 5.495 1.00 91.19 424 GLN A N 1
ATOM 3210 C CA . GLN A 1 424 ? -22.147 -11.146 6.056 1.00 91.19 424 GLN A CA 1
ATOM 3211 C C . GLN A 1 424 ? -20.646 -11.435 6.164 1.00 91.19 424 GLN A C 1
ATOM 3213 O O . GLN A 1 424 ? -20.205 -11.938 7.196 1.00 91.19 424 GLN A O 1
ATOM 3218 N N . ILE A 1 425 ? -19.858 -11.059 5.154 1.00 90.81 425 ILE A N 1
ATOM 3219 C CA . ILE A 1 425 ? -18.395 -11.192 5.164 1.00 90.81 425 ILE A CA 1
ATOM 3220 C C . ILE A 1 425 ? -17.791 -10.377 6.308 1.00 90.81 425 ILE A C 1
ATOM 3222 O O . ILE A 1 425 ? -17.004 -10.917 7.084 1.00 90.81 425 ILE A O 1
ATOM 3226 N N . LYS A 1 426 ? -18.207 -9.114 6.477 1.00 84.56 426 LYS A N 1
ATOM 3227 C CA . LYS A 1 426 ? -17.741 -8.270 7.589 1.00 84.56 426 LYS A CA 1
ATOM 3228 C C . LYS A 1 426 ? -18.040 -8.910 8.945 1.00 84.56 426 LYS A C 1
ATOM 3230 O O . LYS A 1 426 ? -17.146 -9.015 9.779 1.00 84.56 426 LYS A O 1
ATOM 3235 N N . LYS A 1 427 ? -19.263 -9.416 9.140 1.00 84.81 427 LYS A N 1
ATOM 3236 C CA . LYS A 1 427 ? -19.644 -10.130 10.371 1.00 84.81 427 LYS A CA 1
ATOM 3237 C C . LYS A 1 427 ? -18.805 -11.390 10.598 1.00 84.81 427 LYS A C 1
ATOM 3239 O O . LYS A 1 427 ? -18.391 -11.644 11.723 1.00 84.81 427 LYS A O 1
ATOM 3244 N N . ALA A 1 428 ? -18.542 -12.174 9.552 1.00 88.50 428 ALA A N 1
ATOM 3245 C CA . ALA A 1 428 ? -17.725 -13.384 9.649 1.00 88.50 428 ALA A CA 1
ATOM 3246 C C . ALA A 1 428 ? -16.258 -13.070 9.990 1.00 88.50 428 ALA A C 1
ATOM 3248 O O . ALA A 1 428 ? -15.648 -13.772 10.804 1.00 88.50 428 ALA A O 1
ATOM 3249 N N . ALA A 1 429 ? -15.711 -12.001 9.405 1.00 86.19 429 ALA A N 1
ATOM 3250 C CA . ALA A 1 429 ? -14.369 -11.517 9.693 1.00 86.19 429 ALA A CA 1
ATOM 3251 C C . ALA A 1 429 ? -14.253 -11.056 11.157 1.00 86.19 429 ALA A C 1
ATOM 3253 O O . ALA A 1 429 ? -13.375 -11.542 11.874 1.00 86.19 429 ALA A O 1
ATOM 3254 N N . GLN A 1 430 ? -15.203 -10.240 11.629 1.00 80.31 430 GLN A N 1
ATOM 3255 C CA . GLN A 1 430 ? -15.299 -9.779 13.022 1.00 80.31 430 GLN A CA 1
ATOM 3256 C C . GLN A 1 430 ? -15.432 -10.942 14.012 1.00 80.31 430 GLN A C 1
ATOM 3258 O O . GLN A 1 430 ? -14.671 -11.031 14.973 1.00 80.31 430 GLN A O 1
ATOM 3263 N N . ALA A 1 431 ? -16.329 -11.898 13.743 1.00 84.38 431 ALA A N 1
ATOM 3264 C CA . ALA A 1 431 ? -16.510 -13.087 14.581 1.00 84.38 431 ALA A CA 1
ATOM 3265 C C . ALA A 1 431 ? -15.247 -13.968 14.667 1.00 84.38 431 ALA A C 1
ATOM 3267 O O . ALA A 1 431 ? -15.108 -14.772 15.589 1.00 84.38 431 ALA A O 1
ATOM 3268 N N . SER A 1 432 ? -14.326 -13.822 13.710 1.00 84.38 432 SER A N 1
ATOM 3269 C CA . SER A 1 432 ? -13.036 -14.516 13.679 1.00 84.38 432 SER A CA 1
ATOM 3270 C C . SER A 1 432 ? -11.862 -13.637 14.133 1.00 84.38 432 SER A C 1
ATOM 3272 O O . SER A 1 432 ? -10.724 -14.091 14.036 1.00 84.38 432 SER A O 1
ATOM 3274 N N . ARG A 1 433 ? -12.121 -12.412 14.627 1.00 81.94 433 ARG A N 1
ATOM 3275 C CA . ARG A 1 433 ? -11.109 -11.392 14.971 1.00 81.94 433 ARG A CA 1
ATOM 3276 C C . ARG A 1 433 ? -10.125 -11.142 13.824 1.00 81.94 433 ARG A C 1
ATOM 3278 O O . ARG A 1 433 ? -8.912 -11.221 13.979 1.00 81.94 433 ARG A O 1
ATOM 3285 N N . THR A 1 434 ? -10.676 -10.942 12.631 1.00 83.69 434 THR A N 1
ATOM 3286 C CA . THR A 1 434 ? -9.941 -10.694 11.384 1.00 83.69 434 THR A CA 1
ATOM 3287 C C . THR A 1 434 ? -10.580 -9.537 10.618 1.00 83.69 434 THR A C 1
ATOM 3289 O O . THR A 1 434 ? -11.723 -9.166 10.880 1.00 83.69 434 THR A O 1
ATOM 3292 N N . THR A 1 435 ? -9.863 -8.981 9.642 1.00 82.00 435 THR A N 1
ATOM 3293 C CA . THR A 1 435 ? -10.383 -7.919 8.759 1.00 82.00 435 THR A CA 1
ATOM 3294 C C . THR A 1 435 ? -10.991 -8.492 7.475 1.00 82.00 435 THR A C 1
ATOM 3296 O O . THR A 1 435 ? -10.750 -9.643 7.105 1.00 82.00 435 THR A O 1
ATOM 3299 N N . SER A 1 436 ? -11.741 -7.670 6.734 1.00 85.06 436 SER A N 1
ATOM 3300 C CA . SER A 1 436 ? -12.240 -8.059 5.404 1.00 85.06 436 SER A CA 1
ATOM 3301 C C . SER A 1 436 ? -11.101 -8.404 4.436 1.00 85.06 436 SER A C 1
ATOM 3303 O O . SER A 1 436 ? -11.250 -9.312 3.624 1.00 85.06 436 SER A O 1
ATOM 3305 N N . PHE A 1 437 ? -9.948 -7.733 4.545 1.00 85.75 437 PHE A N 1
ATOM 3306 C CA . PHE A 1 437 ? -8.757 -8.056 3.754 1.00 85.75 437 PHE A CA 1
ATOM 3307 C C . PHE A 1 437 ? -8.284 -9.494 4.005 1.00 85.75 437 PHE A C 1
ATOM 3309 O O . PHE A 1 437 ? -8.122 -10.255 3.053 1.00 85.75 437 PHE A O 1
ATOM 3316 N N . HIS A 1 438 ? -8.171 -9.905 5.274 1.00 89.88 438 HIS A N 1
ATOM 3317 C CA . HIS A 1 438 ? -7.837 -11.285 5.638 1.00 89.88 438 HIS A CA 1
ATOM 3318 C C . HIS A 1 438 ? -8.828 -12.291 5.044 1.00 89.88 438 HIS A C 1
ATOM 3320 O O . HIS A 1 438 ? -8.420 -13.330 4.527 1.00 89.88 438 HIS A O 1
ATOM 3326 N N . PHE A 1 439 ? -10.127 -11.978 5.090 1.00 93.56 439 PHE A N 1
ATOM 3327 C CA . PHE A 1 439 ? -11.171 -12.828 4.521 1.00 93.56 439 PHE A CA 1
ATOM 3328 C C . PHE A 1 439 ? -11.009 -13.002 3.007 1.00 93.56 439 PHE A C 1
ATOM 3330 O O . PHE A 1 439 ? -11.043 -14.129 2.505 1.00 93.56 439 PHE A O 1
ATOM 3337 N N . TRP A 1 440 ? -10.807 -11.906 2.272 1.00 93.94 440 TRP A N 1
ATOM 3338 C CA . TRP A 1 440 ? -10.616 -11.949 0.822 1.00 93.94 440 TRP A CA 1
ATOM 3339 C C . TRP A 1 440 ? -9.326 -12.663 0.433 1.00 93.94 440 TRP A C 1
ATOM 3341 O O . TRP A 1 440 ? -9.341 -13.488 -0.478 1.00 93.94 440 TRP A O 1
ATOM 3351 N N . LEU A 1 441 ? -8.238 -12.430 1.164 1.00 94.75 441 LEU A N 1
ATOM 3352 C CA . LEU A 1 441 ? -6.971 -13.108 0.929 1.00 94.75 441 LEU A CA 1
ATOM 3353 C C . LEU A 1 441 ? -7.067 -14.613 1.220 1.00 94.75 441 LEU A C 1
ATOM 3355 O O . LEU A 1 441 ? -6.590 -15.414 0.422 1.00 94.75 441 LEU A O 1
ATOM 3359 N N . ALA A 1 442 ? -7.734 -15.020 2.303 1.00 96.19 442 ALA A N 1
ATOM 3360 C CA . ALA A 1 442 ? -7.996 -16.431 2.602 1.00 96.19 442 ALA A CA 1
ATOM 3361 C C . ALA A 1 442 ? -8.901 -17.086 1.543 1.00 96.19 442 ALA A C 1
ATOM 3363 O O . ALA A 1 442 ? -8.688 -18.237 1.161 1.00 96.19 442 ALA A O 1
ATOM 3364 N N . THR A 1 443 ? -9.886 -16.344 1.027 1.00 96.12 443 THR A N 1
ATOM 3365 C CA . THR A 1 443 ? -10.739 -16.786 -0.088 1.00 96.12 443 THR A CA 1
ATOM 3366 C C . THR A 1 443 ? -9.914 -16.993 -1.353 1.00 96.12 443 THR A C 1
ATOM 3368 O O . THR A 1 443 ? -10.047 -18.026 -2.007 1.00 96.12 443 THR A O 1
ATOM 3371 N N . PHE A 1 444 ? -9.019 -16.056 -1.670 1.00 96.25 444 PHE A N 1
ATOM 3372 C CA . PHE A 1 444 ? -8.119 -16.154 -2.814 1.00 96.25 444 PHE A CA 1
ATOM 3373 C C . PHE A 1 444 ? -7.153 -17.338 -2.678 1.00 96.25 444 PHE A C 1
ATOM 3375 O O . PHE A 1 444 ? -7.016 -18.116 -3.618 1.00 96.25 444 PHE A O 1
ATOM 3382 N N . GLN A 1 445 ? -6.573 -17.554 -1.493 1.00 96.69 445 GLN A N 1
ATOM 3383 C CA . GLN A 1 445 ? -5.737 -18.724 -1.214 1.00 96.69 445 GLN A CA 1
ATOM 3384 C C . GLN A 1 445 ? -6.502 -20.038 -1.420 1.00 96.69 445 GLN A C 1
ATOM 3386 O O . GLN A 1 445 ? -6.042 -20.920 -2.141 1.00 96.69 445 GLN A O 1
ATOM 3391 N N . ALA A 1 446 ? -7.695 -20.165 -0.830 1.00 95.50 446 ALA A N 1
ATOM 3392 C CA . ALA A 1 446 ? -8.522 -21.359 -0.978 1.00 95.50 446 ALA A CA 1
ATOM 3393 C C . ALA A 1 446 ? -8.928 -21.595 -2.443 1.00 95.50 446 ALA A C 1
ATOM 3395 O O . ALA A 1 446 ? -8.941 -22.734 -2.905 1.00 95.50 446 ALA A O 1
ATOM 3396 N N . MET A 1 447 ? -9.230 -20.528 -3.187 1.00 95.12 447 MET A N 1
ATOM 3397 C CA . MET A 1 447 ? -9.544 -20.593 -4.612 1.00 95.12 447 MET A CA 1
ATOM 3398 C C . MET A 1 447 ? -8.352 -21.111 -5.429 1.00 95.12 447 MET A C 1
ATOM 3400 O O . MET A 1 447 ? -8.516 -22.050 -6.206 1.00 95.12 447 MET A O 1
ATOM 3404 N N . LEU A 1 448 ? -7.162 -20.530 -5.242 1.00 95.06 448 LEU A N 1
ATOM 3405 C CA . LEU A 1 448 ? -5.944 -20.944 -5.945 1.00 95.06 448 LEU A CA 1
ATOM 3406 C C . LEU A 1 448 ? -5.572 -22.390 -5.618 1.00 95.06 448 LEU A C 1
ATOM 3408 O O . LEU A 1 448 ? -5.379 -23.181 -6.537 1.00 95.06 448 LEU A O 1
ATOM 3412 N N . SER A 1 449 ? -5.548 -22.744 -4.330 1.00 94.25 449 SER A N 1
ATOM 3413 C CA . SER A 1 449 ? -5.245 -24.101 -3.867 1.00 94.25 449 SER A CA 1
ATOM 3414 C C . SER A 1 449 ? -6.177 -25.133 -4.507 1.00 94.25 449 SER A C 1
ATOM 3416 O O . SER A 1 449 ? -5.714 -26.130 -5.050 1.00 94.25 449 SER A O 1
ATOM 3418 N N . ARG A 1 450 ? -7.489 -24.858 -4.552 1.00 92.75 450 ARG A N 1
ATOM 3419 C CA . ARG A 1 450 ? -8.481 -25.770 -5.145 1.00 92.75 450 ARG A CA 1
ATOM 3420 C C . ARG A 1 450 ? -8.401 -25.873 -6.664 1.00 92.75 450 ARG A C 1
ATOM 3422 O O . ARG A 1 450 ? -8.649 -26.948 -7.196 1.00 92.75 450 ARG A O 1
ATOM 3429 N N . PHE A 1 451 ? -8.137 -24.774 -7.372 1.00 94.50 451 PHE A N 1
ATOM 3430 C CA . PHE A 1 451 ? -8.051 -24.817 -8.834 1.00 94.50 451 PHE A CA 1
ATOM 3431 C C . PHE A 1 451 ? -6.756 -25.444 -9.334 1.00 94.50 451 PHE A C 1
ATOM 3433 O O . PHE A 1 451 ? -6.752 -26.010 -10.423 1.00 94.50 451 PHE A O 1
ATOM 3440 N N . LEU A 1 452 ? -5.669 -25.294 -8.583 1.00 93.69 452 LEU A N 1
ATOM 3441 C CA . LEU A 1 452 ? -4.338 -25.728 -8.994 1.00 93.69 452 LEU A CA 1
ATOM 3442 C C . LEU A 1 452 ? -3.904 -27.044 -8.342 1.00 93.69 452 LEU A C 1
ATOM 3444 O O . LEU A 1 452 ? -2.885 -27.585 -8.753 1.00 93.69 452 LEU A O 1
ATOM 3448 N N . ASP A 1 453 ? -4.667 -27.542 -7.365 1.00 92.38 453 ASP A N 1
ATOM 3449 C CA . ASP A 1 453 ? -4.335 -28.716 -6.549 1.00 92.38 453 ASP A CA 1
ATOM 3450 C C . ASP A 1 453 ? -2.950 -28.593 -5.888 1.00 92.38 453 ASP A C 1
ATOM 3452 O O . ASP A 1 453 ? -2.116 -29.495 -5.921 1.00 92.38 453 ASP A O 1
ATOM 3456 N N . ILE A 1 454 ? -2.688 -27.412 -5.317 1.00 93.06 454 ILE A N 1
ATOM 3457 C CA . ILE A 1 454 ? -1.441 -27.085 -4.613 1.00 93.06 454 ILE A CA 1
ATOM 3458 C C . ILE A 1 454 ? -1.727 -26.645 -3.183 1.00 93.06 454 ILE A C 1
ATOM 3460 O O . ILE A 1 454 ? -2.744 -26.003 -2.904 1.00 93.06 454 ILE A O 1
ATOM 3464 N N . GLU A 1 455 ? -0.803 -26.953 -2.278 1.00 93.31 455 GLU A N 1
ATOM 3465 C CA . GLU A 1 455 ? -0.906 -26.539 -0.877 1.00 93.31 455 GLU A CA 1
ATOM 3466 C C . GLU A 1 455 ? -0.099 -25.277 -0.569 1.00 93.31 455 GLU A C 1
ATOM 3468 O O . GLU A 1 455 ? -0.509 -24.488 0.279 1.00 93.31 455 GLU A O 1
ATOM 3473 N N . ASP A 1 456 ? 1.020 -25.067 -1.262 1.00 92.50 456 ASP A N 1
ATOM 3474 C CA . ASP A 1 456 ? 1.915 -23.934 -1.038 1.00 92.50 456 ASP A CA 1
ATOM 3475 C C . ASP A 1 456 ? 1.654 -22.814 -2.045 1.00 92.50 456 ASP A C 1
ATOM 3477 O O . ASP A 1 456 ? 1.629 -23.025 -3.258 1.00 92.50 456 ASP A O 1
ATOM 3481 N N . LEU A 1 457 ? 1.449 -21.603 -1.528 1.00 93.19 457 LEU A N 1
ATOM 3482 C CA . LEU A 1 457 ? 1.073 -20.428 -2.304 1.00 93.19 457 LEU A CA 1
ATOM 3483 C C . LEU A 1 457 ? 1.953 -19.248 -1.907 1.00 93.19 457 LEU A C 1
ATOM 3485 O O . LEU A 1 457 ? 1.833 -18.737 -0.797 1.00 93.19 457 LEU A O 1
ATOM 3489 N N . CYS A 1 458 ? 2.800 -18.778 -2.820 1.00 94.06 458 CYS A N 1
ATOM 3490 C CA . CYS A 1 458 ? 3.497 -17.506 -2.650 1.00 94.06 458 CYS A CA 1
ATOM 3491 C C . CYS A 1 458 ? 2.673 -16.392 -3.305 1.00 94.06 458 CYS A C 1
ATOM 3493 O O . CYS A 1 458 ? 2.472 -16.397 -4.521 1.00 94.06 458 CYS A O 1
ATOM 3495 N N . ILE A 1 459 ? 2.161 -15.463 -2.497 1.00 93.25 459 ILE A N 1
ATOM 3496 C CA . ILE A 1 459 ? 1.327 -14.346 -2.955 1.00 93.25 459 ILE A CA 1
ATOM 3497 C C . ILE A 1 459 ? 2.015 -13.041 -2.559 1.00 93.25 459 ILE A C 1
ATOM 3499 O O . ILE A 1 459 ? 2.325 -12.836 -1.388 1.00 93.25 459 ILE A O 1
ATOM 3503 N N . GLY A 1 460 ? 2.248 -12.162 -3.536 1.00 90.88 460 GLY A N 1
ATOM 3504 C CA . GLY A 1 460 ? 2.761 -10.815 -3.290 1.00 90.88 460 GLY A CA 1
ATOM 3505 C C . GLY A 1 460 ? 1.668 -9.905 -2.736 1.00 90.88 460 GLY A C 1
ATOM 3506 O O . GLY A 1 460 ? 0.578 -9.826 -3.303 1.00 90.88 460 GLY A O 1
ATOM 3507 N N . ILE A 1 461 ? 1.966 -9.218 -1.639 1.00 87.44 461 ILE A N 1
ATOM 3508 C CA . ILE A 1 461 ? 1.082 -8.243 -0.997 1.00 87.44 461 ILE A CA 1
ATOM 3509 C C . ILE A 1 461 ? 1.773 -6.889 -1.035 1.00 87.44 461 ILE A C 1
ATOM 3511 O O . ILE A 1 461 ? 2.985 -6.806 -0.866 1.00 87.44 461 ILE A O 1
ATOM 3515 N N . VAL A 1 462 ? 1.007 -5.834 -1.290 1.00 80.06 462 VAL A N 1
ATOM 3516 C CA . VAL A 1 462 ? 1.538 -4.472 -1.327 1.00 80.06 462 VAL A CA 1
ATOM 3517 C C . VAL A 1 462 ? 1.331 -3.831 0.036 1.00 80.06 462 VAL A C 1
ATOM 3519 O O . VAL A 1 462 ? 0.190 -3.690 0.475 1.00 80.06 462 VAL A O 1
ATOM 3522 N N . ASP A 1 463 ? 2.426 -3.435 0.674 1.00 78.44 463 ASP A N 1
ATOM 3523 C CA . ASP A 1 463 ? 2.416 -2.647 1.898 1.00 78.44 463 ASP A CA 1
ATOM 3524 C C . ASP A 1 463 ? 2.621 -1.160 1.582 1.00 78.44 463 ASP A C 1
ATOM 3526 O O . ASP A 1 463 ? 3.386 -0.785 0.687 1.00 78.44 463 ASP A O 1
ATOM 3530 N N . ALA A 1 464 ? 1.916 -0.294 2.313 1.00 72.31 464 ALA A N 1
ATOM 3531 C CA . ALA A 1 464 ? 2.005 1.150 2.113 1.00 72.31 464 ALA A CA 1
ATOM 3532 C C . ALA A 1 464 ? 3.365 1.726 2.542 1.00 72.31 464 ALA A C 1
ATOM 3534 O O . ALA A 1 464 ? 3.726 2.812 2.083 1.00 72.31 464 ALA A O 1
ATOM 3535 N N . ASN A 1 465 ? 4.079 1.008 3.416 1.00 73.94 465 ASN A N 1
ATOM 3536 C CA . ASN A 1 465 ? 5.390 1.320 3.971 1.00 73.94 465 ASN A CA 1
ATOM 3537 C C . ASN A 1 465 ? 5.431 2.688 4.669 1.00 73.94 465 ASN A C 1
ATOM 3539 O O . ASN A 1 465 ? 6.340 3.497 4.490 1.00 73.94 465 ASN A O 1
ATOM 3543 N N . ARG A 1 466 ? 4.369 2.974 5.432 1.00 72.00 466 ARG A N 1
ATOM 3544 C CA . ARG A 1 466 ? 4.124 4.254 6.125 1.00 72.00 466 ARG A CA 1
ATOM 3545 C C . ARG A 1 466 ? 3.934 4.065 7.629 1.00 72.00 466 ARG A C 1
ATOM 3547 O O . ARG A 1 466 ? 3.166 4.788 8.260 1.00 72.00 466 ARG A O 1
ATOM 3554 N N . SER A 1 467 ? 4.606 3.065 8.194 1.00 67.81 467 SER A N 1
ATOM 3555 C CA . SER A 1 467 ? 4.578 2.794 9.633 1.00 67.81 467 SER A CA 1
ATOM 3556 C C . SER A 1 467 ? 5.227 3.922 10.440 1.00 67.81 467 SER A C 1
ATOM 3558 O O . SER A 1 467 ? 4.761 4.233 11.537 1.00 67.81 467 SER A O 1
ATOM 3560 N N . ASP A 1 468 ? 6.242 4.591 9.888 1.00 73.12 468 ASP A N 1
ATOM 3561 C CA . ASP A 1 468 ? 6.838 5.791 10.474 1.00 73.12 468 ASP A CA 1
ATOM 3562 C C . ASP A 1 468 ? 5.904 7.013 10.278 1.00 73.12 468 ASP A C 1
ATOM 3564 O O . ASP A 1 468 ? 5.634 7.410 9.134 1.00 73.12 468 ASP A O 1
ATOM 3568 N N . PRO A 1 469 ? 5.402 7.627 11.374 1.00 66.00 469 PRO A N 1
ATOM 3569 C CA . PRO A 1 469 ? 4.498 8.776 11.314 1.00 66.00 469 PRO A CA 1
ATOM 3570 C C . PRO A 1 469 ? 5.027 9.948 10.486 1.00 66.00 469 PRO A C 1
ATOM 3572 O O . PRO A 1 469 ? 4.220 10.659 9.876 1.00 66.00 469 PRO A O 1
ATOM 3575 N N . ALA A 1 470 ? 6.352 10.138 10.430 1.00 76.31 470 ALA A N 1
ATOM 3576 C CA . ALA A 1 470 ? 6.979 11.234 9.697 1.00 76.31 470 ALA A CA 1
ATOM 3577 C C . ALA A 1 470 ? 6.595 11.222 8.209 1.00 76.31 470 ALA A C 1
ATOM 3579 O O . ALA A 1 470 ? 6.435 12.282 7.604 1.00 76.31 470 ALA A O 1
ATOM 3580 N N . PHE A 1 471 ? 6.357 10.032 7.644 1.00 76.75 471 PHE A N 1
ATOM 3581 C CA . PHE A 1 471 ? 6.087 9.837 6.219 1.00 76.75 471 PHE A CA 1
ATOM 3582 C C . PHE A 1 471 ? 4.612 9.585 5.883 1.00 76.75 471 PHE A C 1
ATOM 3584 O O . PHE A 1 471 ? 4.252 9.352 4.726 1.00 76.75 471 PHE A O 1
ATOM 3591 N N . SER A 1 472 ? 3.720 9.654 6.873 1.00 67.75 472 SER A N 1
ATOM 3592 C CA . SER A 1 472 ? 2.284 9.390 6.699 1.00 67.75 472 SER A CA 1
ATOM 3593 C C . SER A 1 472 ? 1.629 10.264 5.616 1.00 67.75 472 SER A C 1
ATOM 3595 O O . SER A 1 472 ? 0.799 9.770 4.854 1.00 67.75 472 SER A O 1
ATOM 3597 N N . ASN A 1 473 ? 2.072 11.520 5.481 1.00 70.00 473 ASN A N 1
ATOM 3598 C CA . ASN A 1 473 ? 1.562 12.507 4.519 1.00 70.00 473 ASN A CA 1
ATOM 3599 C C . ASN A 1 473 ? 2.508 12.774 3.332 1.00 70.00 473 ASN A C 1
ATOM 3601 O O . ASN A 1 473 ? 2.276 13.689 2.541 1.00 70.00 473 ASN A O 1
ATOM 3605 N N . THR A 1 474 ? 3.587 12.002 3.190 1.00 76.75 474 THR A N 1
ATOM 3606 C CA . THR A 1 474 ? 4.555 12.187 2.102 1.00 76.75 474 THR A CA 1
ATOM 3607 C C . THR A 1 474 ? 3.949 11.771 0.762 1.00 76.75 474 THR A C 1
ATOM 3609 O O . THR A 1 474 ? 3.432 10.661 0.626 1.00 76.75 474 THR A O 1
ATOM 3612 N N . ILE A 1 475 ? 4.045 12.623 -0.258 1.00 80.75 475 ILE A N 1
ATOM 3613 C CA . ILE A 1 475 ? 3.653 12.269 -1.629 1.00 80.75 475 ILE A CA 1
ATOM 3614 C C . ILE A 1 475 ? 4.884 11.741 -2.366 1.00 80.75 475 ILE A C 1
ATOM 3616 O O . ILE A 1 475 ? 5.825 12.489 -2.616 1.00 80.75 475 ILE A O 1
ATOM 3620 N N . GLY A 1 476 ? 4.875 10.447 -2.691 1.00 77.88 476 GLY A N 1
ATOM 3621 C CA . GLY A 1 476 ? 5.954 9.756 -3.396 1.00 77.88 476 GLY A CA 1
ATOM 3622 C C . GLY A 1 476 ? 5.772 8.236 -3.398 1.00 77.88 476 GLY A C 1
ATOM 3623 O O . GLY A 1 476 ? 4.822 7.712 -2.807 1.00 77.88 476 GLY A O 1
ATOM 3624 N N . PHE A 1 477 ? 6.688 7.528 -4.063 1.00 82.25 477 PHE A N 1
ATOM 3625 C CA . PHE A 1 477 ? 6.689 6.065 -4.129 1.00 82.25 477 PHE A CA 1
ATOM 3626 C C . PHE A 1 477 ? 7.386 5.461 -2.901 1.00 82.25 477 PHE A C 1
ATOM 3628 O O . PHE A 1 477 ? 8.614 5.414 -2.839 1.00 82.25 477 PHE A O 1
ATOM 3635 N N . LEU A 1 478 ? 6.587 5.032 -1.921 1.00 82.06 478 LEU A N 1
ATOM 3636 C CA . LEU A 1 478 ? 7.060 4.362 -0.701 1.00 82.06 478 LEU A CA 1
ATOM 3637 C C . LEU A 1 478 ? 6.680 2.873 -0.669 1.00 82.06 478 LEU A C 1
ATOM 3639 O O . LEU A 1 478 ? 7.248 2.134 0.126 1.00 82.06 478 LEU A O 1
ATOM 3643 N N . LEU A 1 479 ? 5.750 2.448 -1.534 1.00 78.69 479 LEU A N 1
ATOM 3644 C CA . LEU A 1 479 ? 5.170 1.105 -1.525 1.00 78.69 479 LEU A CA 1
ATOM 3645 C C . LEU A 1 479 ? 6.233 0.011 -1.550 1.00 78.69 479 LEU A C 1
ATOM 3647 O O . LEU A 1 479 ? 7.220 0.099 -2.282 1.00 78.69 479 LEU A O 1
ATOM 3651 N N . GLU A 1 480 ? 5.944 -1.054 -0.818 1.00 79.81 480 GLU A N 1
ATOM 3652 C CA . GLU A 1 480 ? 6.769 -2.248 -0.759 1.00 79.81 480 GLU A CA 1
ATOM 3653 C C . GLU A 1 480 ? 5.951 -3.470 -1.188 1.00 79.81 480 GLU A C 1
ATOM 3655 O O . GLU A 1 480 ? 4.743 -3.528 -0.958 1.00 79.81 480 GLU A O 1
ATOM 3660 N N . ILE A 1 481 ? 6.591 -4.442 -1.841 1.00 84.56 481 ILE A N 1
ATOM 3661 C CA . ILE A 1 481 ? 5.933 -5.685 -2.261 1.00 84.56 481 ILE A CA 1
ATOM 3662 C C . ILE A 1 481 ? 6.516 -6.822 -1.433 1.00 84.56 481 ILE A C 1
ATOM 3664 O O . ILE A 1 481 ? 7.679 -7.177 -1.595 1.00 84.56 481 ILE A O 1
ATOM 3668 N N . LEU A 1 482 ? 5.685 -7.414 -0.580 1.00 88.00 482 LEU A N 1
ATOM 3669 C CA . LEU A 1 482 ? 6.064 -8.453 0.367 1.00 88.00 482 LEU A CA 1
ATOM 3670 C C . LEU A 1 482 ? 5.578 -9.820 -0.140 1.00 88.00 482 LEU A C 1
ATOM 3672 O O . LEU A 1 482 ? 4.366 -10.026 -0.273 1.00 88.00 482 LEU A O 1
ATOM 3676 N N . PRO A 1 483 ? 6.482 -10.766 -0.455 1.00 91.06 483 PRO A N 1
ATOM 3677 C CA . PRO A 1 483 ? 6.091 -12.115 -0.837 1.00 91.06 483 PRO A CA 1
ATOM 3678 C C . PRO A 1 483 ? 5.680 -12.893 0.413 1.00 91.06 483 PRO A C 1
ATOM 3680 O O . PRO A 1 483 ? 6.463 -13.046 1.345 1.00 91.06 483 PRO A O 1
ATOM 3683 N N . VAL A 1 484 ? 4.462 -13.429 0.445 1.00 92.19 484 VAL A N 1
ATOM 3684 C CA . VAL A 1 484 ? 3.981 -14.201 1.596 1.00 92.19 484 VAL A CA 1
ATOM 3685 C C . VAL A 1 484 ? 3.694 -15.635 1.183 1.00 92.19 484 VAL A C 1
ATOM 3687 O O . VAL A 1 484 ? 2.828 -15.897 0.348 1.00 92.19 484 VAL A O 1
ATOM 3690 N N . LEU A 1 485 ? 4.432 -16.568 1.790 1.00 93.25 485 LEU A N 1
ATOM 3691 C CA . LEU A 1 485 ? 4.249 -18.003 1.596 1.00 93.25 485 LEU A CA 1
ATOM 3692 C C . LEU A 1 485 ? 3.171 -18.544 2.545 1.00 93.25 485 LEU A C 1
ATOM 3694 O O . LEU A 1 485 ? 3.385 -18.661 3.757 1.00 93.25 485 LEU A O 1
ATOM 3698 N N . PHE A 1 486 ? 2.017 -18.881 1.983 1.00 93.56 486 PHE A N 1
ATOM 3699 C CA . PHE A 1 486 ? 0.892 -19.513 2.662 1.00 93.56 486 PHE A CA 1
ATOM 3700 C C . PHE A 1 486 ? 0.876 -21.019 2.414 1.00 93.56 486 PHE A C 1
ATOM 3702 O O . PHE A 1 486 ? 1.289 -21.482 1.353 1.00 93.56 486 PHE A O 1
ATOM 3709 N N . ARG A 1 487 ? 0.332 -21.770 3.379 1.00 92.31 487 ARG A N 1
ATOM 3710 C CA . ARG A 1 487 ? 0.070 -23.206 3.248 1.00 92.31 487 ARG A CA 1
ATOM 3711 C C . ARG A 1 487 ? -1.398 -23.511 3.534 1.00 92.31 487 ARG A C 1
ATOM 3713 O O . ARG A 1 487 ? -1.866 -23.327 4.660 1.00 92.31 487 ARG A O 1
ATOM 3720 N N . VAL A 1 488 ? -2.113 -24.008 2.530 1.00 93.62 488 VAL A N 1
ATOM 3721 C CA . VAL A 1 488 ? -3.529 -24.385 2.600 1.00 93.62 488 VAL A CA 1
ATOM 3722 C C . VAL A 1 488 ? -3.671 -25.868 2.296 1.00 93.62 488 VAL A C 1
ATOM 3724 O O . VAL A 1 488 ? -3.445 -26.301 1.176 1.00 93.62 488 VAL A O 1
ATOM 3727 N N . LYS A 1 489 ? -4.076 -26.654 3.295 1.00 88.81 489 LYS A N 1
ATOM 3728 C CA . LYS A 1 489 ? -4.330 -28.088 3.126 1.00 88.81 489 LYS A CA 1
ATOM 3729 C C . LYS A 1 489 ? -5.778 -28.330 2.730 1.00 88.81 489 LYS A C 1
ATOM 3731 O O . LYS A 1 489 ? -6.678 -27.671 3.255 1.00 88.81 489 LYS A O 1
ATOM 3736 N N . GLY A 1 490 ? -6.021 -29.328 1.881 1.00 83.19 490 GLY A N 1
ATOM 3737 C CA . GLY A 1 490 ? -7.361 -29.635 1.359 1.00 83.19 490 GLY A CA 1
ATOM 3738 C C . GLY A 1 490 ? -8.413 -29.998 2.422 1.00 83.19 490 GLY A C 1
ATOM 3739 O O . GLY A 1 490 ? -9.610 -29.888 2.166 1.00 83.19 490 GLY A O 1
ATOM 3740 N N . ASN A 1 491 ? -7.989 -30.394 3.626 1.00 88.50 491 ASN A N 1
ATOM 3741 C CA . ASN A 1 491 ? -8.869 -30.735 4.748 1.00 88.50 491 ASN A CA 1
ATOM 3742 C C . ASN A 1 491 ? -9.119 -29.577 5.734 1.00 88.50 491 ASN A C 1
ATOM 3744 O O . ASN A 1 491 ? -9.875 -29.757 6.692 1.00 88.50 491 ASN A O 1
ATOM 3748 N N . HIS A 1 492 ? -8.498 -28.408 5.543 1.00 90.75 492 HIS A N 1
ATOM 3749 C CA . HIS A 1 492 ? -8.718 -27.264 6.422 1.00 90.75 492 HIS A CA 1
ATOM 3750 C C . HIS A 1 492 ? -10.119 -26.677 6.224 1.00 90.75 492 HIS A C 1
ATOM 3752 O O . HIS A 1 492 ? -10.560 -26.396 5.110 1.00 90.75 492 HIS A O 1
ATOM 3758 N N . GLN A 1 493 ? -10.808 -26.410 7.333 1.00 93.94 493 GLN A N 1
ATOM 3759 C CA . GLN A 1 493 ? -11.999 -25.570 7.315 1.00 93.94 493 GLN A CA 1
ATOM 3760 C C . GLN A 1 493 ? -11.606 -24.135 6.962 1.00 93.94 493 GLN A C 1
ATOM 3762 O O . GLN A 1 493 ? -10.553 -23.648 7.377 1.00 93.94 493 GLN A O 1
ATOM 3767 N N . PHE A 1 494 ? -12.493 -23.404 6.285 1.00 94.81 494 PHE A N 1
ATOM 3768 C CA . PHE A 1 494 ? -12.217 -22.021 5.884 1.00 94.81 494 PHE A CA 1
ATOM 3769 C C . PHE A 1 494 ? -11.813 -21.119 7.064 1.00 94.81 494 PHE A C 1
ATOM 3771 O O . PHE A 1 494 ? -10.882 -20.328 6.949 1.00 94.81 494 PHE A O 1
ATOM 3778 N N . LYS A 1 495 ? -12.442 -21.294 8.236 1.00 93.69 495 LYS A N 1
ATOM 3779 C CA . LYS A 1 495 ? -12.078 -20.558 9.458 1.00 93.69 495 LYS A CA 1
ATOM 3780 C C . LYS A 1 495 ? -10.608 -20.765 9.851 1.00 93.69 495 LYS A C 1
ATOM 3782 O O . LYS A 1 495 ? -9.964 -19.819 10.286 1.00 93.69 495 LYS A O 1
ATOM 3787 N N . GLN A 1 496 ? -10.068 -21.971 9.668 1.00 94.00 496 GLN A N 1
ATOM 3788 C CA . GLN A 1 496 ? -8.662 -22.270 9.960 1.00 94.00 496 GLN A CA 1
ATOM 3789 C C . GLN A 1 496 ? -7.731 -21.558 8.973 1.00 94.00 496 GLN A C 1
ATOM 3791 O O . GLN A 1 496 ? -6.737 -20.976 9.397 1.00 94.00 496 GLN A O 1
ATOM 3796 N N . VAL A 1 497 ? -8.085 -21.540 7.681 1.00 95.69 497 VAL A N 1
ATOM 3797 C CA . VAL A 1 497 ? -7.345 -20.786 6.653 1.00 95.69 497 VAL A CA 1
ATOM 3798 C C . VAL A 1 497 ? -7.349 -19.290 6.976 1.00 95.69 497 VAL A C 1
ATOM 3800 O O . VAL A 1 497 ? -6.304 -18.645 6.931 1.00 95.69 497 VAL A O 1
ATOM 3803 N N . LEU A 1 498 ? -8.498 -18.744 7.379 1.00 94.38 498 LEU A N 1
ATOM 3804 C CA . LEU A 1 498 ? -8.645 -17.342 7.768 1.00 94.38 498 LEU A CA 1
ATOM 3805 C C . LEU A 1 498 ? -7.776 -16.976 8.983 1.00 94.38 498 LEU A C 1
ATOM 3807 O O . LEU A 1 498 ? -7.031 -15.997 8.940 1.00 94.38 498 LEU A O 1
ATOM 3811 N N . THR A 1 499 ? -7.818 -17.777 10.051 1.00 91.19 499 THR A N 1
ATOM 3812 C CA . THR A 1 499 ? -6.984 -17.548 11.241 1.00 91.19 499 THR A CA 1
ATOM 3813 C C . THR A 1 499 ? -5.491 -17.673 10.925 1.00 91.19 499 THR A C 1
ATOM 3815 O O . THR A 1 499 ? -4.708 -16.836 11.373 1.00 91.19 499 THR A O 1
ATOM 3818 N N . ALA A 1 500 ? -5.092 -18.664 10.120 1.00 92.88 500 ALA A N 1
ATOM 3819 C CA . ALA A 1 500 ? -3.705 -18.832 9.686 1.00 92.88 500 ALA A CA 1
ATOM 3820 C C . ALA A 1 500 ? -3.226 -17.659 8.815 1.00 92.88 500 ALA A C 1
ATOM 3822 O O . ALA A 1 500 ? -2.104 -17.190 8.986 1.00 92.88 500 ALA A O 1
ATOM 3823 N N . THR A 1 501 ? -4.092 -17.140 7.938 1.00 93.25 501 THR A N 1
ATOM 3824 C CA . THR A 1 501 ? -3.810 -15.961 7.102 1.00 93.25 501 THR A CA 1
ATOM 3825 C C . THR A 1 501 ? -3.472 -14.752 7.967 1.00 93.25 501 THR A C 1
ATOM 3827 O O . THR A 1 501 ? -2.437 -14.127 7.766 1.00 93.25 501 THR A O 1
ATOM 3830 N N . ARG A 1 502 ? -4.297 -14.459 8.980 1.00 88.00 502 ARG A N 1
ATOM 3831 C CA . ARG A 1 502 ? -4.025 -13.376 9.935 1.00 88.00 502 ARG A CA 1
ATOM 3832 C C . ARG A 1 502 ? -2.726 -13.583 10.705 1.00 88.00 502 ARG A C 1
ATOM 3834 O O . ARG A 1 502 ? -1.927 -12.661 10.815 1.00 88.00 502 ARG A O 1
ATOM 3841 N N . ALA A 1 503 ? -2.513 -14.781 11.247 1.00 86.75 503 ALA A N 1
ATOM 3842 C CA . ALA A 1 503 ? -1.298 -15.076 12.002 1.00 86.75 503 ALA A CA 1
ATOM 3843 C C . ALA A 1 503 ? -0.036 -14.873 11.149 1.00 86.75 503 ALA A C 1
ATOM 3845 O O . ALA A 1 503 ? 0.951 -14.330 11.636 1.00 86.75 503 ALA A O 1
ATOM 3846 N N . LYS A 1 504 ? -0.090 -15.260 9.867 1.00 89.19 504 LYS A N 1
ATOM 3847 C CA . LYS A 1 504 ? 1.006 -15.056 8.920 1.00 89.19 504 LYS A CA 1
ATOM 3848 C C . LYS A 1 504 ? 1.254 -13.570 8.648 1.00 89.19 504 LYS A C 1
ATOM 3850 O O . LYS A 1 504 ? 2.405 -13.148 8.691 1.00 89.19 504 LYS A O 1
ATOM 3855 N N . LEU A 1 505 ? 0.198 -12.789 8.415 1.00 85.00 505 LEU A N 1
ATOM 3856 C CA . LEU A 1 505 ? 0.322 -11.361 8.107 1.00 85.00 505 LEU A CA 1
ATOM 3857 C C . LEU A 1 505 ? 0.838 -10.524 9.276 1.00 85.00 505 LEU A C 1
ATOM 3859 O O . LEU A 1 505 ? 1.668 -9.660 9.049 1.00 85.00 505 LEU A O 1
ATOM 3863 N N . ARG A 1 506 ? 0.493 -10.856 10.525 1.00 78.75 506 ARG A N 1
ATOM 3864 C CA . ARG A 1 506 ? 1.086 -10.193 11.703 1.00 78.75 506 ARG A CA 1
ATOM 3865 C C . ARG A 1 506 ? 2.620 -10.248 11.715 1.00 78.75 506 ARG A C 1
ATOM 3867 O O . ARG A 1 506 ? 3.271 -9.280 12.094 1.00 78.75 506 ARG A O 1
ATOM 3874 N N . GLY A 1 507 ? 3.205 -11.377 11.302 1.00 73.56 507 GLY A N 1
ATOM 3875 C CA . GLY A 1 507 ? 4.660 -11.498 11.163 1.00 73.56 507 GLY A CA 1
ATOM 3876 C C . GLY A 1 507 ? 5.208 -10.599 10.052 1.00 73.56 507 GLY A C 1
ATOM 3877 O O . GLY A 1 507 ? 6.206 -9.916 10.250 1.00 73.56 507 GLY A O 1
ATOM 3878 N N . VAL A 1 508 ? 4.515 -10.549 8.914 1.00 79.31 508 VAL A N 1
ATOM 3879 C CA . VAL A 1 508 ? 4.882 -9.701 7.771 1.00 79.31 508 VAL A CA 1
ATOM 3880 C C . VAL A 1 508 ? 4.833 -8.215 8.140 1.00 79.31 508 VAL A C 1
ATOM 3882 O O . VAL A 1 508 ? 5.781 -7.495 7.844 1.00 79.31 508 VAL A O 1
ATOM 3885 N N . ASP A 1 509 ? 3.795 -7.779 8.855 1.00 68.12 509 ASP A N 1
ATOM 3886 C CA . ASP A 1 509 ? 3.634 -6.393 9.314 1.00 68.12 509 ASP A CA 1
ATOM 3887 C C . ASP A 1 509 ? 4.727 -5.988 10.319 1.00 68.12 509 ASP A C 1
ATOM 3889 O O . ASP A 1 509 ? 5.178 -4.845 10.330 1.00 68.12 509 ASP A O 1
ATOM 3893 N N . THR A 1 510 ? 5.182 -6.937 11.148 1.00 68.00 510 THR A N 1
ATOM 3894 C CA . THR A 1 510 ? 6.236 -6.702 12.151 1.00 68.00 510 THR A CA 1
ATOM 3895 C C . THR A 1 510 ? 7.601 -6.512 11.498 1.00 68.00 510 THR A C 1
ATOM 3897 O O . THR A 1 510 ? 8.340 -5.596 11.857 1.00 68.00 510 THR A O 1
ATOM 3900 N N . TYR A 1 511 ? 7.951 -7.383 10.549 1.00 70.94 511 TYR A N 1
ATOM 3901 C CA . TYR A 1 511 ? 9.295 -7.405 9.978 1.00 70.94 511 TYR A CA 1
ATOM 3902 C C . TYR A 1 511 ? 9.432 -6.571 8.701 1.00 70.94 511 TYR A C 1
ATOM 3904 O O . TYR A 1 511 ? 10.555 -6.196 8.384 1.00 70.94 511 TYR A O 1
ATOM 3912 N N . GLY A 1 512 ? 8.336 -6.195 8.024 1.00 64.94 512 GLY A N 1
ATOM 3913 C CA . GLY A 1 512 ? 8.330 -5.269 6.879 1.00 64.94 512 GLY A CA 1
ATOM 3914 C C . GLY A 1 512 ? 9.364 -5.609 5.794 1.00 64.94 512 GLY A C 1
ATOM 3915 O O . GLY A 1 512 ? 9.930 -6.686 5.807 1.00 64.94 512 GLY A O 1
ATOM 3916 N N . CYS A 1 513 ? 9.606 -4.719 4.829 1.00 63.06 513 CYS A N 1
ATOM 3917 C CA . CYS A 1 513 ? 10.729 -4.731 3.864 1.00 63.06 513 CYS A CA 1
ATOM 3918 C C . CYS A 1 513 ? 11.474 -6.074 3.621 1.00 63.06 513 CYS A C 1
ATOM 3920 O O . CYS A 1 513 ? 12.442 -6.401 4.313 1.00 63.06 513 CYS A O 1
ATOM 3922 N N . ALA A 1 514 ? 11.053 -6.823 2.598 1.00 56.69 514 ALA A N 1
ATOM 3923 C CA . ALA A 1 514 ? 11.816 -7.949 2.062 1.00 56.69 514 ALA A CA 1
ATOM 3924 C C . ALA A 1 514 ? 12.871 -7.406 1.080 1.00 56.69 514 ALA A C 1
ATOM 3926 O O . ALA A 1 514 ? 12.531 -7.069 -0.055 1.00 56.69 514 ALA A O 1
ATOM 3927 N N . LEU A 1 515 ? 14.110 -7.241 1.552 1.00 51.22 515 LEU A N 1
ATOM 3928 C CA . LEU A 1 515 ? 15.246 -6.768 0.747 1.00 51.22 515 LEU A CA 1
ATOM 3929 C C . LEU A 1 515 ? 15.706 -7.791 -0.295 1.00 51.22 515 LEU A C 1
ATOM 3931 O O . LEU A 1 515 ? 15.780 -8.993 0.054 1.00 51.22 515 LEU A O 1
#

Radius of gyration: 31.78 Å; Cα contacts (8 Å, |Δi|>4): 531; chains: 1; bounding box: 77×93×99 Å

Sequence (515 aa):
METSLRKQNYMPISERDLHHLLAEAIVAGQGNDSVEISTGLQEADPSASVKPIWFNNPRFSHLISHGSVMQSTSKGTGPEASLKQKLASASGHSDACQQLEQAFTVYLGALLKLPVETITAEDPIIDLGIDSLVAVEIRGWLAAEAGHDIPVLKILSGASIQQLCSEACSKMSFQEDVPSASAPAATPAGPTVATTDSSSTSPSGSITSRRQSVGSPDTLSSSGTYTPPERPEKPLPLRTHAASFGQTRLYFASQYLDDASPFNCTTSYTLSGRIGVARFEASIASVMRPHEGFRTMFSTDSLTGTARQGILDELDLRLPPYHHGWRELAAVPARLGQVLQQPAVFGPPPPPPPAQPADFALKQEADLTAGEYDERLKYWQDQFPHVPEPMPLFPFSKVSARKPLTSYEMREVVSYVDAGLVVQIKKAAQASRTTSFHFWLATFQAMLSRFLDIEDLCIGIVDANRSDPAFSNTIGFLLEILPVLFRVKGNHQFKQVLTATRAKLRGVDTYGCAL